Protein AF-A0A7S2JWF4-F1 (afdb_monomer_lite)

Radius of gyration: 28.11 Å; chains: 1; bounding box: 64×73×93 Å

Organism: NCBI:txid1333877

Structure (mmCIF, N/CA/C/O backbone):
data_AF-A0A7S2JWF4-F1
#
_entry.id   AF-A0A7S2JWF4-F1
#
loop_
_atom_site.group_PDB
_atom_site.id
_atom_site.type_symbol
_atom_site.label_atom_id
_atom_site.label_alt_id
_atom_site.label_comp_id
_atom_site.label_asym_id
_atom_site.label_entity_id
_atom_site.label_seq_id
_atom_site.pdbx_PDB_ins_code
_atom_site.Cartn_x
_atom_site.Cartn_y
_atom_site.Cartn_z
_atom_site.occupancy
_atom_site.B_iso_or_equiv
_atom_site.auth_seq_id
_atom_site.auth_comp_id
_atom_site.auth_asym_id
_atom_site.auth_atom_id
_atom_site.pdbx_PDB_model_num
ATOM 1 N N . GLY A 1 1 ? 19.103 -21.984 57.075 1.00 35.22 1 GLY A N 1
ATOM 2 C CA . GLY A 1 1 ? 19.536 -20.779 56.335 1.00 35.22 1 GLY A CA 1
ATOM 3 C C . GLY A 1 1 ? 18.368 -19.818 56.210 1.00 35.22 1 GLY A C 1
ATOM 4 O O . GLY A 1 1 ? 17.239 -20.289 56.318 1.00 35.22 1 GLY A O 1
ATOM 5 N N . PRO A 1 2 ? 18.598 -18.506 56.029 1.00 34.94 2 PRO A N 1
ATOM 6 C CA . PRO A 1 2 ? 17.512 -17.549 55.808 1.00 34.94 2 PRO A CA 1
ATOM 7 C C . PRO A 1 2 ? 16.734 -17.912 54.525 1.00 34.94 2 PRO A C 1
ATOM 9 O O . PRO A 1 2 ? 17.304 -18.572 53.651 1.00 34.94 2 PRO A O 1
ATOM 12 N N . PRO A 1 3 ? 15.454 -17.514 54.385 1.00 42.97 3 PRO A N 1
ATOM 13 C CA . PRO A 1 3 ? 14.678 -17.823 53.189 1.00 42.97 3 PRO A CA 1
ATOM 14 C C . PRO A 1 3 ? 15.349 -17.184 51.971 1.00 42.97 3 PRO A C 1
ATOM 16 O O . PRO A 1 3 ? 15.679 -15.995 52.004 1.00 42.97 3 PRO A O 1
ATOM 19 N N . GLN A 1 4 ? 15.536 -17.952 50.893 1.00 47.62 4 GLN A N 1
ATOM 20 C CA . GLN A 1 4 ? 15.873 -17.392 49.584 1.00 47.62 4 GLN A CA 1
ATOM 21 C C . GLN A 1 4 ? 14.852 -16.295 49.255 1.00 47.62 4 GLN A C 1
ATOM 23 O O . GLN A 1 4 ? 13.655 -16.560 49.142 1.00 47.62 4 GLN A O 1
ATOM 28 N N . ARG A 1 5 ? 15.312 -15.044 49.134 1.00 48.56 5 ARG A N 1
ATOM 29 C CA . ARG A 1 5 ? 14.472 -13.944 48.656 1.00 48.56 5 ARG A CA 1
ATOM 30 C C . ARG A 1 5 ? 14.113 -14.230 47.197 1.00 48.56 5 ARG A C 1
ATOM 32 O O . ARG A 1 5 ? 14.951 -14.075 46.316 1.00 48.56 5 ARG A O 1
ATOM 39 N N . LEU A 1 6 ? 12.870 -14.646 46.957 1.00 51.66 6 LEU A N 1
ATOM 40 C CA . LEU A 1 6 ? 12.249 -14.701 45.632 1.00 51.66 6 LEU A CA 1
ATOM 41 C C . LEU A 1 6 ? 12.105 -13.268 45.095 1.00 51.66 6 LEU A C 1
ATOM 43 O O . LEU A 1 6 ? 11.098 -12.603 45.320 1.00 51.66 6 LEU A O 1
ATOM 47 N N . LEU A 1 7 ? 13.142 -12.769 44.424 1.00 51.94 7 LEU A N 1
ATOM 48 C CA . LEU A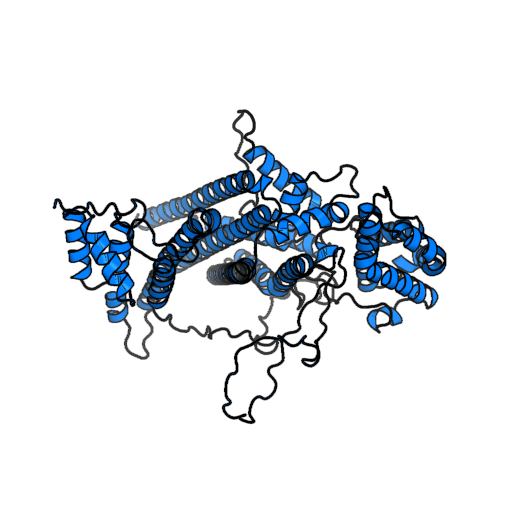 1 7 ? 13.133 -11.481 43.728 1.00 51.94 7 LEU A CA 1
ATOM 49 C C . LEU A 1 7 ? 12.604 -11.685 42.301 1.00 51.94 7 LEU A C 1
ATOM 51 O O . LEU A 1 7 ? 13.365 -11.668 41.337 1.00 51.94 7 LEU A O 1
ATOM 55 N N . ALA A 1 8 ? 11.296 -11.922 42.170 1.00 56.75 8 ALA A N 1
ATOM 56 C CA . ALA A 1 8 ? 10.654 -11.976 40.860 1.00 56.75 8 ALA A CA 1
ATOM 57 C C . ALA A 1 8 ? 10.611 -10.572 40.222 1.00 56.75 8 ALA A C 1
ATOM 59 O O . ALA A 1 8 ? 10.429 -9.567 40.912 1.00 56.75 8 ALA A O 1
ATOM 60 N N . GLY A 1 9 ? 10.796 -10.497 38.900 1.00 58.47 9 GLY A N 1
ATOM 61 C CA . GLY A 1 9 ? 10.846 -9.228 38.169 1.00 58.47 9 GLY A CA 1
ATOM 62 C C . GLY A 1 9 ? 9.560 -8.383 38.302 1.00 58.47 9 GLY A C 1
ATOM 63 O O . GLY A 1 9 ? 8.457 -8.934 38.327 1.00 58.47 9 GLY A O 1
ATOM 64 N N . PRO A 1 10 ? 9.667 -7.041 38.337 1.00 57.12 10 PRO A N 1
ATOM 65 C CA . PRO A 1 10 ? 8.554 -6.153 38.683 1.00 57.12 10 PRO A CA 1
ATOM 66 C C . PRO A 1 10 ? 7.456 -6.014 37.623 1.00 57.12 10 PRO A C 1
ATOM 68 O O . PRO A 1 10 ? 6.349 -5.606 37.962 1.00 57.12 10 PRO A O 1
ATOM 71 N N . SER A 1 11 ? 7.724 -6.344 36.356 1.00 56.88 11 SER A N 1
ATOM 72 C CA . SER A 1 11 ? 6.836 -5.999 35.235 1.00 56.88 11 SER A CA 1
ATOM 73 C C . SER A 1 11 ? 5.600 -6.895 35.082 1.00 56.88 11 SER A C 1
ATOM 75 O O . SER A 1 11 ? 4.582 -6.424 34.582 1.00 56.88 11 SER A O 1
ATOM 77 N N . GLY A 1 12 ? 5.660 -8.161 35.515 1.00 58.38 12 GLY A N 1
ATOM 78 C CA . GLY A 1 12 ? 4.559 -9.126 35.344 1.00 58.38 12 GLY A CA 1
ATOM 79 C C . GLY A 1 12 ? 4.246 -9.976 36.575 1.00 58.38 12 GLY A C 1
ATOM 80 O O . GLY A 1 12 ? 3.081 -10.257 36.840 1.00 58.38 12 GLY A O 1
ATOM 81 N N . ALA A 1 13 ? 5.254 -10.336 37.374 1.00 60.50 13 ALA A N 1
ATOM 82 C CA . ALA A 1 13 ? 5.082 -11.242 38.512 1.00 60.50 13 ALA A CA 1
ATOM 83 C C . ALA A 1 13 ? 4.398 -10.595 39.732 1.00 60.50 13 ALA A C 1
ATOM 85 O O . ALA A 1 13 ? 3.816 -11.297 40.553 1.00 60.50 13 ALA A O 1
ATOM 86 N N . MET A 1 14 ? 4.448 -9.264 39.856 1.00 67.12 14 MET A N 1
ATOM 87 C CA . MET A 1 14 ? 3.920 -8.543 41.026 1.00 67.12 14 MET A CA 1
ATOM 88 C C . MET A 1 14 ? 2.609 -7.785 40.755 1.00 67.12 14 MET A C 1
ATOM 90 O O . MET A 1 14 ? 2.044 -7.185 41.669 1.00 67.12 14 MET A O 1
ATOM 94 N N . SER A 1 15 ? 2.110 -7.789 39.514 1.00 81.06 15 SER A N 1
ATOM 95 C CA . SER A 1 15 ? 0.908 -7.039 39.132 1.00 81.06 15 SER A CA 1
ATOM 96 C C . SER A 1 15 ? -0.360 -7.876 39.292 1.00 81.06 15 SER A C 1
ATOM 98 O O . SER A 1 15 ? -0.442 -8.993 38.787 1.00 81.06 15 SER A O 1
ATOM 100 N N . SER A 1 16 ? -1.383 -7.312 39.936 1.00 86.94 16 SER A N 1
ATOM 101 C CA . SER A 1 16 ? -2.711 -7.929 40.046 1.00 86.94 16 SER A CA 1
ATOM 102 C C . SER A 1 16 ? -3.607 -7.677 38.830 1.00 86.94 16 SER A C 1
ATOM 104 O O . SER A 1 16 ? -4.644 -8.318 38.717 1.00 86.94 16 SER A O 1
ATOM 106 N N . LEU A 1 17 ? -3.225 -6.790 37.902 1.00 87.88 17 LEU A N 1
ATOM 107 C CA . LEU A 1 17 ? -4.106 -6.336 36.820 1.00 87.88 17 LEU A CA 1
ATOM 108 C C . LEU A 1 17 ? -4.593 -7.481 35.918 1.00 87.88 17 LEU A C 1
ATOM 110 O O . LEU A 1 17 ? -5.797 -7.703 35.811 1.00 87.88 17 LEU A O 1
ATOM 114 N N . LEU A 1 18 ? -3.672 -8.212 35.282 1.00 88.69 18 LEU A N 1
ATOM 115 C CA . LEU A 1 18 ? -4.033 -9.337 34.414 1.00 88.69 18 LEU A CA 1
ATOM 116 C C . LEU A 1 18 ? -4.695 -10.492 35.186 1.00 88.69 18 LEU A C 1
ATOM 118 O O . LEU A 1 18 ? -5.725 -10.958 34.717 1.00 88.69 18 LEU A O 1
ATOM 122 N N . PRO A 1 19 ? -4.211 -10.908 36.375 1.00 89.75 19 PRO A N 1
ATOM 123 C CA . PRO A 1 19 ? -4.919 -11.891 37.199 1.00 89.75 19 PRO A CA 1
ATOM 124 C C . PRO A 1 19 ? -6.373 -11.514 37.526 1.00 89.75 19 PRO A C 1
ATOM 126 O O . PRO A 1 19 ? -7.248 -12.374 37.478 1.00 89.75 19 PRO A O 1
ATOM 129 N N . CYS A 1 20 ? -6.654 -10.239 37.823 1.00 91.25 20 CYS A N 1
ATOM 130 C CA . CYS A 1 20 ? -8.023 -9.764 38.046 1.00 91.25 20 CYS A CA 1
ATOM 131 C C . CYS A 1 20 ? -8.871 -9.849 36.773 1.00 91.25 20 CYS A C 1
ATOM 133 O O . CYS A 1 20 ? -10.022 -10.275 36.830 1.00 91.25 20 CYS A O 1
ATOM 135 N N . ILE A 1 21 ? -8.309 -9.444 35.630 1.00 93.06 21 ILE A N 1
ATOM 136 C CA . ILE A 1 21 ? -8.986 -9.507 34.330 1.00 93.06 21 ILE A CA 1
ATOM 137 C C . ILE A 1 21 ? -9.296 -10.962 33.958 1.00 93.06 21 ILE A C 1
ATOM 139 O O . ILE A 1 21 ? -10.419 -11.259 33.563 1.00 93.06 21 ILE A O 1
ATOM 143 N N . ASP A 1 22 ? -8.340 -11.871 34.142 1.00 93.19 22 ASP A N 1
ATOM 144 C CA . ASP A 1 22 ? -8.505 -13.296 33.858 1.00 93.19 22 ASP A CA 1
ATOM 145 C C . ASP A 1 22 ? -9.599 -13.916 34.727 1.00 93.19 22 ASP A C 1
ATOM 147 O O . ASP A 1 22 ? -10.473 -14.608 34.205 1.00 93.19 22 ASP A O 1
ATOM 151 N N . ALA A 1 23 ? -9.601 -13.615 36.031 1.00 92.38 23 ALA A N 1
ATOM 152 C CA . ALA A 1 23 ? -10.629 -14.082 36.957 1.00 92.38 23 ALA A CA 1
ATOM 153 C C . ALA A 1 23 ? -12.020 -13.543 36.584 1.00 92.38 23 ALA A C 1
ATOM 155 O O . ALA A 1 23 ? -12.973 -14.314 36.474 1.00 92.38 23 ALA A O 1
ATOM 156 N N . ALA A 1 24 ? -12.135 -12.237 36.321 1.00 94.31 24 ALA A N 1
ATOM 157 C CA . ALA A 1 24 ? -13.405 -11.605 35.970 1.00 94.31 24 ALA A CA 1
ATOM 158 C C . ALA A 1 24 ? -13.966 -12.109 34.629 1.00 94.31 24 ALA A C 1
ATOM 160 O O . ALA A 1 24 ? -15.170 -12.345 34.510 1.00 94.31 24 ALA A O 1
ATOM 161 N N . LEU A 1 25 ? -13.108 -12.297 33.621 1.00 95.00 25 LEU A N 1
ATOM 162 C CA . LEU A 1 25 ? -13.499 -12.778 32.292 1.00 95.00 25 LEU A CA 1
ATOM 163 C C . LEU A 1 25 ? -13.613 -14.303 32.208 1.00 95.00 25 LEU A C 1
ATOM 165 O O . LEU A 1 25 ? -14.176 -14.805 31.241 1.00 95.00 25 LEU A O 1
ATOM 169 N N . GLY A 1 26 ? -13.111 -15.048 33.193 1.00 93.25 26 GLY A N 1
ATOM 170 C CA . GLY A 1 26 ? -13.112 -16.510 33.171 1.00 93.25 26 GLY A CA 1
ATOM 171 C C . GLY A 1 26 ? -12.099 -17.109 32.193 1.00 93.25 26 GLY A C 1
ATOM 172 O O . GLY A 1 26 ? -12.380 -18.141 31.583 1.00 93.25 26 GLY A O 1
ATOM 173 N N . ILE A 1 27 ? -10.942 -16.466 32.014 1.00 93.00 27 ILE A N 1
ATOM 174 C CA . ILE A 1 27 ? -9.843 -16.998 31.200 1.00 93.00 27 ILE A CA 1
ATOM 175 C C . ILE A 1 27 ? -9.086 -18.036 32.035 1.00 93.00 27 ILE A C 1
ATOM 177 O O . ILE A 1 27 ? -8.527 -17.718 33.084 1.00 93.00 27 ILE A O 1
ATOM 181 N N . LEU A 1 28 ? -9.054 -19.285 31.568 1.00 87.38 28 LEU A N 1
ATOM 182 C CA . LEU A 1 28 ? -8.445 -20.398 32.295 1.00 87.38 28 LEU A CA 1
ATOM 183 C C . LEU A 1 28 ? -7.067 -20.728 31.733 1.00 87.38 28 LEU A C 1
ATOM 185 O O . LEU A 1 28 ? -6.935 -21.050 30.555 1.00 87.38 28 LEU A O 1
ATOM 189 N N . MET A 1 29 ? -6.050 -20.688 32.593 1.00 85.56 29 MET A N 1
ATOM 190 C CA . MET A 1 29 ? -4.702 -21.118 32.227 1.00 85.56 29 MET A CA 1
ATOM 191 C C . MET A 1 29 ? -4.653 -22.647 32.209 1.00 85.56 29 MET A C 1
ATOM 193 O O . MET A 1 29 ? -4.832 -23.278 33.251 1.00 85.56 29 MET A O 1
ATOM 197 N N . THR A 1 30 ? -4.441 -23.242 31.035 1.00 77.94 30 THR A N 1
ATOM 198 C CA . THR A 1 30 ? -4.558 -24.698 30.836 1.00 77.94 30 THR A CA 1
ATOM 199 C C . THR A 1 30 ? -3.280 -25.465 31.172 1.00 77.94 30 THR A C 1
ATOM 201 O O . THR A 1 30 ? -3.333 -26.659 31.443 1.00 77.94 30 THR A O 1
ATOM 204 N N . SER A 1 31 ? -2.132 -24.786 31.203 1.00 80.81 31 SER A N 1
ATOM 205 C CA . SER A 1 31 ? -0.838 -25.388 31.540 1.00 80.81 31 SER A CA 1
ATOM 206 C C . SER A 1 31 ? -0.593 -25.418 33.049 1.00 80.81 31 SER A C 1
ATOM 208 O O . SER A 1 31 ? -0.621 -24.378 33.709 1.00 80.81 31 SER A O 1
ATOM 210 N N . ASP A 1 32 ? -0.260 -26.589 33.594 1.00 79.06 32 ASP A N 1
ATOM 211 C CA . ASP A 1 32 ? 0.094 -26.741 35.011 1.00 79.06 32 ASP A CA 1
ATOM 212 C C . ASP A 1 32 ? 1.301 -25.891 35.405 1.00 79.06 32 ASP A C 1
ATOM 214 O O . ASP A 1 32 ? 1.242 -25.160 36.393 1.00 79.06 32 ASP A O 1
ATOM 218 N N . LYS A 1 33 ? 2.340 -25.870 34.560 1.00 76.12 33 LYS A N 1
ATOM 219 C CA . LYS A 1 33 ? 3.519 -25.014 34.760 1.00 76.12 33 LYS A CA 1
ATOM 220 C C . LYS A 1 33 ? 3.139 -23.536 34.848 1.00 76.12 33 LYS A C 1
ATOM 222 O O . LYS A 1 33 ? 3.690 -22.795 35.661 1.00 76.12 33 LYS A O 1
ATOM 227 N N . LEU A 1 34 ? 2.189 -23.099 34.019 1.00 76.06 34 LEU A N 1
ATOM 228 C CA . LEU A 1 34 ? 1.719 -21.717 34.022 1.00 76.06 34 LEU A CA 1
ATOM 229 C C . LEU A 1 34 ? 0.926 -21.392 35.294 1.00 76.06 34 LEU A C 1
ATOM 231 O O . LEU A 1 34 ? 1.152 -20.352 35.914 1.00 76.06 34 LEU A O 1
ATOM 235 N N . ARG A 1 35 ? 0.035 -22.291 35.725 1.00 80.50 35 ARG A N 1
ATOM 236 C CA . ARG A 1 35 ? -0.733 -22.128 36.971 1.00 80.50 35 ARG A CA 1
ATOM 237 C C . ARG A 1 35 ? 0.172 -22.083 38.200 1.00 80.50 35 ARG A C 1
ATOM 239 O O . ARG A 1 35 ? -0.036 -21.251 39.086 1.00 80.50 35 ARG A O 1
ATOM 246 N N . GLU A 1 36 ? 1.189 -22.936 38.250 1.00 81.31 36 GLU A N 1
ATOM 247 C CA . GLU A 1 36 ? 2.196 -22.939 39.314 1.00 81.31 36 GLU A CA 1
ATOM 248 C C . GLU A 1 36 ? 2.990 -21.630 39.335 1.00 81.31 36 GLU A C 1
ATOM 250 O O . GLU A 1 36 ? 3.121 -21.008 40.395 1.00 81.31 36 GLU A O 1
ATOM 255 N N . ALA A 1 37 ? 3.438 -21.153 38.168 1.00 76.69 37 ALA A N 1
ATOM 256 C CA . ALA A 1 37 ? 4.124 -19.870 38.046 1.00 76.69 37 ALA A CA 1
ATOM 257 C C . ALA A 1 37 ? 3.251 -18.705 38.537 1.00 76.69 37 ALA A C 1
ATOM 259 O O . ALA A 1 37 ? 3.694 -17.907 39.363 1.00 76.69 37 ALA A O 1
ATOM 260 N N . MET A 1 38 ? 1.983 -18.641 38.120 1.00 80.06 38 MET A N 1
ATOM 261 C CA . MET A 1 38 ? 1.047 -17.608 38.577 1.00 80.06 38 MET A CA 1
ATOM 262 C C . MET A 1 38 ? 0.771 -17.688 40.082 1.00 80.06 38 MET A C 1
ATOM 264 O O . MET A 1 38 ? 0.680 -16.659 40.750 1.00 80.06 38 MET A O 1
ATOM 268 N N . THR A 1 39 ? 0.686 -18.897 40.638 1.00 82.06 39 THR A N 1
ATOM 269 C CA . THR A 1 39 ? 0.516 -19.108 42.083 1.00 82.06 39 THR A CA 1
ATOM 270 C C . THR A 1 39 ? 1.744 -18.626 42.850 1.00 82.06 39 THR A C 1
ATOM 272 O O . THR A 1 39 ? 1.614 -17.994 43.900 1.00 82.06 39 THR A O 1
ATOM 275 N N . SER A 1 40 ? 2.942 -18.866 42.312 1.00 80.94 40 SER A N 1
ATOM 276 C CA . SER A 1 40 ? 4.192 -18.340 42.859 1.00 80.94 40 SER A CA 1
ATOM 277 C C . SER A 1 40 ? 4.215 -16.808 42.822 1.00 80.94 40 SER A C 1
ATOM 279 O O . SER A 1 40 ? 4.429 -16.167 43.851 1.00 80.94 40 SER A O 1
ATOM 281 N N . PHE A 1 41 ? 3.881 -16.209 41.677 1.00 80.12 41 PHE A N 1
ATOM 282 C CA . PHE A 1 41 ? 3.791 -14.758 41.482 1.00 80.12 41 PHE A CA 1
ATOM 283 C C . PHE A 1 41 ? 2.788 -14.104 42.430 1.00 80.12 41 PHE A C 1
ATOM 285 O O . PHE A 1 41 ? 3.103 -13.108 43.084 1.00 80.12 41 PHE A O 1
ATOM 292 N N . LYS A 1 42 ? 1.627 -14.729 42.632 1.00 82.44 42 LYS A N 1
ATOM 293 C CA . LYS A 1 42 ? 0.613 -14.262 43.580 1.00 82.44 42 LYS A CA 1
ATOM 294 C C . LYS A 1 42 ? 1.154 -14.119 45.004 1.00 82.44 42 LYS A C 1
ATOM 296 O O . LYS A 1 42 ? 0.706 -13.226 45.718 1.00 82.44 42 LYS A O 1
ATOM 301 N N . LYS A 1 43 ? 2.151 -14.908 45.432 1.00 83.12 43 LYS A N 1
ATOM 302 C CA . LYS A 1 43 ? 2.761 -14.769 46.774 1.00 83.12 43 LYS A CA 1
ATOM 303 C C . LYS A 1 43 ? 3.433 -13.412 46.982 1.00 83.12 43 LYS A C 1
ATOM 305 O O . LYS A 1 43 ? 3.460 -12.944 48.118 1.00 83.12 43 LYS A O 1
ATOM 310 N N . SER A 1 44 ? 3.918 -12.789 45.908 1.00 78.62 44 SER A N 1
ATOM 311 C CA . SER A 1 44 ? 4.561 -11.469 45.933 1.00 78.62 44 SER A CA 1
ATOM 312 C C . SER A 1 44 ? 3.576 -10.291 45.952 1.00 78.62 44 SER A C 1
ATOM 314 O O . SER A 1 44 ? 3.979 -9.164 46.229 1.00 78.62 44 SER A O 1
ATOM 316 N N . MET A 1 45 ? 2.282 -10.530 45.704 1.00 85.50 45 MET A N 1
ATOM 317 C CA . MET A 1 45 ? 1.260 -9.479 45.685 1.00 85.50 45 MET A CA 1
ATOM 318 C C . MET A 1 45 ? 0.832 -9.062 47.107 1.00 85.50 45 MET A C 1
ATOM 320 O O . MET A 1 45 ? 0.767 -9.913 48.004 1.00 85.50 45 MET A O 1
ATOM 324 N N . PRO A 1 46 ? 0.450 -7.785 47.324 1.00 87.75 46 PRO A N 1
ATOM 325 C CA . PRO A 1 46 ? -0.128 -7.327 48.587 1.00 87.75 46 PRO A CA 1
ATOM 326 C C . PRO A 1 46 ? -1.347 -8.155 49.011 1.00 87.75 46 PRO A C 1
ATOM 328 O O . PRO A 1 46 ? -2.163 -8.543 48.173 1.00 87.75 46 PRO A O 1
ATOM 331 N N . LYS A 1 47 ? -1.514 -8.380 50.324 1.00 88.12 47 LYS A N 1
ATOM 332 C CA . LYS A 1 47 ? -2.598 -9.211 50.883 1.00 88.12 47 LYS A CA 1
ATOM 333 C C . LYS A 1 47 ? -3.980 -8.826 50.335 1.00 88.12 47 LYS A C 1
ATOM 335 O O . LYS A 1 47 ? -4.663 -9.701 49.815 1.00 88.12 47 LYS A O 1
ATOM 340 N N . ALA A 1 48 ? -4.315 -7.536 50.349 1.00 90.50 48 ALA A N 1
ATOM 341 C CA . ALA A 1 48 ? -5.595 -7.032 49.850 1.00 90.50 48 ALA A CA 1
ATOM 342 C C . ALA A 1 48 ? -5.835 -7.347 48.359 1.00 90.50 48 ALA A C 1
ATOM 344 O O . ALA A 1 48 ? -6.953 -7.649 47.961 1.00 90.50 48 ALA A O 1
ATOM 345 N N . HIS A 1 49 ? -4.788 -7.330 47.523 1.00 90.81 49 HIS A N 1
ATOM 346 C CA . HIS A 1 49 ? -4.918 -7.657 46.098 1.00 90.81 49 HIS A CA 1
ATOM 347 C C . HIS A 1 49 ? -5.165 -9.153 45.896 1.00 90.81 49 HIS A C 1
ATOM 349 O O . HIS A 1 49 ? -5.947 -9.538 45.031 1.00 90.81 49 HIS A O 1
ATOM 355 N N . ARG A 1 50 ? -4.515 -10.002 46.703 1.00 90.56 50 ARG A N 1
ATOM 356 C CA . ARG A 1 50 ? -4.730 -11.455 46.665 1.00 90.56 50 ARG A CA 1
ATOM 357 C C . ARG A 1 50 ? -6.158 -11.800 47.061 1.00 90.56 50 ARG A C 1
ATOM 359 O O . ARG A 1 50 ? -6.808 -12.526 46.323 1.00 90.56 50 ARG A O 1
ATOM 366 N N . GLU A 1 51 ? -6.635 -11.219 48.161 1.00 92.31 51 GLU A N 1
ATOM 367 C CA . GLU A 1 51 ? -8.007 -11.395 48.652 1.00 92.31 51 GLU A CA 1
ATOM 368 C C . GLU A 1 51 ? -9.040 -10.921 47.627 1.00 92.31 51 GLU A C 1
ATOM 370 O O . GLU A 1 51 ? -10.038 -11.598 47.407 1.00 92.31 51 GLU A O 1
ATOM 375 N N . PHE A 1 52 ? -8.776 -9.808 46.937 1.00 92.50 52 PHE A N 1
ATOM 376 C CA . PHE A 1 52 ? -9.637 -9.338 45.855 1.00 92.50 52 PHE A CA 1
ATOM 377 C C . PHE A 1 52 ? -9.696 -10.327 44.677 1.00 92.50 52 PHE A C 1
ATOM 379 O O . PHE A 1 52 ? -10.783 -10.650 44.203 1.00 92.50 52 PHE A O 1
ATOM 386 N N . ILE A 1 53 ? -8.548 -10.853 44.232 1.00 91.19 53 ILE A N 1
ATOM 387 C CA . ILE A 1 53 ? -8.494 -11.878 43.175 1.00 91.19 53 ILE A CA 1
ATOM 388 C C . ILE A 1 53 ? -9.225 -13.155 43.616 1.00 91.19 53 ILE A C 1
ATOM 390 O O . ILE A 1 53 ? -9.973 -13.727 42.829 1.00 91.19 53 ILE A O 1
ATOM 394 N N . ASP A 1 54 ? -9.028 -13.598 44.860 1.00 90.94 54 ASP A N 1
ATOM 395 C CA . ASP A 1 54 ? -9.724 -14.765 45.418 1.00 90.94 54 ASP A CA 1
ATOM 396 C C . ASP A 1 54 ? -11.239 -14.552 45.479 1.00 90.94 54 ASP A C 1
ATOM 398 O O . ASP A 1 54 ? -11.999 -15.454 45.132 1.00 90.94 54 ASP A O 1
ATOM 402 N N . GLY A 1 55 ? -11.679 -13.341 45.830 1.00 93.12 55 GLY A N 1
ATOM 403 C CA . GLY A 1 55 ? -13.084 -12.950 45.770 1.00 93.12 55 GLY A CA 1
ATOM 404 C C . GLY A 1 55 ? -13.659 -13.059 44.357 1.00 93.12 55 GLY A C 1
ATOM 405 O O . GLY A 1 55 ? -14.719 -13.651 44.179 1.00 93.12 55 GLY A O 1
ATOM 406 N N . LEU A 1 56 ? -12.938 -12.565 43.343 1.00 91.19 56 LEU A N 1
ATOM 407 C CA . LEU A 1 56 ? -13.358 -12.687 41.941 1.00 91.19 56 LEU A CA 1
ATOM 408 C C . LEU A 1 56 ? -13.441 -14.149 41.481 1.00 91.19 56 LEU A C 1
ATOM 410 O O . LEU A 1 56 ? -14.398 -14.515 40.806 1.00 91.19 56 LEU A O 1
ATOM 414 N N . LEU A 1 57 ? -12.470 -14.987 41.859 1.00 87.81 57 LEU A N 1
ATOM 415 C CA . LEU A 1 57 ? -12.457 -16.417 41.521 1.00 87.81 57 LEU A CA 1
ATOM 416 C C . LEU A 1 57 ? -13.573 -17.209 42.221 1.00 87.81 57 LEU A C 1
ATOM 418 O O . LEU A 1 57 ? -13.996 -18.243 41.707 1.00 87.81 57 LEU A O 1
ATOM 422 N N . GLY A 1 58 ? -14.048 -16.736 43.376 1.00 86.94 58 GLY A N 1
ATOM 423 C CA . GLY A 1 58 ? -15.177 -17.318 44.105 1.00 86.94 58 GLY A CA 1
ATOM 424 C C . GLY A 1 58 ? -16.557 -16.926 43.563 1.00 86.94 58 GLY A C 1
ATOM 425 O O . GLY A 1 58 ? -17.562 -17.480 44.009 1.00 86.94 58 GLY A O 1
ATOM 426 N N . MET A 1 59 ? -16.632 -15.985 42.617 1.00 87.44 59 MET A N 1
ATOM 427 C CA . MET A 1 59 ? -17.881 -15.520 42.008 1.00 87.44 59 MET A CA 1
ATOM 428 C C . MET A 1 59 ? -18.067 -16.093 40.592 1.00 87.44 59 MET A C 1
ATOM 430 O O . MET A 1 59 ? -17.085 -16.396 39.914 1.00 87.44 59 MET A O 1
ATOM 434 N N . PRO A 1 60 ? -19.315 -16.208 40.091 1.00 89.00 60 PRO A N 1
ATOM 435 C CA . PRO A 1 60 ? -19.552 -16.519 38.685 1.00 89.00 60 PRO A CA 1
ATOM 436 C C . PRO A 1 60 ? -18.885 -15.474 37.790 1.00 89.00 60 PRO A C 1
ATOM 438 O O . PRO A 1 60 ? -19.174 -14.280 37.897 1.00 89.00 60 PRO A O 1
ATOM 441 N N . ASN A 1 61 ? -18.004 -15.921 36.899 1.00 93.69 61 ASN A N 1
ATOM 442 C CA . ASN A 1 61 ? -17.310 -15.010 35.994 1.00 93.69 61 ASN A CA 1
ATOM 443 C C . ASN A 1 61 ? -18.238 -14.510 34.873 1.00 93.69 61 ASN A C 1
ATOM 445 O O . ASN A 1 61 ? -19.300 -15.081 34.598 1.00 93.69 61 ASN A O 1
ATOM 449 N N . ILE A 1 62 ? -17.829 -13.431 34.200 1.00 94.25 62 ILE A N 1
ATOM 450 C CA . ILE A 1 62 ? -18.622 -12.777 33.149 1.00 94.25 62 ILE A CA 1
ATOM 451 C C . ILE A 1 62 ? -18.955 -13.765 32.026 1.00 94.25 62 ILE A C 1
ATOM 453 O O . ILE A 1 62 ? -20.097 -13.812 31.571 1.00 94.25 62 ILE A O 1
ATOM 457 N N . ARG A 1 63 ? -17.996 -14.608 31.621 1.00 93.31 63 ARG A N 1
ATOM 458 C CA . ARG A 1 63 ? -18.204 -15.622 30.579 1.00 93.31 63 ARG A CA 1
ATOM 459 C C . ARG A 1 63 ? -19.312 -16.601 30.956 1.00 93.31 63 ARG A C 1
ATOM 461 O O . ARG A 1 63 ? -20.213 -16.832 30.156 1.00 93.31 63 ARG A O 1
ATOM 468 N N . GLN A 1 64 ? -19.285 -17.137 32.175 1.00 90.25 64 GLN A N 1
ATOM 469 C CA . GLN A 1 64 ? -20.337 -18.014 32.698 1.00 90.25 64 GLN A CA 1
ATOM 470 C C . GLN A 1 64 ? -21.691 -17.305 32.731 1.00 90.25 64 GLN A C 1
ATOM 472 O O . GLN A 1 64 ? -22.692 -17.883 32.317 1.00 90.25 64 GLN A O 1
ATOM 477 N N . ARG A 1 65 ? -21.736 -16.042 33.173 1.00 91.00 65 ARG A N 1
ATOM 478 C CA . ARG A 1 65 ? -22.979 -15.261 33.221 1.00 91.00 65 ARG A CA 1
ATOM 479 C C . ARG A 1 65 ? -23.589 -15.061 31.833 1.00 91.00 65 ARG A C 1
ATOM 481 O O . ARG A 1 65 ? -24.796 -15.219 31.683 1.00 91.00 65 ARG A O 1
ATOM 488 N N . ILE A 1 66 ? -22.763 -14.773 30.827 1.00 90.75 66 ILE A N 1
ATOM 489 C CA . ILE A 1 66 ? -23.212 -14.652 29.436 1.00 90.75 66 ILE A CA 1
ATOM 490 C C . ILE A 1 66 ? -23.700 -16.008 28.925 1.00 90.75 66 ILE A C 1
ATOM 492 O O . ILE A 1 66 ? -24.797 -16.081 28.385 1.00 90.75 66 ILE A O 1
ATOM 496 N N . MET A 1 67 ? -22.967 -17.098 29.171 1.00 86.31 67 MET A N 1
ATOM 497 C CA . MET A 1 67 ? -23.407 -18.446 28.783 1.00 86.31 67 MET A CA 1
ATOM 498 C C . MET A 1 67 ? -24.752 -18.844 29.412 1.00 86.31 67 MET A C 1
ATOM 500 O O . MET A 1 67 ? -25.545 -19.512 28.756 1.00 86.31 67 MET A O 1
ATOM 504 N N . LEU A 1 68 ? -25.030 -18.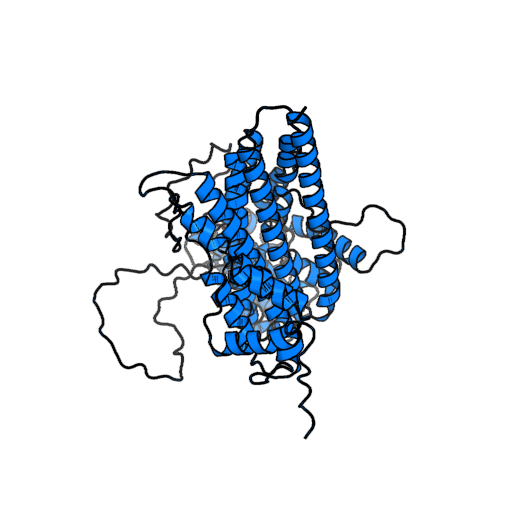417 30.647 1.00 86.81 68 LEU A N 1
ATOM 505 C CA . LEU A 1 68 ? -26.317 -18.643 31.320 1.00 86.81 68 LEU A CA 1
ATOM 506 C C . LEU A 1 68 ? -27.458 -17.787 30.753 1.00 86.81 68 LEU A C 1
ATOM 508 O O . LEU A 1 68 ? -28.616 -18.158 30.893 1.00 86.81 68 LEU A O 1
ATOM 512 N N . SER A 1 69 ? -27.145 -16.659 30.111 1.00 84.25 69 SER A N 1
ATOM 513 C CA . SER A 1 69 ? -28.132 -15.801 29.436 1.00 84.25 69 SER A CA 1
ATOM 514 C C . SER A 1 69 ? -28.508 -16.284 28.030 1.00 84.25 69 SER A C 1
ATOM 516 O O . SER A 1 69 ? -29.188 -15.566 27.301 1.00 84.25 69 SER A O 1
ATOM 518 N N . ARG A 1 70 ? -28.022 -17.464 27.617 1.00 81.38 70 ARG A N 1
ATOM 519 C CA . ARG A 1 70 ? -28.256 -17.997 26.275 1.00 81.38 70 ARG A CA 1
ATOM 520 C C . ARG A 1 70 ? -29.754 -18.265 26.066 1.00 81.38 70 ARG A C 1
ATOM 522 O O . ARG A 1 70 ? -30.345 -18.950 26.901 1.00 81.38 70 ARG A O 1
ATOM 529 N N . PRO A 1 71 ? -30.363 -17.761 24.976 1.00 76.38 71 PRO A N 1
ATOM 530 C CA . PRO A 1 71 ? -31.769 -18.019 24.678 1.00 76.38 71 PRO A CA 1
ATOM 531 C C . PRO A 1 71 ? -32.019 -19.509 24.413 1.00 76.38 71 PRO A C 1
ATOM 533 O O . PRO A 1 71 ? -31.095 -20.264 24.085 1.00 76.38 71 PRO A O 1
ATOM 536 N N . VAL A 1 72 ? -33.278 -19.932 24.553 1.00 75.56 72 VAL A N 1
ATOM 537 C CA . VAL A 1 72 ? -33.702 -21.310 24.273 1.00 75.56 72 VAL A CA 1
ATOM 538 C C . VAL A 1 72 ? -33.409 -21.645 22.808 1.00 75.56 72 VAL A C 1
ATOM 540 O O . VAL A 1 72 ? -33.456 -20.780 21.932 1.00 75.56 72 VAL A O 1
ATOM 543 N N . ALA A 1 73 ? -33.057 -22.903 22.526 1.00 64.88 73 ALA A N 1
ATOM 544 C CA . ALA A 1 73 ? -32.720 -23.347 21.177 1.00 64.88 73 ALA A CA 1
ATOM 545 C C . ALA A 1 73 ? -33.840 -22.991 20.178 1.00 64.88 73 ALA A C 1
ATOM 547 O O . ALA A 1 73 ? -34.950 -23.504 20.281 1.00 64.88 73 ALA A O 1
ATOM 548 N N . GLY A 1 74 ? -33.529 -22.113 19.219 1.00 57.97 74 GLY A N 1
ATOM 549 C CA . GLY A 1 74 ? -34.467 -21.621 18.202 1.00 57.97 74 GLY A CA 1
ATOM 550 C C . GLY A 1 74 ? -34.923 -20.171 18.398 1.00 57.97 74 GLY A C 1
ATOM 551 O O . GLY A 1 74 ? -35.326 -19.539 17.425 1.00 57.97 74 GLY A O 1
ATOM 552 N N . GLU A 1 75 ? -34.788 -19.601 19.597 1.00 58.97 75 GLU A N 1
ATOM 553 C CA . GLU A 1 75 ? -35.130 -18.200 19.862 1.00 58.97 75 GLU A CA 1
ATOM 554 C C . GLU A 1 75 ? -33.977 -17.251 19.504 1.00 58.97 75 GLU A C 1
ATOM 556 O O . GLU A 1 75 ? -32.792 -17.605 19.525 1.00 58.97 75 GLU A O 1
ATOM 561 N N . GLN A 1 76 ? -34.322 -16.025 19.115 1.00 59.09 76 GLN A N 1
ATOM 562 C CA . GLN A 1 76 ? -33.362 -14.962 18.833 1.00 59.09 76 GLN A CA 1
ATOM 563 C C . GLN A 1 76 ? -33.342 -13.992 20.014 1.00 59.09 76 GLN A C 1
ATOM 565 O O . GLN A 1 76 ? -34.393 -13.576 20.492 1.00 59.09 76 GLN A O 1
ATOM 570 N N . SER A 1 77 ? -32.150 -13.645 20.496 1.00 72.00 77 SER A N 1
ATOM 571 C CA . SER A 1 77 ? -31.984 -12.634 21.538 1.00 72.00 77 SER A CA 1
ATOM 572 C C . SER A 1 77 ? -30.840 -11.714 21.150 1.00 72.00 77 SER A C 1
ATOM 574 O O . SER A 1 77 ? -29.672 -12.023 21.382 1.00 72.00 77 SER A O 1
ATOM 576 N N . GLU A 1 78 ? -31.188 -10.565 20.577 1.00 65.50 78 GLU A N 1
ATOM 577 C CA . GLU A 1 78 ? -30.219 -9.534 20.196 1.00 65.50 78 GLU A CA 1
ATOM 578 C C . GLU A 1 78 ? -29.381 -9.075 21.395 1.00 65.50 78 GLU A C 1
ATOM 580 O O . GLU A 1 78 ? -28.180 -8.841 21.271 1.00 65.50 78 GLU A O 1
ATOM 585 N N . HIS A 1 79 ? -29.982 -9.030 22.589 1.00 68.44 79 HIS A N 1
ATOM 586 C CA . HIS A 1 79 ? -29.273 -8.719 23.828 1.00 68.44 79 HIS A CA 1
ATOM 587 C C . HIS A 1 79 ? -28.189 -9.751 24.170 1.00 68.44 79 HIS A C 1
ATOM 589 O O . HIS A 1 79 ? -27.090 -9.365 24.573 1.00 68.44 79 HIS A O 1
ATOM 595 N N . HIS A 1 80 ? -28.459 -11.050 24.003 1.00 79.50 80 HIS A N 1
ATOM 596 C CA . HIS A 1 80 ? -27.449 -12.088 24.218 1.00 79.50 80 HIS A CA 1
ATOM 597 C C . HIS A 1 80 ? -26.319 -11.984 23.190 1.00 79.50 80 HIS A C 1
ATOM 599 O O . HIS A 1 80 ? -25.143 -12.019 23.555 1.00 79.50 80 HIS A O 1
ATOM 605 N N . ASP A 1 81 ? -26.667 -11.789 21.919 1.00 68.38 81 ASP A N 1
ATOM 606 C CA . ASP A 1 81 ? -25.689 -11.678 20.838 1.00 68.38 81 ASP A CA 1
ATOM 607 C C . ASP A 1 81 ? -24.799 -10.429 21.021 1.00 68.38 81 ASP A C 1
ATOM 609 O O . ASP A 1 81 ? -23.574 -10.503 20.881 1.00 68.38 81 ASP A O 1
ATOM 613 N N . ALA A 1 82 ? -25.370 -9.302 21.462 1.00 63.53 82 ALA A N 1
ATOM 614 C CA . ALA A 1 82 ? -24.620 -8.100 21.828 1.00 63.53 82 ALA A CA 1
ATOM 615 C C . ALA A 1 82 ? -23.654 -8.338 23.005 1.00 63.53 82 ALA A C 1
ATOM 617 O O . ALA A 1 82 ? -22.515 -7.863 22.975 1.00 63.53 82 ALA A O 1
ATOM 618 N N . LEU A 1 83 ? -24.068 -9.106 24.020 1.00 78.81 83 LEU A N 1
ATOM 619 C CA . LEU A 1 83 ? -23.205 -9.491 25.142 1.00 78.81 83 LEU A CA 1
ATOM 620 C C . LEU A 1 83 ? -22.034 -10.374 24.694 1.00 78.81 83 LEU A C 1
ATOM 622 O O . LEU A 1 83 ? -20.904 -10.146 25.133 1.00 78.81 83 LEU A O 1
ATOM 626 N N . VAL A 1 84 ? -22.273 -11.344 23.804 1.00 77.81 84 VAL A N 1
ATOM 627 C CA . VAL A 1 84 ? -21.218 -12.195 23.230 1.00 77.81 84 VAL A CA 1
ATOM 628 C C . VAL A 1 84 ? -20.208 -11.349 22.451 1.00 77.81 84 VAL A C 1
ATOM 630 O O . VAL A 1 84 ? -19.004 -11.461 22.700 1.00 77.81 84 VAL A O 1
ATOM 633 N N . ARG A 1 85 ? -20.678 -10.443 21.580 1.00 68.38 85 ARG A N 1
ATOM 634 C CA . ARG A 1 85 ? -19.809 -9.521 20.825 1.00 68.38 85 ARG A CA 1
ATOM 635 C C . ARG A 1 85 ? -18.979 -8.634 21.754 1.00 68.38 85 ARG A C 1
ATOM 637 O O . ARG A 1 85 ? -17.763 -8.521 21.589 1.00 68.38 85 ARG A O 1
ATOM 644 N N . ALA A 1 86 ? -19.607 -8.028 22.762 1.00 70.44 86 ALA A N 1
ATOM 645 C CA . ALA A 1 86 ? -18.914 -7.186 23.736 1.00 70.44 86 ALA A CA 1
ATOM 646 C C . ALA A 1 86 ? -17.840 -7.971 24.507 1.00 70.44 86 ALA A C 1
ATOM 648 O O . ALA A 1 86 ? -16.709 -7.501 24.645 1.00 70.44 86 ALA A O 1
ATOM 649 N N . PHE A 1 87 ? -18.159 -9.188 24.949 1.00 86.62 87 PHE A N 1
ATOM 650 C CA . PHE A 1 87 ? -17.214 -10.069 25.628 1.00 86.62 87 PHE A CA 1
ATOM 651 C C . PHE A 1 87 ? -16.016 -10.421 24.741 1.00 86.62 87 PHE A C 1
ATOM 653 O O . PHE A 1 87 ? -14.870 -10.229 25.150 1.00 86.62 87 PHE A O 1
ATOM 660 N N . ASN A 1 88 ? -16.256 -10.852 23.501 1.00 77.38 88 ASN A N 1
ATOM 661 C CA . ASN A 1 88 ? -15.192 -11.198 22.559 1.00 77.38 88 ASN A CA 1
ATOM 662 C C . ASN A 1 88 ? -14.310 -9.996 22.188 1.00 77.38 88 ASN A C 1
ATOM 664 O O . ASN A 1 88 ? -13.097 -10.152 22.003 1.00 77.38 88 ASN A O 1
ATOM 668 N N . ARG A 1 89 ? -14.863 -8.778 22.142 1.00 67.94 89 ARG A N 1
ATOM 669 C CA . ARG A 1 89 ? -14.061 -7.551 22.000 1.00 67.94 89 ARG A CA 1
ATOM 670 C C . ARG A 1 89 ? -13.139 -7.328 23.193 1.00 67.94 89 ARG A C 1
ATOM 672 O O . ARG A 1 89 ? -11.972 -6.996 22.994 1.00 67.94 89 ARG A O 1
ATOM 679 N N . VAL A 1 90 ? -13.618 -7.538 24.420 1.00 78.94 90 VAL A N 1
ATOM 680 C CA . VAL A 1 90 ? -12.766 -7.432 25.616 1.00 78.94 90 VAL A CA 1
ATOM 681 C C . VAL A 1 90 ? -11.665 -8.493 25.587 1.00 78.94 90 VAL A C 1
ATOM 683 O O . VAL A 1 90 ? -10.501 -8.148 25.786 1.00 78.94 90 VAL A O 1
ATOM 686 N N . ILE A 1 91 ? -11.989 -9.743 25.239 1.00 85.62 91 ILE A N 1
ATOM 687 C CA . ILE A 1 91 ? -10.995 -10.810 25.031 1.00 85.62 91 ILE A CA 1
ATOM 688 C C . ILE A 1 91 ? -9.941 -10.390 23.995 1.00 85.62 91 ILE A C 1
ATOM 690 O O . ILE A 1 91 ? -8.746 -10.535 24.245 1.00 85.62 91 ILE A O 1
ATOM 694 N N . SER A 1 92 ? -10.358 -9.767 22.888 1.00 66.88 92 SER A N 1
ATOM 695 C CA . SER A 1 92 ? -9.447 -9.242 21.858 1.00 66.88 92 SER A CA 1
ATOM 696 C C . SER A 1 92 ? -8.489 -8.177 22.401 1.00 66.88 92 SER A C 1
ATOM 698 O O . SER A 1 92 ? -7.315 -8.175 22.052 1.00 66.88 92 SER A O 1
ATOM 700 N N . ARG A 1 93 ? -8.935 -7.306 23.316 1.00 74.62 93 ARG A N 1
ATOM 701 C CA . ARG A 1 93 ? -8.043 -6.321 23.960 1.00 74.62 93 ARG A CA 1
ATOM 702 C C . ARG A 1 93 ? -7.030 -6.955 24.897 1.00 74.62 93 ARG A C 1
ATOM 704 O O . ARG A 1 93 ? -5.891 -6.498 24.965 1.00 74.62 93 ARG A O 1
ATOM 711 N N . VAL A 1 94 ? -7.431 -8.002 25.612 1.00 81.69 94 VAL A N 1
ATOM 712 C CA . VAL A 1 94 ? -6.508 -8.770 26.454 1.00 81.69 94 VAL A CA 1
ATOM 713 C C . VAL A 1 94 ? -5.475 -9.490 25.583 1.00 81.69 94 VAL A C 1
ATOM 715 O O . VAL A 1 94 ? -4.295 -9.509 25.936 1.00 81.69 94 VAL A O 1
ATOM 718 N N . LEU A 1 95 ? -5.888 -10.019 24.427 1.00 72.94 95 LEU A N 1
ATOM 719 C CA . LEU A 1 95 ? -4.987 -10.606 23.432 1.00 72.94 95 LEU A CA 1
ATOM 720 C C . LEU A 1 95 ? -3.997 -9.584 22.886 1.00 72.94 95 LEU A C 1
ATOM 722 O O . LEU A 1 95 ? -2.800 -9.853 22.922 1.00 72.94 95 LEU A O 1
ATOM 726 N N . ASP A 1 96 ? -4.469 -8.411 22.455 1.00 63.81 96 ASP A N 1
ATOM 727 C CA . ASP A 1 96 ? -3.613 -7.331 21.951 1.00 63.81 96 ASP A CA 1
ATOM 728 C C . ASP A 1 96 ? -2.521 -6.974 22.973 1.00 63.81 96 ASP A C 1
ATOM 730 O O . ASP A 1 96 ? -1.339 -6.903 22.632 1.00 63.81 96 ASP A O 1
ATOM 734 N N . PHE A 1 97 ? -2.898 -6.825 24.250 1.00 82.62 97 PHE A N 1
ATOM 735 C CA . PHE A 1 97 ? -1.945 -6.563 25.330 1.00 82.62 97 PHE A CA 1
ATOM 736 C C . PHE A 1 97 ? -0.915 -7.690 25.476 1.00 82.62 97 PHE A C 1
ATOM 738 O O . PHE A 1 97 ? 0.284 -7.426 25.573 1.00 82.62 97 PHE A O 1
ATOM 745 N N . ARG A 1 98 ? -1.361 -8.953 25.509 1.00 82.38 98 ARG A N 1
ATOM 746 C CA . ARG A 1 98 ? -0.478 -10.118 25.698 1.00 82.38 98 ARG A CA 1
ATOM 747 C C . ARG A 1 98 ? 0.479 -10.299 24.523 1.00 82.38 98 ARG A C 1
ATOM 749 O O . ARG A 1 98 ? 1.660 -10.557 24.752 1.00 82.38 98 ARG A O 1
ATOM 756 N N . TRP A 1 99 ? 0.002 -10.084 23.300 1.00 72.69 99 TRP A N 1
ATOM 757 C CA . TRP A 1 99 ? 0.828 -10.064 22.096 1.00 72.69 99 TRP A CA 1
ATOM 758 C C . TRP A 1 99 ? 1.881 -8.965 22.158 1.00 72.69 99 TRP A C 1
ATOM 760 O O . TRP A 1 99 ? 3.065 -9.245 21.993 1.00 72.69 99 TRP A O 1
ATOM 770 N N . GLN A 1 100 ? 1.489 -7.728 22.463 1.00 72.38 100 GLN A N 1
ATOM 771 C CA . GLN A 1 100 ? 2.431 -6.614 22.571 1.00 72.38 100 GLN A CA 1
ATOM 772 C C . GLN A 1 100 ? 3.471 -6.845 23.678 1.00 72.38 100 GLN A C 1
ATOM 774 O O . GLN A 1 100 ? 4.662 -6.606 23.476 1.00 72.38 100 GLN A O 1
ATOM 779 N N . HIS A 1 101 ? 3.046 -7.368 24.830 1.00 78.56 101 HIS A N 1
ATOM 780 C CA . HIS A 1 101 ? 3.946 -7.724 25.924 1.00 78.56 101 HIS A CA 1
ATOM 781 C C . HIS A 1 101 ? 4.947 -8.812 25.508 1.00 78.56 101 HIS A C 1
ATOM 783 O O . HIS A 1 101 ? 6.146 -8.662 25.754 1.00 78.56 101 HIS A O 1
ATOM 789 N N . TRP A 1 102 ? 4.489 -9.864 24.822 1.00 73.69 102 TRP A N 1
ATOM 790 C CA . TRP A 1 102 ? 5.368 -10.896 24.271 1.00 73.69 102 TRP A CA 1
ATOM 791 C C . TRP A 1 102 ? 6.377 -10.318 23.276 1.00 73.69 102 TRP A C 1
ATOM 793 O O . TRP A 1 102 ? 7.567 -10.610 23.382 1.00 73.69 102 TRP A O 1
ATOM 803 N N . GLN A 1 103 ? 5.941 -9.433 22.373 1.00 64.81 103 GLN A N 1
ATOM 804 C CA . GLN A 1 103 ? 6.833 -8.761 21.424 1.00 64.81 103 GLN A CA 1
ATOM 805 C C . GLN A 1 103 ? 7.913 -7.940 22.131 1.00 64.81 103 GLN A C 1
ATOM 807 O O . GLN A 1 103 ? 9.074 -7.981 21.726 1.00 64.81 103 GLN A O 1
ATOM 812 N N . TYR A 1 104 ? 7.575 -7.217 23.202 1.00 73.38 104 TYR A N 1
ATOM 813 C CA . TYR A 1 104 ? 8.568 -6.474 23.980 1.00 73.38 104 TYR A CA 1
ATOM 814 C C . TYR A 1 104 ? 9.590 -7.395 24.641 1.00 73.38 104 TYR A C 1
ATOM 816 O O . TYR A 1 104 ? 10.791 -7.153 24.527 1.00 73.38 104 TYR A O 1
ATOM 824 N N . VAL A 1 105 ? 9.141 -8.481 25.266 1.00 71.38 105 VAL A N 1
ATOM 825 C CA . VAL A 1 105 ? 10.044 -9.466 25.872 1.00 71.38 105 VAL A CA 1
ATOM 826 C C . VAL A 1 105 ? 10.944 -10.106 24.809 1.00 71.38 105 VAL A C 1
ATOM 828 O O . VAL A 1 105 ? 12.164 -10.162 24.977 1.00 71.38 105 VAL A O 1
ATOM 831 N N . LYS A 1 106 ? 10.381 -10.505 23.667 1.00 65.06 106 LYS A N 1
ATOM 832 C CA . LYS A 1 106 ? 11.128 -11.073 22.539 1.00 65.06 106 LYS A CA 1
ATOM 833 C C . LYS A 1 106 ? 12.186 -10.098 22.015 1.00 65.06 106 LYS A C 1
ATOM 835 O O . LYS A 1 106 ? 13.348 -10.472 21.865 1.00 65.06 106 LYS A O 1
ATOM 840 N N . ASN A 1 107 ? 11.807 -8.848 21.754 1.00 68.62 107 ASN A N 1
ATOM 841 C CA . ASN A 1 107 ? 12.670 -7.876 21.080 1.00 68.62 107 ASN A CA 1
ATOM 842 C C . ASN A 1 107 ? 13.722 -7.238 21.990 1.00 68.62 107 ASN A C 1
ATOM 844 O O . ASN A 1 107 ? 14.822 -6.969 21.517 1.00 68.62 107 ASN A O 1
ATOM 848 N N . PHE A 1 108 ? 13.416 -7.019 23.270 1.00 69.69 108 PHE A N 1
ATOM 849 C CA . PHE A 1 108 ? 14.315 -6.309 24.186 1.00 69.69 108 PHE A CA 1
ATOM 850 C C . PHE A 1 108 ? 15.040 -7.217 25.181 1.00 69.69 108 PHE A C 1
ATOM 852 O O . PHE A 1 108 ? 16.024 -6.784 25.772 1.00 69.69 108 PHE A O 1
ATOM 859 N N . ILE A 1 109 ? 14.592 -8.465 25.366 1.00 68.19 109 ILE A N 1
ATOM 860 C CA . ILE A 1 109 ? 15.213 -9.410 26.308 1.00 68.19 109 ILE A CA 1
ATOM 861 C C . ILE A 1 109 ? 15.793 -10.610 25.558 1.00 68.19 109 ILE A C 1
ATOM 863 O O . ILE A 1 109 ? 16.993 -10.863 25.638 1.00 68.19 109 ILE A O 1
ATOM 867 N N . MET A 1 110 ? 14.967 -11.336 24.796 1.00 66.06 110 MET A N 1
ATOM 868 C CA . MET A 1 110 ? 15.397 -12.598 24.176 1.00 66.06 110 MET A CA 1
ATOM 869 C C . MET A 1 110 ? 16.406 -12.381 23.044 1.00 66.06 110 MET A C 1
ATOM 871 O O . MET A 1 110 ? 17.460 -13.017 23.039 1.00 66.06 110 MET A O 1
ATOM 875 N N . LYS A 1 111 ? 16.100 -11.474 22.102 1.00 65.50 111 LYS A N 1
ATOM 876 C CA . LYS A 1 111 ? 16.963 -11.188 20.943 1.00 65.50 111 LYS A CA 1
ATOM 877 C C . LYS A 1 111 ? 18.331 -10.614 21.344 1.00 65.50 111 LYS A C 1
ATOM 879 O O . LYS A 1 111 ? 19.325 -11.168 20.885 1.00 65.50 111 LYS A O 1
ATOM 884 N N . PRO A 1 112 ? 18.437 -9.574 22.199 1.00 68.06 112 PRO A N 1
ATOM 885 C CA . PRO A 1 112 ? 19.741 -9.019 22.567 1.00 68.06 112 PRO A CA 1
ATOM 886 C C . PRO A 1 112 ? 20.575 -9.974 23.424 1.00 68.06 112 PRO A C 1
ATOM 888 O O . PRO A 1 112 ? 21.798 -9.956 23.342 1.00 68.06 112 PRO A O 1
ATOM 891 N N . GLY A 1 113 ? 19.926 -10.813 24.239 1.00 63.69 113 GLY A N 1
ATOM 892 C CA . GLY A 1 113 ? 20.618 -11.754 25.118 1.00 63.69 113 GLY A CA 1
ATOM 893 C C . GLY A 1 113 ? 21.028 -13.077 24.460 1.00 63.69 113 GLY A C 1
ATOM 894 O O . GLY A 1 113 ? 21.728 -13.861 25.094 1.00 63.69 113 GLY A O 1
ATOM 895 N N . ASN A 1 114 ? 20.587 -13.358 23.227 1.00 62.91 114 ASN A N 1
ATOM 896 C CA . ASN A 1 114 ? 20.747 -14.660 22.563 1.00 62.91 114 ASN A CA 1
ATOM 897 C C . ASN A 1 114 ? 20.217 -15.840 23.417 1.00 62.91 114 ASN A C 1
ATOM 899 O O . ASN A 1 114 ? 20.814 -16.911 23.506 1.00 62.91 114 ASN A O 1
ATOM 903 N N . LEU A 1 115 ? 19.093 -15.606 24.102 1.00 61.59 115 LEU A N 1
ATOM 904 C CA . LEU A 1 115 ? 18.576 -16.431 25.197 1.00 61.59 115 LEU A CA 1
ATOM 905 C C . LEU A 1 115 ? 17.459 -17.387 24.743 1.00 61.59 115 LEU A C 1
ATOM 907 O O . LEU A 1 115 ? 16.359 -17.360 25.296 1.00 61.59 115 LEU A O 1
ATOM 911 N N . SER A 1 116 ? 17.716 -18.250 23.756 1.00 55.53 116 SER A N 1
ATOM 912 C CA . SER A 1 116 ? 16.717 -19.220 23.258 1.00 55.53 116 SER A CA 1
ATOM 913 C C . SER A 1 116 ? 16.192 -20.188 24.333 1.00 55.53 116 SER A C 1
ATOM 915 O O . SER A 1 116 ? 15.084 -20.696 24.197 1.00 55.53 116 SER A O 1
ATOM 917 N N . HIS A 1 117 ? 16.936 -20.391 25.430 1.00 54.50 117 HIS A N 1
ATOM 918 C CA . HIS A 1 117 ? 16.567 -21.290 26.535 1.00 54.50 117 HIS A CA 1
ATOM 919 C C . HIS A 1 117 ? 16.674 -20.658 27.933 1.00 54.50 117 HIS A C 1
ATOM 921 O O . HIS A 1 117 ? 16.724 -21.374 28.935 1.00 54.50 117 HIS A O 1
ATOM 927 N N . ALA A 1 118 ? 16.746 -19.328 28.043 1.00 56.94 118 ALA A N 1
ATOM 928 C CA . ALA A 1 118 ? 16.934 -18.719 29.357 1.00 56.94 118 ALA A CA 1
ATOM 929 C C . ALA A 1 118 ? 15.642 -18.660 30.171 1.00 56.94 118 ALA A C 1
ATOM 931 O O . ALA A 1 118 ? 14.538 -18.497 29.653 1.00 56.94 118 ALA A O 1
ATOM 932 N N . THR A 1 119 ? 15.815 -18.760 31.484 1.00 59.34 119 THR A N 1
ATOM 933 C CA . THR A 1 119 ? 14.745 -18.606 32.467 1.00 59.34 119 THR A CA 1
ATOM 934 C C . THR A 1 119 ? 14.740 -17.157 32.950 1.00 59.34 119 THR A C 1
ATOM 936 O O . THR A 1 119 ? 15.783 -16.626 33.332 1.00 59.34 119 THR A O 1
ATOM 939 N N . GLY A 1 120 ? 13.583 -16.496 32.918 1.00 58.47 120 GLY A N 1
ATOM 940 C CA . GLY A 1 120 ? 13.428 -15.141 33.446 1.00 58.47 120 GLY A CA 1
ATOM 941 C C . GLY A 1 120 ? 13.657 -15.085 34.962 1.00 58.47 120 GLY A C 1
ATOM 942 O O . GLY A 1 120 ? 13.576 -16.098 35.652 1.00 58.47 120 GLY A O 1
ATOM 943 N N . SER A 1 121 ? 13.874 -13.888 35.516 1.00 51.25 121 SER A N 1
ATOM 944 C CA . SER A 1 121 ? 14.137 -13.681 36.957 1.00 51.25 121 SER A CA 1
ATOM 945 C C . SER A 1 121 ? 13.007 -14.142 37.892 1.00 51.25 121 SER A C 1
ATOM 947 O O . SER A 1 121 ? 13.216 -14.283 39.092 1.00 51.25 121 SER A O 1
ATOM 949 N N . GLY A 1 122 ? 11.812 -14.401 37.354 1.00 53.78 122 GLY A N 1
ATOM 950 C CA . GLY A 1 122 ? 10.695 -15.028 38.065 1.00 53.78 122 GLY A CA 1
ATOM 951 C C . GLY A 1 122 ? 10.693 -16.564 38.047 1.00 53.78 122 GLY A C 1
ATOM 952 O O . GLY A 1 122 ? 9.755 -17.155 38.569 1.00 53.78 122 GLY A O 1
ATOM 953 N N . GLY A 1 123 ? 11.691 -17.215 37.441 1.00 55.06 123 GLY A N 1
ATOM 954 C CA . GLY A 1 123 ? 11.760 -18.676 37.323 1.00 55.06 123 GLY A CA 1
ATOM 955 C C . GLY A 1 123 ? 10.954 -19.274 36.161 1.00 55.06 123 GLY A C 1
ATOM 956 O O . GLY A 1 123 ? 10.727 -20.479 36.151 1.00 55.06 123 GLY A O 1
ATOM 957 N N . THR A 1 124 ? 10.509 -18.467 35.189 1.00 58.19 124 THR A N 1
ATOM 958 C CA . THR A 1 124 ? 9.695 -18.926 34.046 1.00 58.19 124 THR A CA 1
ATOM 959 C C . THR A 1 124 ? 10.473 -18.964 32.730 1.00 58.19 124 THR A C 1
ATOM 961 O O . THR A 1 124 ? 11.285 -18.081 32.452 1.00 58.19 124 THR A O 1
ATOM 964 N N . THR A 1 125 ? 10.207 -19.972 31.895 1.00 62.84 125 THR A N 1
ATOM 965 C CA . THR A 1 125 ? 10.671 -20.034 30.496 1.00 62.84 125 THR A CA 1
ATOM 966 C C . THR A 1 125 ? 9.764 -19.191 29.606 1.00 62.84 125 THR A C 1
ATOM 968 O O . THR A 1 125 ? 8.573 -19.099 29.879 1.00 62.84 125 THR A O 1
ATOM 971 N N . PHE A 1 126 ? 10.284 -18.579 28.539 1.00 65.56 126 PHE A N 1
ATOM 972 C CA . PHE A 1 126 ? 9.537 -17.605 27.723 1.00 65.56 126 PHE A CA 1
ATOM 973 C C . PHE A 1 126 ? 8.274 -18.150 27.024 1.00 65.56 126 PHE A C 1
ATOM 975 O O . PHE A 1 126 ? 7.372 -17.365 26.721 1.00 65.56 126 PHE A O 1
ATOM 982 N N . ASP A 1 127 ? 8.149 -19.471 26.872 1.00 65.75 127 ASP A N 1
ATOM 983 C CA . ASP A 1 127 ? 6.969 -20.152 26.309 1.00 65.75 127 ASP A CA 1
ATOM 984 C C . ASP A 1 127 ? 5.679 -19.868 27.104 1.00 65.75 127 ASP A C 1
ATOM 986 O O . ASP A 1 127 ? 4.570 -19.926 26.569 1.00 65.75 127 ASP A O 1
ATOM 990 N N . TYR A 1 128 ? 5.806 -19.486 28.383 1.00 73.19 128 TYR A N 1
ATOM 991 C CA . TYR A 1 128 ? 4.667 -19.158 29.245 1.00 73.19 128 TYR A CA 1
ATOM 992 C C . TYR A 1 128 ? 3.827 -17.981 28.711 1.00 73.19 128 TYR A C 1
ATOM 994 O O . TYR A 1 128 ? 2.605 -17.967 28.862 1.00 73.19 128 TYR A O 1
ATOM 1002 N N . LEU A 1 129 ? 4.461 -17.002 28.055 1.00 75.94 129 LEU A N 1
ATOM 1003 C CA . LEU A 1 129 ? 3.773 -15.841 27.479 1.00 75.94 129 LEU A CA 1
ATOM 1004 C C . LEU A 1 129 ? 2.935 -16.228 26.258 1.00 75.94 129 LEU A C 1
ATOM 1006 O O . LEU A 1 129 ? 1.833 -15.715 26.073 1.00 75.94 129 LEU A O 1
ATOM 1010 N N . GLN A 1 130 ? 3.432 -17.161 25.448 1.00 75.69 130 GLN A N 1
ATOM 1011 C CA . GLN A 1 130 ? 2.702 -17.677 24.294 1.00 75.69 130 GLN A CA 1
ATOM 1012 C C . GLN A 1 130 ? 1.515 -18.545 24.732 1.00 75.69 130 GLN A C 1
ATOM 1014 O O . GLN A 1 130 ? 0.436 -18.489 24.134 1.00 75.69 130 GLN A O 1
ATOM 1019 N N . GLN A 1 131 ? 1.668 -19.279 25.837 1.00 78.62 131 GLN A N 1
ATOM 1020 C CA . GLN A 1 131 ? 0.564 -20.015 26.442 1.00 78.62 131 GLN A CA 1
ATOM 1021 C C . GLN A 1 131 ? -0.536 -19.077 26.962 1.00 78.62 131 GLN A C 1
ATOM 1023 O O . GLN A 1 131 ? -1.711 -19.333 26.712 1.00 78.62 131 GLN A O 1
ATOM 1028 N N . HIS A 1 132 ? -0.180 -17.954 27.600 1.00 81.06 132 HIS A N 1
ATOM 1029 C CA . HIS A 1 132 ? -1.152 -16.926 27.988 1.00 81.06 132 HIS A CA 1
ATOM 1030 C C . HIS A 1 132 ? -1.980 -16.426 26.797 1.00 81.06 132 HIS A C 1
ATOM 1032 O O . HIS A 1 132 ? -3.190 -16.253 26.929 1.00 81.06 132 HIS A O 1
ATOM 1038 N N . ILE A 1 133 ? -1.350 -16.189 25.644 1.00 76.88 133 ILE A N 1
ATOM 1039 C CA . ILE A 1 133 ? -2.050 -15.778 24.417 1.00 76.88 133 ILE A CA 1
ATOM 1040 C C . ILE A 1 133 ? -3.031 -16.872 23.983 1.00 76.88 133 ILE A C 1
ATOM 1042 O O . ILE A 1 133 ? -4.215 -16.605 23.792 1.00 76.88 133 ILE A O 1
ATOM 1046 N N . THR A 1 134 ? -2.549 -18.113 23.904 1.00 74.31 134 THR A N 1
ATOM 1047 C CA . THR A 1 134 ? -3.345 -19.272 23.474 1.00 74.31 134 THR A CA 1
ATOM 1048 C C . THR A 1 134 ? -4.565 -19.499 24.372 1.00 74.31 134 THR A C 1
ATOM 1050 O O . THR A 1 134 ? -5.668 -19.737 23.883 1.00 74.31 134 THR A O 1
ATOM 1053 N N . ASP A 1 135 ? -4.392 -19.406 25.690 1.00 83.69 135 ASP A N 1
ATOM 1054 C CA . ASP A 1 135 ? -5.473 -19.609 26.658 1.00 83.69 135 ASP A CA 1
ATOM 1055 C C . ASP A 1 135 ? -6.490 -18.459 26.648 1.00 83.69 135 ASP A C 1
ATOM 1057 O O . ASP A 1 135 ? -7.689 -18.695 26.806 1.00 83.69 135 ASP A O 1
ATOM 1061 N N . THR A 1 136 ? -6.048 -17.224 26.387 1.00 84.31 136 THR A N 1
ATOM 1062 C CA . THR A 1 136 ? -6.967 -16.099 26.154 1.00 84.31 136 THR A CA 1
ATOM 1063 C C . THR A 1 136 ? -7.783 -16.288 24.881 1.00 84.31 136 THR A C 1
ATOM 1065 O O . THR A 1 136 ? -8.981 -16.020 24.895 1.00 84.31 136 THR A O 1
ATOM 1068 N N . GLU A 1 137 ? -7.176 -16.780 23.800 1.00 74.19 137 GLU A N 1
ATOM 1069 C CA . GLU A 1 137 ? -7.878 -17.023 22.534 1.00 74.19 137 GLU A CA 1
ATOM 1070 C C . GLU A 1 137 ? -9.003 -18.050 22.725 1.00 74.19 137 GLU A C 1
ATOM 1072 O O . GLU A 1 137 ? -10.145 -17.831 22.319 1.00 74.19 137 GLU A O 1
ATOM 1077 N N . LYS A 1 138 ? -8.713 -19.134 23.456 1.00 83.12 138 LYS A N 1
ATOM 1078 C CA . LYS A 1 138 ? -9.688 -20.182 23.798 1.00 83.12 138 LYS A CA 1
ATOM 1079 C C . LYS A 1 138 ? -10.853 -19.689 24.659 1.00 83.12 138 LYS A C 1
ATOM 1081 O O . LYS A 1 138 ? -11.881 -20.362 24.729 1.00 83.12 138 LYS A O 1
ATOM 1086 N N . ALA A 1 139 ? -10.716 -18.546 25.332 1.00 87.88 139 ALA A N 1
ATOM 1087 C CA . ALA A 1 139 ? -11.771 -18.011 26.183 1.00 87.88 139 ALA A CA 1
ATOM 1088 C C . ALA A 1 139 ? -12.921 -17.373 25.388 1.00 87.88 139 ALA A C 1
ATOM 1090 O O . ALA A 1 139 ? -14.000 -17.199 25.965 1.00 87.88 139 ALA A O 1
ATOM 1091 N N . ARG A 1 140 ? -12.731 -17.068 24.092 1.00 83.00 140 ARG A N 1
ATOM 1092 C CA . ARG A 1 140 ? -13.783 -16.516 23.225 1.00 83.00 140 ARG A CA 1
ATOM 1093 C C . ARG A 1 140 ? -15.058 -17.358 23.287 1.00 83.00 140 ARG A C 1
ATOM 1095 O O . ARG A 1 140 ? -15.032 -18.589 23.362 1.00 83.00 140 ARG A O 1
ATOM 1102 N N . LEU A 1 141 ? -16.192 -16.672 23.267 1.00 86.00 141 LEU A N 1
ATOM 1103 C CA . LEU A 1 141 ? -17.497 -17.294 23.105 1.00 86.00 141 LEU A CA 1
ATOM 1104 C C . LEU A 1 141 ? -17.788 -17.452 21.613 1.00 86.00 141 LEU A C 1
ATOM 1106 O O . LEU A 1 141 ? -17.401 -16.612 20.803 1.00 86.00 141 LEU A O 1
ATOM 1110 N N . THR A 1 142 ? -18.455 -18.541 21.244 1.00 76.38 142 THR A N 1
ATOM 1111 C CA . THR A 1 142 ? -18.877 -18.760 19.860 1.00 76.38 142 THR A CA 1
ATOM 1112 C C . THR A 1 142 ? -19.933 -17.723 19.502 1.00 76.38 142 THR A C 1
ATOM 1114 O O . THR A 1 142 ? -21.016 -17.721 20.085 1.00 76.38 142 THR A O 1
ATOM 1117 N N . GLU A 1 143 ? -19.614 -16.840 18.562 1.00 62.16 143 GLU A N 1
ATOM 1118 C CA . GLU A 1 143 ? -20.602 -15.940 17.976 1.00 62.16 143 GLU A CA 1
ATOM 1119 C C . GLU A 1 143 ? -21.614 -16.755 17.174 1.00 62.16 143 GLU A C 1
ATOM 1121 O O . GLU A 1 143 ? -21.275 -17.768 16.549 1.00 62.16 143 GLU A O 1
ATOM 1126 N N . ARG A 1 144 ? -22.881 -16.339 17.222 1.00 49.09 144 ARG A N 1
ATOM 1127 C CA . ARG A 1 144 ? -23.904 -16.898 16.346 1.00 49.09 144 ARG A CA 1
ATOM 1128 C C . ARG A 1 144 ? -23.446 -16.653 14.909 1.00 49.09 144 ARG A C 1
ATOM 1130 O O . ARG A 1 144 ? -23.144 -15.521 14.547 1.00 49.09 144 ARG A O 1
ATOM 1137 N N . GLN A 1 145 ? -23.371 -17.709 14.101 1.00 39.03 145 GLN A N 1
ATOM 1138 C CA . GLN A 1 145 ? -23.136 -17.558 12.668 1.00 39.03 145 GLN A CA 1
ATOM 1139 C C . GLN A 1 145 ? -24.387 -16.940 12.038 1.00 39.03 145 GLN A C 1
ATOM 1141 O O . GLN A 1 145 ? -25.283 -17.650 11.588 1.00 39.03 145 GLN A O 1
ATOM 1146 N N . GLU A 1 146 ? -24.466 -15.613 12.011 1.00 33.22 146 GLU A N 1
ATOM 1147 C CA . GLU A 1 146 ? -25.347 -14.887 11.096 1.00 33.22 146 GLU A CA 1
ATOM 1148 C C . GLU A 1 146 ? -24.838 -15.083 9.668 1.00 33.22 146 GLU A C 1
ATOM 1150 O O . GLU A 1 146 ? -24.206 -14.195 9.120 1.00 33.22 146 GLU A O 1
ATOM 1155 N N . GLY A 1 147 ? -24.978 -16.272 9.075 1.00 30.42 147 GLY A N 1
ATOM 1156 C CA . GLY A 1 147 ? -24.576 -16.502 7.677 1.00 30.42 147 GLY A CA 1
ATOM 1157 C C . GLY A 1 147 ? -23.116 -16.157 7.325 1.00 30.42 147 GLY A C 1
ATOM 1158 O O . GLY A 1 147 ? -22.733 -16.251 6.165 1.00 30.42 147 GLY A O 1
ATOM 1159 N N . TYR A 1 148 ? -22.277 -15.800 8.297 1.00 25.48 148 TYR A N 1
ATOM 1160 C CA . TYR A 1 148 ? -20.851 -15.616 8.135 1.00 25.48 148 TYR A CA 1
ATOM 1161 C C . TYR A 1 148 ? -20.220 -16.976 8.377 1.00 25.48 148 TYR A C 1
ATOM 1163 O O . TYR A 1 148 ? -19.837 -17.362 9.487 1.00 25.48 148 TYR A O 1
ATOM 1171 N N . SER A 1 149 ? -20.216 -17.743 7.286 1.00 25.41 149 SER A N 1
ATOM 1172 C CA . SER A 1 149 ? -19.418 -18.947 7.124 1.00 25.41 149 SER A CA 1
ATOM 1173 C C . SER A 1 149 ? -18.028 -18.717 7.715 1.00 25.41 149 SER A C 1
ATOM 1175 O O . SER A 1 149 ? -17.466 -17.626 7.600 1.00 25.41 149 SER A O 1
ATOM 1177 N N . ARG A 1 150 ? -17.447 -19.754 8.324 1.00 25.89 150 ARG A N 1
ATOM 1178 C CA . ARG A 1 150 ? -15.991 -19.830 8.461 1.00 25.89 150 ARG A CA 1
ATOM 1179 C C . ARG A 1 150 ? -15.432 -19.616 7.059 1.00 25.89 150 ARG A C 1
ATOM 1181 O O . ARG A 1 150 ? -15.519 -20.519 6.233 1.00 25.89 150 ARG A O 1
ATOM 1188 N N . ILE A 1 151 ? -14.919 -18.420 6.787 1.00 27.78 151 ILE A N 1
ATOM 1189 C CA . ILE A 1 151 ? -14.387 -18.078 5.474 1.00 27.78 151 ILE A CA 1
ATOM 1190 C C . ILE A 1 151 ? -13.058 -18.825 5.330 1.00 27.78 151 ILE A C 1
ATOM 1192 O O . ILE A 1 151 ? -11.992 -18.313 5.657 1.00 27.78 151 ILE A O 1
ATOM 1196 N N . GLN A 1 152 ? -13.138 -20.073 4.869 1.00 25.97 152 GLN A N 1
ATOM 1197 C CA . GLN A 1 152 ? -12.175 -20.558 3.893 1.00 25.97 152 GLN A CA 1
ATOM 1198 C C . GLN A 1 152 ? -12.296 -19.650 2.672 1.00 25.97 152 GLN A C 1
ATOM 1200 O O . GLN A 1 152 ? -13.396 -19.219 2.326 1.00 25.97 152 GLN A O 1
ATOM 1205 N N . THR A 1 153 ? -11.159 -19.310 2.078 1.00 28.16 153 THR A N 1
ATOM 1206 C CA . THR A 1 153 ? -11.068 -18.460 0.894 1.00 28.16 153 THR A CA 1
ATOM 1207 C C . THR A 1 153 ? -12.057 -18.962 -0.161 1.00 28.16 153 THR A C 1
ATOM 1209 O O . THR A 1 153 ? -11.866 -20.072 -0.658 1.00 28.16 153 THR A O 1
ATOM 1212 N N . PRO A 1 154 ? -13.118 -18.208 -0.496 1.00 26.69 154 PRO A N 1
ATOM 1213 C CA . PRO A 1 154 ? -14.017 -18.631 -1.547 1.00 26.69 154 PRO A CA 1
ATOM 1214 C C . PRO A 1 154 ? -13.261 -18.515 -2.868 1.00 26.69 154 PRO A C 1
ATOM 1216 O O . PRO A 1 154 ? -12.592 -17.508 -3.131 1.00 26.69 154 PRO A O 1
ATOM 1219 N N . GLY A 1 155 ? -13.349 -19.552 -3.696 1.00 30.48 155 GLY A N 1
ATOM 1220 C CA . GLY A 1 155 ? -12.991 -19.424 -5.101 1.00 30.48 155 GLY A CA 1
ATOM 1221 C C . GLY A 1 155 ? -13.882 -18.364 -5.754 1.00 30.48 155 GLY A C 1
ATOM 1222 O O . GLY A 1 155 ? -14.952 -18.030 -5.245 1.00 30.48 155 GLY A O 1
ATOM 1223 N N . ALA A 1 156 ? -13.462 -17.838 -6.905 1.00 35.44 156 ALA A N 1
ATOM 1224 C CA . ALA A 1 156 ? -14.134 -16.751 -7.628 1.00 35.44 156 ALA A CA 1
ATOM 1225 C C . ALA A 1 156 ? -15.636 -16.976 -7.961 1.00 35.44 156 ALA A C 1
ATOM 1227 O O . ALA A 1 156 ? -16.277 -16.069 -8.483 1.00 35.44 156 ALA A O 1
ATOM 1228 N N . ALA A 1 157 ? -16.201 -18.153 -7.672 1.00 31.11 157 ALA A N 1
ATOM 1229 C CA . ALA A 1 157 ? -17.578 -18.544 -7.970 1.00 31.11 157 ALA A CA 1
ATOM 1230 C C . ALA A 1 157 ? -18.586 -18.357 -6.811 1.00 31.11 157 ALA A C 1
ATOM 1232 O O . ALA A 1 157 ? -19.787 -18.413 -7.061 1.00 31.11 157 ALA A O 1
ATOM 1233 N N . ASP A 1 158 ? -18.144 -18.098 -5.574 1.00 28.59 158 ASP A N 1
ATOM 1234 C CA . ASP A 1 158 ? -19.023 -18.123 -4.384 1.00 28.59 158 ASP A CA 1
ATOM 1235 C C . ASP A 1 158 ? -19.565 -16.745 -3.951 1.00 28.59 158 ASP A C 1
ATOM 1237 O O . ASP A 1 158 ? -20.199 -16.606 -2.902 1.00 28.59 158 ASP A O 1
ATOM 1241 N N . TRP A 1 159 ? -19.331 -15.697 -4.745 1.00 30.09 159 TRP A N 1
ATOM 1242 C CA . TRP A 1 159 ? -19.883 -14.367 -4.489 1.00 30.09 159 TRP A CA 1
ATOM 1243 C C . TRP A 1 159 ? -21.211 -14.211 -5.240 1.00 30.09 159 TRP A C 1
ATOM 1245 O O . TRP A 1 159 ? -21.189 -14.132 -6.472 1.00 30.09 159 TRP A O 1
ATOM 1255 N N . PRO A 1 160 ? -22.381 -14.107 -4.576 1.00 29.91 160 PRO A N 1
ATOM 1256 C CA . PRO A 1 160 ? -23.534 -13.554 -5.266 1.00 29.91 160 PRO A CA 1
ATOM 1257 C C . PRO A 1 160 ? -23.140 -12.130 -5.684 1.00 29.91 160 PRO A C 1
ATOM 1259 O O . PRO A 1 160 ? -22.699 -11.364 -4.823 1.00 29.91 160 PRO A O 1
ATOM 1262 N N . PRO A 1 161 ? -23.235 -11.753 -6.973 1.00 30.70 161 PRO A N 1
ATOM 1263 C CA . PRO A 1 161 ? -22.855 -10.421 -7.412 1.00 30.70 161 PRO A CA 1
ATOM 1264 C C . PRO A 1 161 ? -23.624 -9.407 -6.569 1.00 30.70 161 PRO A C 1
ATOM 1266 O O . PRO A 1 161 ? -24.851 -9.313 -6.653 1.00 30.70 161 PRO A O 1
ATOM 1269 N N . LEU A 1 162 ? -22.901 -8.663 -5.727 1.00 31.08 162 LEU A N 1
ATOM 1270 C CA . LEU A 1 162 ? -23.444 -7.467 -5.107 1.00 31.08 162 LEU A CA 1
ATOM 1271 C C . LEU A 1 162 ? -23.901 -6.605 -6.274 1.00 31.08 162 LEU A C 1
ATOM 1273 O O . LEU A 1 162 ? -23.082 -6.218 -7.109 1.00 31.08 162 LEU A O 1
ATOM 1277 N N . LYS A 1 163 ? -25.215 -6.380 -6.375 1.00 27.89 163 LYS A N 1
ATOM 1278 C CA . LYS A 1 163 ? -25.780 -5.451 -7.348 1.00 27.89 163 LYS A CA 1
ATOM 1279 C C . LYS A 1 163 ? -25.219 -4.082 -7.006 1.00 27.89 163 LYS A C 1
ATOM 1281 O O . LYS A 1 163 ? -25.751 -3.374 -6.156 1.00 27.89 163 LYS A O 1
ATOM 1286 N N . LEU A 1 164 ? -24.092 -3.767 -7.635 1.00 29.45 164 LEU A N 1
ATOM 1287 C CA . LEU A 1 164 ? -23.516 -2.444 -7.642 1.00 29.45 164 LEU A CA 1
ATOM 1288 C C . LEU A 1 164 ? -24.633 -1.518 -8.139 1.00 29.45 164 LEU A C 1
ATOM 1290 O O . LEU A 1 164 ? -25.246 -1.824 -9.169 1.00 29.45 164 LEU A O 1
ATOM 1294 N N . PRO A 1 165 ? -24.953 -0.425 -7.428 1.00 28.34 165 PRO A N 1
ATOM 1295 C CA . PRO A 1 165 ? -25.774 0.611 -8.032 1.00 28.34 165 PRO A CA 1
ATOM 1296 C C . PRO A 1 165 ? -25.107 1.008 -9.357 1.00 28.34 165 PRO A C 1
ATOM 1298 O O . PRO A 1 165 ? -23.874 0.998 -9.425 1.00 28.34 165 PRO A O 1
ATOM 1301 N N . PRO A 1 166 ? -25.874 1.297 -10.423 1.00 27.95 166 PRO A N 1
ATOM 1302 C CA . PRO A 1 166 ? -25.302 1.673 -11.705 1.00 27.95 166 PRO A CA 1
ATOM 1303 C C . PRO A 1 166 ? -24.505 2.959 -11.502 1.00 27.95 166 PRO A C 1
ATOM 1305 O O . PRO A 1 166 ? -25.056 4.054 -11.428 1.00 27.95 166 PRO A O 1
ATOM 1308 N N . VAL A 1 167 ? -23.192 2.817 -11.349 1.00 32.62 167 VAL A N 1
ATOM 1309 C CA . VAL A 1 167 ? -22.292 3.955 -11.347 1.00 32.62 167 VAL A CA 1
ATOM 1310 C C . VAL A 1 167 ? -22.194 4.383 -12.796 1.00 32.62 167 VAL A C 1
ATOM 1312 O O . VAL A 1 167 ? -21.850 3.583 -13.667 1.00 32.62 167 VAL A O 1
ATOM 1315 N N . ALA A 1 168 ? -22.561 5.634 -13.052 1.00 35.22 168 ALA A N 1
ATOM 1316 C CA . ALA A 1 168 ? -22.399 6.253 -14.350 1.00 35.22 168 ALA A CA 1
ATOM 1317 C C . ALA A 1 168 ? -20.927 6.120 -14.784 1.00 35.22 168 ALA A C 1
ATOM 1319 O O . ALA A 1 168 ? -20.050 6.758 -14.216 1.00 35.22 168 ALA A O 1
ATOM 1320 N N . HIS A 1 169 ? -20.704 5.245 -15.766 1.00 37.31 169 HIS A N 1
ATOM 1321 C CA . HIS A 1 169 ? -19.523 5.127 -16.620 1.00 37.31 169 HIS A CA 1
ATOM 1322 C C . HIS A 1 169 ? -18.148 5.042 -15.937 1.00 37.31 169 HIS A C 1
ATOM 1324 O O . HIS A 1 169 ? -17.445 6.035 -15.897 1.00 37.31 169 HIS A O 1
ATOM 1330 N N . HIS A 1 170 ? -17.705 3.836 -15.566 1.00 45.34 170 HIS A N 1
ATOM 1331 C CA . HIS A 1 170 ? -16.327 3.384 -15.833 1.00 45.34 170 HIS A CA 1
ATOM 1332 C C . HIS A 1 170 ? -16.361 1.864 -16.058 1.00 45.34 170 HIS A C 1
ATOM 1334 O O . HIS A 1 170 ? -16.788 1.129 -15.165 1.00 45.34 170 HIS A O 1
ATOM 1340 N N . PRO A 1 171 ? -16.029 1.353 -17.255 1.00 46.75 171 PRO A N 1
ATOM 1341 C CA . PRO A 1 171 ? -16.084 -0.078 -17.501 1.00 46.75 171 PRO A CA 1
ATOM 1342 C C . PRO A 1 171 ? -14.947 -0.755 -16.727 1.00 46.75 171 PRO A C 1
ATOM 1344 O O . PRO A 1 171 ? -13.806 -0.301 -16.781 1.00 46.75 171 PRO A O 1
ATOM 1347 N N . ALA A 1 172 ? -15.208 -1.914 -16.115 1.00 52.94 172 ALA A N 1
ATOM 1348 C CA . ALA A 1 172 ? -14.196 -2.841 -15.571 1.00 52.94 172 ALA A CA 1
ATOM 1349 C C . ALA A 1 172 ? -13.166 -3.340 -16.624 1.00 52.94 172 ALA A C 1
ATOM 1351 O O . ALA A 1 172 ? -12.451 -4.318 -16.414 1.00 52.94 172 ALA A O 1
ATOM 1352 N N . GLN A 1 173 ? -13.136 -2.698 -17.794 1.00 62.62 173 GLN A N 1
ATOM 1353 C CA . GLN A 1 173 ? -12.266 -2.955 -18.921 1.00 62.62 173 GLN A CA 1
ATOM 1354 C C . GLN A 1 173 ? -11.053 -2.008 -18.979 1.00 62.62 173 GLN A C 1
ATOM 1356 O O . GLN A 1 173 ? -10.118 -2.310 -19.716 1.00 62.62 173 GLN A O 1
ATOM 1361 N N . GLU A 1 174 ? -11.031 -0.905 -18.221 1.00 83.19 174 GLU A N 1
ATOM 1362 C CA . GLU A 1 174 ? -9.861 -0.013 -18.152 1.00 83.19 174 GLU A CA 1
ATOM 1363 C C . GLU A 1 174 ? -8.643 -0.724 -17.537 1.00 83.19 174 GLU A C 1
ATOM 1365 O O . GLU A 1 174 ? -8.781 -1.513 -16.597 1.00 83.19 174 GLU A O 1
ATOM 1370 N N . PHE A 1 175 ? -7.442 -0.426 -18.047 1.00 86.94 175 PHE A N 1
ATOM 1371 C CA . PHE A 1 175 ? -6.202 -1.088 -17.623 1.00 86.94 175 PHE A CA 1
ATOM 1372 C C . PHE A 1 175 ? -5.891 -0.877 -16.130 1.00 86.94 175 PHE A C 1
ATOM 1374 O O . PHE A 1 175 ? -5.435 -1.796 -15.453 1.00 86.94 175 PHE A O 1
ATOM 1381 N N . TRP A 1 176 ? -6.198 0.312 -15.605 1.00 92.19 176 TRP A N 1
ATOM 1382 C CA . TRP A 1 176 ? -5.988 0.697 -14.204 1.00 92.19 176 TRP A CA 1
ATOM 1383 C C . TRP A 1 176 ? -7.294 0.791 -13.402 1.00 92.19 176 TRP A C 1
ATOM 1385 O O . TRP A 1 176 ? -7.434 1.638 -12.519 1.00 92.19 176 TRP A O 1
ATOM 1395 N N . SER A 1 177 ? -8.306 -0.011 -13.729 1.00 89.19 177 SER A N 1
ATOM 1396 C CA . SER A 1 177 ? -9.570 0.033 -12.989 1.00 89.19 177 SER A CA 1
ATOM 1397 C C . SER A 1 177 ? -9.367 -0.344 -11.516 1.00 89.19 177 SER A C 1
ATOM 1399 O O . SER A 1 177 ? -8.864 -1.423 -11.210 1.00 89.19 177 SER A O 1
ATOM 1401 N N . VAL A 1 178 ? -9.846 0.502 -10.598 1.00 87.94 178 VAL A N 1
ATOM 1402 C CA . VAL A 1 178 ? -9.885 0.181 -9.157 1.00 87.94 178 VAL A CA 1
ATOM 1403 C C . VAL A 1 178 ? -10.891 -0.931 -8.827 1.00 87.94 178 VAL A C 1
ATOM 1405 O O . VAL A 1 178 ? -10.837 -1.506 -7.743 1.00 87.94 178 VAL A O 1
ATOM 1408 N N . ASP A 1 179 ? -11.799 -1.238 -9.759 1.00 81.56 179 ASP A N 1
ATOM 1409 C CA . ASP A 1 179 ? -12.816 -2.289 -9.640 1.00 81.56 179 ASP A CA 1
ATOM 1410 C C . ASP A 1 179 ? -12.386 -3.594 -10.339 1.00 81.56 179 ASP A C 1
ATOM 1412 O O . ASP A 1 179 ? -13.212 -4.479 -10.580 1.00 81.56 179 ASP A O 1
ATOM 1416 N N . SER A 1 180 ? -11.110 -3.716 -10.718 1.00 80.12 180 SER A N 1
ATOM 1417 C CA . SER A 1 180 ? -10.609 -4.908 -11.398 1.00 80.12 180 SER A CA 1
ATOM 1418 C C . SER A 1 180 ? -10.663 -6.151 -10.496 1.00 80.12 180 SER A C 1
ATOM 1420 O O . SER A 1 180 ? -10.606 -6.081 -9.265 1.00 80.12 180 SER A O 1
ATOM 1422 N N . THR A 1 181 ? -10.692 -7.336 -11.113 1.00 78.44 181 THR A N 1
ATOM 1423 C CA . THR A 1 181 ? -10.586 -8.622 -10.397 1.00 78.44 181 THR A CA 1
ATOM 1424 C C . THR A 1 181 ? -9.255 -8.785 -9.658 1.00 78.44 181 THR A C 1
ATOM 1426 O O . THR A 1 181 ? -9.175 -9.575 -8.714 1.00 78.44 181 THR A O 1
ATOM 1429 N N . HIS A 1 182 ? -8.237 -8.020 -10.065 1.00 80.75 182 HIS A N 1
ATOM 1430 C CA . HIS A 1 182 ? -6.903 -7.989 -9.475 1.00 80.75 182 HIS A CA 1
ATOM 1431 C C . HIS A 1 182 ? -6.702 -6.811 -8.507 1.00 80.75 182 HIS A C 1
ATOM 1433 O O . HIS A 1 182 ? -5.565 -6.458 -8.195 1.00 80.75 182 HIS A O 1
ATOM 1439 N N . GLY A 1 183 ? -7.789 -6.207 -8.015 1.00 86.69 183 GLY A N 1
ATOM 1440 C CA . GLY A 1 183 ? -7.732 -5.101 -7.066 1.00 86.69 183 GLY A CA 1
ATOM 1441 C C . GLY A 1 183 ? -7.057 -3.876 -7.667 1.00 86.69 183 GLY A C 1
ATOM 1442 O O . GLY A 1 183 ? -7.498 -3.366 -8.692 1.00 86.69 183 GLY A O 1
ATOM 1443 N N . LEU A 1 184 ? -5.998 -3.405 -7.006 1.00 92.25 184 LEU A N 1
ATOM 1444 C CA . LEU A 1 184 ? -5.231 -2.223 -7.418 1.00 92.25 184 LEU A CA 1
ATOM 1445 C C . LEU A 1 184 ? -4.035 -2.555 -8.323 1.00 92.25 184 LEU A C 1
ATOM 1447 O O . LEU A 1 184 ? -3.254 -1.659 -8.650 1.00 92.25 184 LEU A O 1
ATOM 1451 N N . LEU A 1 185 ? -3.837 -3.827 -8.674 1.00 91.69 185 LEU A N 1
ATOM 1452 C CA . LEU A 1 185 ? -2.849 -4.204 -9.680 1.00 91.69 185 LEU A CA 1
ATOM 1453 C C . LEU A 1 185 ? -3.338 -3.798 -11.077 1.00 91.69 185 LEU A C 1
ATOM 1455 O O . LEU A 1 185 ? -4.538 -3.648 -11.307 1.00 91.69 185 LEU A O 1
ATOM 1459 N N . ALA A 1 186 ? -2.402 -3.647 -12.015 1.00 91.62 186 ALA A N 1
ATOM 1460 C CA . ALA A 1 186 ? -2.723 -3.542 -13.434 1.00 91.62 186 ALA A CA 1
ATOM 1461 C C . ALA A 1 186 ? -3.629 -4.709 -13.839 1.00 91.62 186 ALA A C 1
ATOM 1463 O O . ALA A 1 186 ? -3.431 -5.825 -13.367 1.00 91.62 186 ALA A O 1
ATOM 1464 N N . ARG A 1 187 ? -4.621 -4.464 -14.697 1.00 87.19 187 ARG A N 1
ATOM 1465 C CA . ARG A 1 187 ? -5.588 -5.491 -15.109 1.00 87.19 187 ARG A CA 1
ATOM 1466 C C . ARG A 1 187 ? -4.922 -6.665 -15.823 1.00 87.19 187 ARG A C 1
ATOM 1468 O O . ARG A 1 187 ? -5.331 -7.807 -15.630 1.00 87.19 187 ARG A O 1
ATOM 1475 N N . GLU A 1 188 ? -3.955 -6.369 -16.682 1.00 86.50 188 GLU A N 1
ATOM 1476 C CA . GLU A 1 188 ? -3.221 -7.368 -17.452 1.00 86.50 188 GLU A CA 1
ATOM 1477 C C . GLU A 1 188 ? -1.873 -7.645 -16.770 1.00 86.50 188 GLU A C 1
ATOM 1479 O O . GLU A 1 188 ? -1.209 -6.694 -16.344 1.00 86.50 188 GLU A O 1
ATOM 1484 N N . PRO A 1 189 ? -1.462 -8.920 -16.643 1.00 87.56 189 PRO A N 1
ATOM 1485 C CA . PRO A 1 189 ? -0.134 -9.257 -16.152 1.00 87.56 189 PRO A CA 1
ATOM 1486 C C . PRO A 1 189 ? 0.940 -8.799 -17.140 1.00 87.56 189 PRO A C 1
ATOM 1488 O O . PRO A 1 189 ? 0.729 -8.744 -18.356 1.00 87.56 189 PRO A O 1
ATOM 1491 N N . LEU A 1 190 ? 2.132 -8.533 -16.616 1.00 88.88 190 LEU A N 1
ATOM 1492 C CA . LEU A 1 190 ? 3.279 -8.137 -17.413 1.00 88.88 190 LEU A CA 1
ATOM 1493 C C . LEU A 1 190 ? 3.840 -9.336 -18.179 1.00 88.88 190 LEU A C 1
ATOM 1495 O O . LEU A 1 190 ? 4.600 -10.146 -17.653 1.00 88.88 190 LEU A O 1
ATOM 1499 N N . VAL A 1 191 ? 3.484 -9.408 -19.457 1.00 84.44 191 VAL A N 1
ATOM 1500 C CA . VAL A 1 191 ? 3.800 -10.538 -20.334 1.00 84.44 191 VAL A CA 1
ATOM 1501 C C . VAL A 1 191 ? 4.824 -10.203 -21.410 1.00 84.44 191 VAL A C 1
ATOM 1503 O O . VAL A 1 191 ? 4.914 -9.070 -21.891 1.00 84.44 191 VAL A O 1
ATOM 1506 N N . SER A 1 192 ? 5.564 -11.225 -21.851 1.00 85.19 192 SER A N 1
ATOM 1507 C CA . SER A 1 192 ? 6.566 -11.077 -22.910 1.00 85.19 192 SER A CA 1
ATOM 1508 C C . SER A 1 192 ? 5.940 -10.643 -24.249 1.00 85.19 192 SER A C 1
ATOM 1510 O O . SER A 1 192 ? 4.855 -11.132 -24.582 1.00 85.19 192 SER A O 1
ATOM 1512 N N . PRO A 1 193 ? 6.636 -9.829 -25.069 1.00 79.00 193 PRO A N 1
ATOM 1513 C CA . PRO A 1 193 ? 6.146 -9.359 -26.369 1.00 79.00 193 PRO A CA 1
ATOM 1514 C C . PRO A 1 193 ? 5.708 -10.461 -27.345 1.00 79.00 193 PRO A C 1
ATOM 1516 O O . PRO A 1 193 ? 4.859 -10.221 -28.193 1.00 79.00 193 PRO A O 1
ATOM 1519 N N . GLY A 1 194 ? 6.239 -11.682 -27.218 1.00 65.88 194 GLY A N 1
ATOM 1520 C CA . GLY A 1 194 ? 5.880 -12.821 -28.073 1.00 65.88 194 GLY A CA 1
ATOM 1521 C C . GLY A 1 194 ? 4.509 -13.450 -27.786 1.00 65.88 194 GLY A C 1
ATOM 1522 O O . GLY A 1 194 ? 4.082 -14.337 -28.522 1.00 65.88 194 GLY A O 1
ATOM 1523 N N . GLN A 1 195 ? 3.808 -13.024 -26.730 1.00 70.75 195 GLN A N 1
ATOM 1524 C CA . GLN A 1 195 ? 2.459 -13.500 -26.423 1.00 70.75 195 GLN A CA 1
ATOM 1525 C C . GLN A 1 195 ? 1.384 -12.675 -27.149 1.00 70.75 195 GLN A C 1
ATOM 1527 O O . GLN A 1 195 ? 1.570 -11.495 -27.454 1.00 70.75 195 GLN A O 1
ATOM 1532 N N . ALA A 1 196 ? 0.228 -13.300 -27.407 1.00 56.06 196 ALA A N 1
ATOM 1533 C CA . ALA A 1 196 ? -0.848 -12.766 -28.253 1.00 56.06 196 ALA A CA 1
ATOM 1534 C C . ALA A 1 196 ? -1.336 -11.349 -27.877 1.00 56.06 196 ALA A C 1
ATOM 1536 O O . ALA A 1 196 ? -1.833 -10.636 -28.748 1.00 56.06 196 ALA A O 1
ATOM 1537 N N . ALA A 1 197 ? -1.148 -10.922 -26.622 1.00 59.50 197 ALA A N 1
ATOM 1538 C CA . ALA A 1 197 ? -1.509 -9.590 -26.130 1.00 59.50 197 ALA A CA 1
ATOM 1539 C C . ALA A 1 197 ? -0.814 -8.436 -26.886 1.00 59.50 197 ALA A C 1
ATOM 1541 O O . ALA A 1 197 ? -1.401 -7.371 -27.060 1.00 59.50 197 ALA A O 1
ATOM 1542 N N . TRP A 1 198 ? 0.409 -8.645 -27.385 1.00 65.50 198 TRP A N 1
ATOM 1543 C CA . TRP A 1 198 ? 1.166 -7.622 -28.118 1.00 65.50 198 TRP A CA 1
ATOM 1544 C C . TRP A 1 198 ? 0.976 -7.717 -29.636 1.00 65.50 198 TRP A C 1
ATOM 1546 O O . TRP A 1 198 ? 0.891 -6.702 -30.323 1.00 65.50 198 TRP A O 1
ATOM 1556 N N . ALA A 1 199 ? 0.893 -8.938 -30.174 1.00 56.22 199 ALA A N 1
ATOM 1557 C CA . ALA A 1 199 ? 0.981 -9.204 -31.613 1.00 56.22 199 ALA A CA 1
ATOM 1558 C C . ALA A 1 199 ? -0.162 -8.594 -32.449 1.00 56.22 199 ALA A C 1
ATOM 1560 O O . ALA A 1 199 ? 0.021 -8.336 -33.636 1.00 56.22 199 ALA A O 1
ATOM 1561 N N . ALA A 1 200 ? -1.327 -8.336 -31.846 1.00 61.34 200 ALA A N 1
ATOM 1562 C CA . ALA A 1 200 ? -2.465 -7.736 -32.543 1.00 61.34 200 ALA A CA 1
ATOM 1563 C C . ALA A 1 200 ? -2.349 -6.208 -32.731 1.00 61.34 200 ALA A C 1
ATOM 1565 O O . ALA A 1 200 ? -3.114 -5.638 -33.508 1.00 61.34 200 ALA A O 1
ATOM 1566 N N . SER A 1 201 ? -1.427 -5.534 -32.029 1.00 66.38 201 SER A N 1
ATOM 1567 C CA . SER A 1 201 ? -1.411 -4.067 -31.905 1.00 66.38 201 SER A CA 1
ATOM 1568 C C . SER A 1 201 ? -0.123 -3.385 -32.382 1.00 66.38 201 SER A C 1
ATOM 1570 O O . SER A 1 201 ? -0.060 -2.154 -32.379 1.00 66.38 201 SER A O 1
ATOM 1572 N N . VAL A 1 202 ? 0.898 -4.135 -32.817 1.00 82.00 202 VAL A N 1
ATOM 1573 C CA . VAL A 1 202 ? 2.216 -3.575 -33.172 1.00 82.00 202 VAL A CA 1
ATOM 1574 C C . VAL A 1 202 ? 2.775 -4.136 -34.484 1.00 82.00 202 VAL A C 1
ATOM 1576 O O . VAL A 1 202 ? 2.515 -5.273 -34.863 1.00 82.00 202 VAL A O 1
ATOM 1579 N N . SER A 1 203 ? 3.571 -3.332 -35.198 1.00 87.19 203 SER A N 1
ATOM 1580 C CA . SER A 1 203 ? 4.243 -3.772 -36.430 1.00 87.19 203 SER A CA 1
ATOM 1581 C C . SER A 1 203 ? 5.350 -4.800 -36.136 1.00 87.19 203 SER A C 1
ATOM 1583 O O . SER A 1 203 ? 5.911 -4.784 -35.038 1.00 87.19 203 SER A O 1
ATOM 1585 N N . PRO A 1 204 ? 5.765 -5.640 -37.106 1.00 88.69 204 PRO A N 1
ATOM 1586 C CA . PRO A 1 204 ? 6.860 -6.596 -36.901 1.00 88.69 204 PRO A CA 1
ATOM 1587 C C . PRO A 1 204 ? 8.173 -5.942 -36.436 1.00 88.69 204 PRO A C 1
ATOM 1589 O O . PRO A 1 204 ? 8.883 -6.484 -35.592 1.00 88.69 204 PRO A O 1
ATOM 1592 N N . ALA A 1 205 ? 8.476 -4.740 -36.939 1.00 90.06 205 ALA A N 1
ATOM 1593 C CA . ALA A 1 205 ? 9.647 -3.975 -36.516 1.00 90.06 205 ALA A CA 1
ATOM 1594 C C . ALA A 1 205 ? 9.528 -3.480 -35.063 1.00 90.06 205 ALA A C 1
ATOM 1596 O O . ALA A 1 205 ? 10.510 -3.495 -34.322 1.00 90.06 205 ALA A O 1
ATOM 1597 N N . ALA A 1 206 ? 8.329 -3.065 -34.643 1.00 90.50 206 ALA A N 1
ATOM 1598 C CA . ALA A 1 206 ? 8.063 -2.681 -33.261 1.00 90.50 206 ALA A CA 1
ATOM 1599 C C . ALA A 1 206 ? 8.129 -3.893 -32.320 1.00 90.50 206 ALA A C 1
ATOM 1601 O O . ALA A 1 206 ? 8.7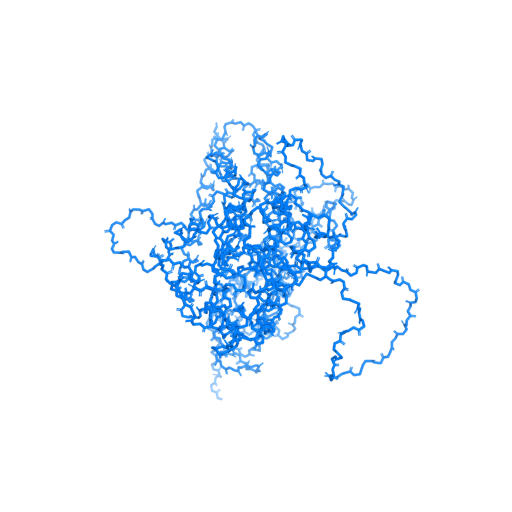30 -3.790 -31.256 1.00 90.50 206 ALA A O 1
ATOM 1602 N N . LEU A 1 207 ? 7.600 -5.048 -32.735 1.00 91.12 207 LEU A N 1
ATOM 1603 C CA . LEU A 1 207 ? 7.683 -6.295 -31.976 1.00 91.12 207 LEU A CA 1
ATOM 1604 C C . LEU A 1 207 ? 9.141 -6.707 -31.716 1.00 91.12 207 LEU A C 1
ATOM 1606 O O . LEU A 1 207 ? 9.517 -6.920 -30.567 1.00 91.12 207 LEU A O 1
ATOM 1610 N N . ALA A 1 208 ? 9.990 -6.711 -32.748 1.00 91.81 208 ALA A N 1
ATOM 1611 C CA . ALA A 1 208 ? 11.415 -7.023 -32.602 1.00 91.81 208 ALA A CA 1
ATOM 1612 C C . ALA A 1 208 ? 12.152 -6.046 -31.660 1.00 91.81 208 ALA A C 1
ATOM 1614 O O . ALA A 1 208 ? 13.065 -6.435 -30.924 1.00 91.81 208 ALA A O 1
ATOM 1615 N N . ALA A 1 209 ? 11.750 -4.771 -31.661 1.00 94.75 209 ALA A N 1
ATOM 1616 C CA . ALA A 1 209 ? 12.287 -3.773 -30.744 1.00 94.75 209 ALA A CA 1
ATOM 1617 C C . ALA A 1 209 ? 11.812 -3.991 -29.297 1.00 94.75 209 ALA A C 1
ATOM 1619 O O . ALA A 1 209 ? 12.607 -3.846 -28.369 1.00 94.75 209 ALA A O 1
ATOM 1620 N N . LEU A 1 210 ? 10.553 -4.388 -29.096 1.00 93.94 210 LEU A N 1
ATOM 1621 C CA . LEU A 1 210 ? 10.010 -4.756 -27.786 1.00 93.94 210 LEU A CA 1
ATOM 1622 C C . LEU A 1 210 ? 10.688 -6.011 -27.224 1.00 93.94 210 LEU A C 1
ATOM 1624 O O . LEU A 1 210 ? 11.032 -6.037 -26.046 1.00 93.94 210 LEU A O 1
ATOM 1628 N N . GLU A 1 211 ? 10.961 -7.020 -28.052 1.00 94.12 211 GLU A N 1
ATOM 1629 C CA . GLU A 1 211 ? 11.740 -8.200 -27.650 1.00 94.12 211 GLU A CA 1
ATOM 1630 C C . GLU A 1 211 ? 13.164 -7.830 -27.214 1.00 94.12 211 GLU A C 1
ATOM 1632 O O . GLU A 1 211 ? 13.698 -8.404 -26.263 1.00 94.12 211 GLU A O 1
ATOM 1637 N N . ALA A 1 212 ? 13.787 -6.844 -27.870 1.00 95.56 212 ALA A N 1
ATOM 1638 C CA . ALA A 1 212 ? 15.088 -6.332 -27.448 1.00 95.56 212 ALA A CA 1
ATOM 1639 C C . ALA A 1 212 ? 15.011 -5.643 -26.073 1.00 95.56 212 ALA A C 1
ATOM 1641 O O . ALA A 1 212 ? 15.872 -5.890 -25.229 1.00 95.56 212 ALA A O 1
ATOM 1642 N N . VAL A 1 213 ? 13.971 -4.837 -25.828 1.00 96.38 213 VAL A N 1
ATOM 1643 C CA . VAL A 1 213 ? 13.696 -4.215 -24.519 1.00 96.38 213 VAL A CA 1
ATOM 1644 C C . VAL A 1 213 ? 13.476 -5.282 -23.443 1.00 96.38 213 VAL A C 1
ATOM 1646 O O . VAL A 1 213 ? 14.109 -5.234 -22.392 1.00 96.38 213 VAL A O 1
ATOM 1649 N N . TRP A 1 214 ? 12.645 -6.286 -23.719 1.00 95.50 214 TRP A N 1
ATOM 1650 C CA . TRP A 1 214 ? 12.382 -7.394 -22.800 1.00 95.50 214 TRP A CA 1
ATOM 1651 C C . TRP A 1 214 ? 13.664 -8.155 -22.439 1.00 95.50 214 TRP A C 1
ATOM 1653 O O . TRP A 1 214 ? 13.953 -8.379 -21.265 1.00 95.50 214 TRP A O 1
ATOM 1663 N N . GLY A 1 215 ? 14.484 -8.485 -23.443 1.00 95.00 215 GLY A N 1
ATOM 1664 C CA . GLY A 1 215 ? 15.765 -9.161 -23.237 1.00 95.00 215 GLY A CA 1
ATOM 1665 C C . GLY A 1 215 ? 16.754 -8.347 -22.394 1.00 95.00 215 GLY A C 1
ATOM 1666 O O . GLY A 1 215 ? 17.480 -8.917 -21.580 1.00 95.00 215 GLY A O 1
ATOM 1667 N N . LEU A 1 216 ? 16.775 -7.016 -22.544 1.00 95.62 216 LEU A N 1
ATOM 1668 C CA . LEU A 1 216 ? 17.565 -6.139 -21.672 1.00 95.62 216 LEU A CA 1
ATOM 1669 C C . LEU A 1 216 ? 17.088 -6.218 -20.218 1.00 95.62 216 LEU A C 1
ATOM 1671 O O . LEU A 1 216 ? 17.912 -6.405 -19.324 1.00 95.62 216 LEU A O 1
ATOM 1675 N N . ALA A 1 217 ? 15.779 -6.125 -19.979 1.00 95.06 217 ALA A N 1
ATOM 1676 C CA . ALA A 1 217 ? 15.215 -6.185 -18.633 1.00 95.06 217 ALA A CA 1
ATOM 1677 C C . ALA A 1 217 ? 15.475 -7.538 -17.942 1.00 95.06 217 ALA A C 1
ATOM 1679 O O . ALA A 1 217 ? 15.810 -7.568 -16.760 1.00 95.06 217 ALA A O 1
ATOM 1680 N N . GLN A 1 218 ? 15.450 -8.653 -18.681 1.00 93.25 218 GLN A N 1
ATOM 1681 C CA . GLN A 1 218 ? 15.817 -9.977 -18.151 1.00 93.25 218 GLN A CA 1
ATOM 1682 C C . GLN A 1 218 ? 17.269 -10.059 -17.655 1.00 93.25 218 GLN A C 1
ATOM 1684 O O . GLN A 1 218 ? 17.580 -10.867 -16.782 1.00 93.25 218 GLN A O 1
ATOM 1689 N N . CYS A 1 219 ? 18.165 -9.227 -18.189 1.00 91.62 219 CYS A N 1
ATOM 1690 C CA . CYS A 1 219 ? 19.571 -9.224 -17.796 1.00 91.62 219 CYS A CA 1
ATOM 1691 C C . CYS A 1 219 ? 19.850 -8.368 -16.548 1.00 91.62 219 CYS A C 1
ATOM 1693 O O . CYS A 1 219 ? 20.964 -8.448 -16.023 1.00 91.62 219 CYS A O 1
ATOM 1695 N N . LEU A 1 220 ? 18.875 -7.579 -16.064 1.00 91.75 220 LEU A N 1
ATOM 1696 C CA . LEU A 1 220 ? 19.041 -6.646 -14.940 1.00 91.75 220 LEU A CA 1
ATOM 1697 C C . LEU A 1 220 ? 19.700 -7.300 -13.713 1.00 91.75 220 LEU A C 1
ATOM 1699 O O . LEU A 1 220 ? 20.756 -6.807 -13.312 1.00 91.75 220 LEU A O 1
ATOM 1703 N N . PRO A 1 221 ? 19.213 -8.440 -13.168 1.00 88.69 221 PRO A N 1
ATOM 1704 C CA . PRO A 1 221 ? 19.833 -9.032 -11.982 1.00 88.69 221 PRO A CA 1
ATOM 1705 C C . PRO A 1 221 ? 21.310 -9.390 -12.146 1.00 88.69 221 PRO A C 1
ATOM 1707 O O . PRO A 1 221 ? 22.102 -9.258 -11.217 1.00 88.69 221 PRO A O 1
ATOM 1710 N N . SER A 1 222 ? 21.686 -9.849 -13.341 1.00 83.94 222 SER A N 1
ATOM 1711 C CA . SER A 1 222 ? 23.053 -10.289 -13.629 1.00 83.94 222 SER A CA 1
ATOM 1712 C C . SER A 1 222 ? 24.011 -9.133 -13.914 1.00 83.94 222 SER A C 1
ATOM 1714 O O . SER A 1 222 ? 25.198 -9.236 -13.617 1.00 83.94 222 SER A O 1
ATOM 1716 N N . LEU A 1 223 ? 23.511 -8.035 -14.487 1.00 84.12 223 LEU A N 1
ATOM 1717 C CA . LEU A 1 223 ? 24.343 -6.942 -14.992 1.00 84.12 223 LEU A CA 1
ATOM 1718 C C . LEU A 1 223 ? 24.348 -5.705 -14.087 1.00 84.12 223 LEU A C 1
ATOM 1720 O O . LEU A 1 223 ? 25.217 -4.856 -14.258 1.00 84.12 223 LEU A O 1
ATOM 1724 N N . CYS A 1 224 ? 23.436 -5.605 -13.118 1.00 80.62 224 CYS A N 1
ATOM 1725 C CA . CYS A 1 224 ? 23.351 -4.467 -12.199 1.00 80.62 224 CYS A CA 1
ATOM 1726 C C . CYS A 1 224 ? 24.064 -4.682 -10.850 1.00 80.62 224 CYS A C 1
ATOM 1728 O O . CYS A 1 224 ? 24.063 -3.790 -10.010 1.00 80.62 224 CYS A O 1
ATOM 1730 N N . ALA A 1 225 ? 24.695 -5.838 -10.614 1.00 62.72 225 ALA A N 1
ATOM 1731 C CA . ALA A 1 225 ? 25.218 -6.191 -9.291 1.00 62.72 225 ALA A CA 1
ATOM 1732 C C . ALA A 1 225 ? 26.526 -5.476 -8.860 1.00 62.72 225 ALA A C 1
ATOM 1734 O O . ALA A 1 225 ? 26.853 -5.566 -7.676 1.00 62.72 225 ALA A O 1
ATOM 1735 N N . ALA A 1 226 ? 27.268 -4.788 -9.751 1.00 53.28 226 ALA A N 1
ATOM 1736 C CA . ALA A 1 226 ? 28.560 -4.149 -9.418 1.00 53.28 226 ALA A CA 1
ATOM 1737 C C . ALA A 1 226 ? 29.119 -3.196 -10.512 1.00 53.28 226 ALA A C 1
ATOM 1739 O O . ALA A 1 226 ? 30.007 -3.615 -11.248 1.00 53.28 226 ALA A O 1
ATOM 1740 N N . GLU A 1 227 ? 28.621 -1.951 -10.649 1.00 62.59 227 GLU A N 1
ATOM 1741 C CA . GLU A 1 227 ? 29.038 -1.015 -11.737 1.00 62.59 227 GLU A CA 1
ATOM 1742 C C . GLU A 1 227 ? 29.121 -1.728 -13.107 1.00 62.59 227 GLU A C 1
ATOM 1744 O O . GLU A 1 227 ? 30.073 -1.590 -13.872 1.00 62.59 227 GLU A O 1
ATOM 1749 N N . GLY A 1 228 ? 28.162 -2.626 -13.356 1.00 65.50 228 GLY A N 1
ATOM 1750 C CA . GLY A 1 228 ? 28.277 -3.618 -14.418 1.00 65.50 228 GLY A CA 1
ATOM 1751 C C . GLY A 1 228 ? 28.040 -3.026 -15.811 1.00 65.50 228 GLY A C 1
ATOM 1752 O O . GLY A 1 228 ? 27.530 -1.911 -15.946 1.00 65.50 228 GLY A O 1
ATOM 1753 N N . PRO A 1 229 ? 28.321 -3.790 -16.884 1.00 86.69 229 PRO A N 1
ATOM 1754 C CA . PRO A 1 229 ? 28.287 -3.320 -18.276 1.00 86.69 229 PRO A CA 1
ATOM 1755 C C . PRO A 1 229 ? 26.854 -3.123 -18.813 1.00 86.69 229 PRO A C 1
ATOM 1757 O O . PRO A 1 229 ? 26.595 -3.217 -20.016 1.00 86.69 229 PRO A O 1
ATOM 1760 N N . PHE A 1 230 ? 25.873 -2.908 -17.931 1.00 92.44 230 PHE A N 1
ATOM 1761 C CA . PHE A 1 230 ? 24.464 -2.827 -18.291 1.00 92.44 230 PHE A CA 1
ATOM 1762 C C . PHE A 1 230 ? 24.172 -1.642 -19.217 1.00 92.44 230 PHE A C 1
ATOM 1764 O O . PHE A 1 230 ? 23.431 -1.782 -20.191 1.00 92.44 230 PHE A O 1
ATOM 1771 N N . PHE A 1 231 ? 24.800 -0.491 -18.967 1.00 92.88 231 PHE A N 1
ATOM 1772 C CA . PHE A 1 231 ? 24.676 0.682 -19.832 1.00 92.88 231 PHE A CA 1
ATOM 1773 C C . PHE A 1 231 ? 25.180 0.398 -21.254 1.00 92.88 231 PHE A C 1
ATOM 1775 O O . PHE A 1 231 ? 24.452 0.599 -22.225 1.00 92.88 231 PHE A O 1
ATOM 1782 N N . GLU A 1 232 ? 26.377 -0.176 -21.378 1.00 93.50 232 GLU A N 1
ATOM 1783 C CA . GLU A 1 232 ? 26.983 -0.556 -22.661 1.00 93.50 232 GLU A CA 1
ATOM 1784 C C . GLU A 1 232 ? 26.139 -1.609 -23.393 1.00 93.50 232 GLU A C 1
ATOM 1786 O O . GLU A 1 232 ? 26.040 -1.622 -24.623 1.00 93.50 232 GLU A O 1
ATOM 1791 N N . ARG A 1 233 ? 25.495 -2.513 -22.643 1.00 94.50 233 ARG A N 1
ATOM 1792 C CA . ARG A 1 233 ? 24.554 -3.494 -23.192 1.00 94.50 233 ARG A CA 1
ATOM 1793 C C . ARG A 1 233 ? 23.321 -2.812 -23.785 1.00 94.50 233 ARG A C 1
ATOM 1795 O O . ARG A 1 233 ? 22.889 -3.213 -24.867 1.00 94.50 233 ARG A O 1
ATOM 1802 N N . CYS A 1 234 ? 22.795 -1.781 -23.124 1.00 96.00 234 CYS A N 1
ATOM 1803 C CA . CYS A 1 234 ? 21.702 -0.962 -23.648 1.00 96.00 234 CYS A CA 1
ATOM 1804 C C . CYS A 1 234 ? 22.125 -0.199 -24.914 1.00 96.00 234 CYS A C 1
ATOM 1806 O O . CYS A 1 234 ? 21.375 -0.171 -25.891 1.00 96.00 234 CYS A O 1
ATOM 1808 N N . GLU A 1 235 ? 23.342 0.353 -24.954 1.00 95.88 235 GLU A N 1
ATOM 1809 C CA . GLU A 1 235 ? 23.878 1.016 -26.152 1.00 95.88 235 GLU A CA 1
ATOM 1810 C C . GLU A 1 235 ? 24.025 0.051 -27.333 1.00 95.88 235 GLU A C 1
ATOM 1812 O O . GLU A 1 235 ? 23.581 0.350 -28.442 1.00 95.88 235 GLU A O 1
ATOM 1817 N N . LYS A 1 236 ? 24.552 -1.157 -27.099 1.00 96.19 236 LYS A N 1
ATOM 1818 C CA . LYS A 1 236 ? 24.665 -2.203 -28.132 1.00 96.19 236 LYS A CA 1
ATOM 1819 C C . LYS A 1 236 ? 23.305 -2.649 -28.682 1.00 96.19 236 LYS A C 1
ATOM 1821 O O . LYS A 1 236 ? 23.227 -3.109 -29.819 1.00 96.19 236 LYS A O 1
ATOM 1826 N N . ALA A 1 237 ? 22.230 -2.507 -27.908 1.00 96.06 237 ALA A N 1
ATOM 1827 C CA . ALA A 1 237 ? 20.872 -2.812 -28.349 1.00 96.06 237 ALA A CA 1
ATOM 1828 C C . ALA A 1 237 ? 20.221 -1.689 -29.181 1.00 96.06 237 ALA A C 1
ATOM 1830 O O . ALA A 1 237 ? 19.157 -1.918 -29.758 1.00 96.06 237 ALA A O 1
ATOM 1831 N N . ALA A 1 238 ? 20.847 -0.509 -29.311 1.00 96.38 238 ALA A N 1
ATOM 1832 C CA . ALA A 1 238 ? 20.252 0.662 -29.962 1.00 96.38 238 ALA A CA 1
ATOM 1833 C C . ALA A 1 238 ? 19.730 0.382 -31.382 1.00 96.38 238 ALA A C 1
ATOM 1835 O O . ALA A 1 238 ? 18.614 0.779 -31.710 1.00 96.38 238 ALA A O 1
ATOM 1836 N N . GLY A 1 239 ? 20.491 -0.356 -32.199 1.00 95.94 239 GLY A N 1
ATOM 1837 C CA . GLY A 1 239 ? 20.074 -0.718 -33.559 1.00 95.94 239 GLY A CA 1
ATOM 1838 C C . GLY A 1 239 ? 18.822 -1.603 -33.594 1.00 95.94 239 GLY A C 1
ATOM 1839 O O . GLY A 1 239 ? 17.952 -1.409 -34.438 1.00 95.94 239 GLY A O 1
ATOM 1840 N N . ARG A 1 240 ? 18.677 -2.524 -32.631 1.00 96.44 240 ARG A N 1
ATOM 1841 C CA . ARG A 1 240 ? 17.488 -3.388 -32.503 1.00 96.44 240 ARG A CA 1
ATOM 1842 C C . ARG A 1 240 ? 16.263 -2.625 -32.000 1.00 96.44 240 ARG A C 1
ATOM 1844 O O . ARG A 1 240 ? 15.144 -3.051 -32.242 1.00 96.44 240 ARG A O 1
ATOM 1851 N N . MET A 1 241 ? 16.473 -1.492 -31.332 1.00 96.06 241 MET A N 1
ATOM 1852 C CA . MET A 1 241 ? 15.423 -0.636 -30.778 1.00 96.06 241 MET A CA 1
ATOM 1853 C C . MET A 1 241 ? 15.045 0.543 -31.691 1.00 96.06 241 MET A C 1
ATOM 1855 O O . MET A 1 241 ? 14.334 1.452 -31.257 1.00 96.06 241 MET A O 1
ATOM 1859 N N . ALA A 1 242 ? 15.506 0.547 -32.948 1.00 95.38 242 ALA A N 1
ATOM 1860 C CA . ALA A 1 242 ? 15.306 1.656 -33.882 1.00 95.38 242 ALA A CA 1
ATOM 1861 C C . ALA A 1 242 ? 13.822 2.008 -34.091 1.00 95.38 242 ALA A C 1
ATOM 1863 O O . ALA A 1 242 ? 13.474 3.185 -34.092 1.00 95.38 242 ALA A O 1
ATOM 1864 N N . ALA A 1 243 ? 12.935 1.008 -34.174 1.00 94.12 243 ALA A N 1
ATOM 1865 C CA . ALA A 1 243 ? 11.499 1.231 -34.366 1.00 94.12 243 ALA A CA 1
ATOM 1866 C C . ALA A 1 243 ? 10.851 2.033 -33.220 1.00 94.12 243 ALA A C 1
ATOM 1868 O O . ALA A 1 243 ? 9.969 2.851 -33.461 1.00 94.12 243 ALA A O 1
ATOM 1869 N N . LEU A 1 244 ? 11.320 1.856 -31.978 1.00 95.38 244 LEU A N 1
ATOM 1870 C CA . LEU A 1 244 ? 10.816 2.596 -30.812 1.00 95.38 244 LEU A CA 1
ATOM 1871 C C . LEU A 1 244 ? 11.333 4.042 -30.753 1.00 95.38 244 LEU A C 1
ATOM 1873 O O . LEU A 1 244 ? 10.884 4.817 -29.915 1.00 95.38 244 LEU A O 1
ATOM 1877 N N . GLN A 1 245 ? 12.266 4.432 -31.628 1.00 96.19 245 GLN A N 1
ATOM 1878 C CA . GLN A 1 245 ? 12.698 5.830 -31.730 1.00 96.19 245 GLN A CA 1
ATOM 1879 C C . GLN A 1 245 ? 11.662 6.704 -32.449 1.00 96.19 245 GLN A C 1
ATOM 1881 O O . GLN A 1 245 ? 11.705 7.928 -32.334 1.00 96.19 245 GLN A O 1
ATOM 1886 N N . GLU A 1 246 ? 10.725 6.093 -33.175 1.00 95.06 246 GLU A N 1
ATOM 1887 C CA . GLU A 1 246 ? 9.620 6.791 -33.817 1.00 95.06 246 GLU A CA 1
ATOM 1888 C C . GLU A 1 246 ? 8.453 6.964 -32.838 1.00 95.06 246 GLU A C 1
ATOM 1890 O O . GLU A 1 246 ? 7.757 6.010 -32.498 1.00 95.06 246 GLU A O 1
ATOM 1895 N N . GLU A 1 247 ? 8.178 8.201 -32.420 1.00 95.81 247 GLU A N 1
ATOM 1896 C CA . GLU A 1 247 ? 7.134 8.504 -31.426 1.00 95.81 247 GLU A CA 1
ATOM 1897 C C . GLU A 1 247 ? 5.748 7.962 -31.818 1.00 95.81 247 GLU A C 1
ATOM 1899 O O . GLU A 1 247 ? 5.042 7.396 -30.982 1.00 95.81 247 GLU A O 1
ATOM 1904 N N . ARG A 1 248 ? 5.396 8.022 -33.110 1.00 94.19 248 ARG A N 1
ATOM 1905 C CA . ARG A 1 248 ? 4.148 7.452 -33.649 1.00 94.19 248 ARG A CA 1
ATOM 1906 C C . ARG A 1 248 ? 3.996 5.953 -33.383 1.00 94.19 248 ARG A C 1
ATOM 1908 O O . ARG A 1 248 ? 2.877 5.494 -33.188 1.00 94.19 248 ARG A O 1
ATOM 1915 N N . VAL A 1 249 ? 5.098 5.197 -33.368 1.00 93.69 249 VAL A N 1
ATOM 1916 C CA . VAL A 1 249 ? 5.068 3.747 -33.135 1.00 93.69 249 VAL A CA 1
ATOM 1917 C C . VAL A 1 249 ? 4.602 3.467 -31.714 1.00 93.69 249 VAL A C 1
ATOM 1919 O O . VAL A 1 249 ? 3.771 2.591 -31.530 1.00 93.69 249 VAL A O 1
ATOM 1922 N N . ILE A 1 250 ? 5.077 4.244 -30.737 1.00 94.06 250 ILE A N 1
ATOM 1923 C CA . ILE A 1 250 ? 4.684 4.118 -29.327 1.00 94.06 250 ILE A CA 1
ATOM 1924 C C . ILE A 1 250 ? 3.264 4.642 -29.108 1.00 94.06 250 ILE A C 1
ATOM 1926 O O . ILE A 1 250 ? 2.461 3.979 -28.459 1.00 94.06 250 ILE A O 1
ATOM 1930 N N . ILE A 1 251 ? 2.932 5.819 -29.652 1.00 93.50 251 ILE A N 1
ATOM 1931 C CA . ILE A 1 251 ? 1.616 6.445 -29.442 1.00 93.50 251 ILE A CA 1
ATOM 1932 C C . ILE A 1 251 ? 0.484 5.564 -29.980 1.00 93.50 251 ILE A C 1
ATOM 1934 O O . ILE A 1 251 ? -0.557 5.480 -29.330 1.00 93.50 251 ILE A O 1
ATOM 1938 N N . ASN A 1 252 ? 0.698 4.889 -31.113 1.00 91.44 252 ASN A N 1
ATOM 1939 C CA . ASN A 1 252 ? -0.305 4.036 -31.752 1.00 91.44 252 ASN A CA 1
ATOM 1940 C C . ASN A 1 252 ? -0.465 2.654 -31.093 1.00 91.44 252 ASN A C 1
ATOM 1942 O O . ASN A 1 252 ? -1.361 1.910 -31.486 1.00 91.44 252 ASN A O 1
ATOM 1946 N N . MET A 1 253 ? 0.375 2.293 -30.114 1.00 90.69 253 MET A N 1
ATOM 1947 C CA . MET A 1 253 ? 0.183 1.061 -29.345 1.00 90.69 253 MET A CA 1
ATOM 1948 C C . MET A 1 253 ? -1.081 1.155 -28.480 1.00 90.69 253 MET A C 1
ATOM 1950 O O . MET A 1 253 ? -1.466 2.235 -28.024 1.00 90.69 253 MET A O 1
ATOM 1954 N N . SER A 1 254 ? -1.692 0.004 -28.190 1.00 89.19 254 SER A N 1
ATOM 1955 C CA . SER A 1 254 ? -2.753 -0.103 -27.180 1.00 89.19 254 SER A CA 1
ATOM 1956 C C . SER A 1 254 ? -2.281 0.400 -25.812 1.00 89.19 254 SER A C 1
ATOM 1958 O O . SER A 1 254 ? -1.092 0.310 -25.504 1.00 89.19 254 SER A O 1
ATOM 1960 N N . GLU A 1 255 ? -3.210 0.840 -24.960 1.00 89.31 255 GLU A N 1
ATOM 1961 C CA . GLU A 1 255 ? -2.907 1.295 -23.596 1.00 89.31 255 GLU A CA 1
ATOM 1962 C C . GLU A 1 255 ? -2.057 0.282 -22.812 1.00 89.31 255 GLU A C 1
ATOM 1964 O O . GLU A 1 255 ? -0.979 0.652 -22.357 1.00 89.31 255 GLU A O 1
ATOM 1969 N N . GLY A 1 256 ? -2.459 -0.996 -22.758 1.00 89.12 256 GLY A N 1
ATOM 1970 C CA . GLY A 1 256 ? -1.708 -2.034 -22.037 1.00 89.12 256 GLY A CA 1
ATOM 1971 C C . GLY A 1 256 ? -0.273 -2.220 -22.540 1.00 89.12 256 GLY A C 1
ATOM 1972 O O . GLY A 1 256 ? 0.667 -2.254 -21.753 1.00 89.12 256 GLY A O 1
ATOM 1973 N N . ALA A 1 257 ? -0.061 -2.213 -23.860 1.00 90.56 257 ALA A N 1
ATOM 1974 C CA . ALA A 1 257 ? 1.284 -2.261 -24.443 1.00 90.56 257 ALA A CA 1
ATOM 1975 C C . ALA A 1 257 ? 2.147 -1.041 -24.059 1.00 90.56 257 ALA A C 1
ATOM 1977 O O . ALA A 1 257 ? 3.337 -1.196 -23.773 1.00 90.56 257 ALA A O 1
ATOM 1978 N N . ARG A 1 258 ? 1.566 0.170 -24.004 1.00 93.06 258 ARG A N 1
ATOM 1979 C CA . ARG A 1 258 ? 2.280 1.370 -23.525 1.00 93.06 258 ARG A CA 1
ATOM 1980 C C . ARG A 1 258 ? 2.609 1.260 -22.038 1.00 93.06 258 ARG A C 1
ATOM 1982 O O . ARG A 1 258 ? 3.707 1.630 -21.639 1.00 93.06 258 ARG A O 1
ATOM 1989 N N . GLU A 1 259 ? 1.713 0.706 -21.234 1.00 93.69 259 GLU A N 1
ATOM 1990 C CA . GLU A 1 259 ? 1.911 0.513 -19.795 1.00 93.69 259 GLU A CA 1
ATOM 1991 C C . GLU A 1 259 ? 2.986 -0.539 -19.472 1.00 93.69 259 GLU A C 1
ATOM 1993 O O . GLU A 1 259 ? 3.883 -0.310 -18.652 1.00 93.69 259 GLU A O 1
ATOM 1998 N N . HIS A 1 260 ? 2.988 -1.660 -20.192 1.00 93.25 260 HIS A N 1
ATOM 1999 C CA . HIS A 1 260 ? 4.049 -2.663 -20.101 1.00 93.25 260 HIS A CA 1
ATOM 2000 C C . HIS A 1 260 ? 5.403 -2.116 -20.575 1.00 93.25 260 HIS A C 1
ATOM 2002 O O . HIS A 1 260 ? 6.440 -2.373 -19.949 1.00 93.25 260 HIS A O 1
ATOM 2008 N N . LEU A 1 261 ? 5.410 -1.330 -21.659 1.00 95.06 261 LEU A N 1
ATOM 2009 C CA . LEU A 1 261 ? 6.616 -0.672 -22.159 1.00 95.06 261 LEU A CA 1
ATOM 2010 C C . LEU A 1 261 ? 7.153 0.355 -21.153 1.00 95.06 261 LEU A C 1
ATOM 2012 O O . LEU A 1 261 ? 8.357 0.371 -20.902 1.00 95.06 261 LEU A O 1
ATOM 2016 N N . MET A 1 262 ? 6.276 1.164 -20.550 1.00 95.75 262 MET A N 1
ATOM 2017 C CA . MET A 1 262 ? 6.616 2.116 -19.487 1.00 95.75 262 MET A CA 1
ATOM 2018 C C . MET A 1 262 ? 7.278 1.394 -18.312 1.00 95.75 262 MET A C 1
ATOM 2020 O O . MET A 1 262 ? 8.405 1.720 -17.943 1.00 95.75 262 MET A O 1
ATOM 2024 N N . THR A 1 263 ? 6.631 0.345 -17.800 1.00 95.88 263 THR A N 1
ATOM 2025 C CA . THR A 1 263 ? 7.137 -0.463 -16.682 1.00 95.88 263 THR A CA 1
ATOM 2026 C C . THR A 1 263 ? 8.522 -1.025 -16.986 1.00 95.88 263 THR A C 1
ATOM 2028 O O . THR A 1 263 ? 9.448 -0.885 -16.185 1.00 95.88 263 THR A O 1
ATOM 2031 N N . THR A 1 264 ? 8.706 -1.609 -18.170 1.00 96.75 264 THR A N 1
ATOM 2032 C CA . THR A 1 264 ? 9.970 -2.248 -18.554 1.00 96.75 264 THR A CA 1
ATOM 2033 C C . THR A 1 264 ? 11.087 -1.223 -18.780 1.00 96.75 264 THR A C 1
ATOM 2035 O O . THR A 1 264 ? 12.195 -1.392 -18.270 1.00 96.75 264 THR A O 1
ATOM 2038 N N . LEU A 1 265 ? 10.810 -0.116 -19.478 1.00 97.31 265 LEU A N 1
ATOM 2039 C CA . LEU A 1 265 ? 11.797 0.946 -19.702 1.00 97.31 265 LEU A CA 1
ATOM 2040 C C . LEU A 1 265 ? 12.182 1.674 -18.409 1.00 97.31 265 LEU A C 1
ATOM 2042 O O . LEU A 1 265 ? 13.348 2.034 -18.267 1.00 97.31 265 LEU A O 1
ATOM 2046 N N . CYS A 1 266 ? 11.260 1.859 -17.457 1.00 96.00 266 CYS A N 1
ATOM 2047 C CA . CYS A 1 266 ? 11.576 2.410 -16.136 1.00 96.00 266 CYS A CA 1
ATOM 2048 C C . CYS A 1 266 ? 12.564 1.523 -15.369 1.00 96.00 266 CYS A C 1
ATOM 2050 O O . CYS A 1 266 ? 13.511 2.049 -14.787 1.00 96.00 266 CYS A O 1
ATOM 2052 N N . HIS A 1 267 ? 12.401 0.195 -15.410 1.00 95.56 267 HIS A N 1
ATOM 2053 C CA . HIS A 1 267 ? 13.350 -0.733 -14.784 1.00 95.56 267 HIS A CA 1
ATOM 2054 C C . HIS A 1 267 ? 14.723 -0.702 -15.464 1.00 95.56 267 HIS A C 1
ATOM 2056 O O . HIS A 1 267 ? 15.741 -0.653 -14.778 1.00 95.56 267 HIS A O 1
ATOM 2062 N N . ILE A 1 268 ? 14.772 -0.670 -16.801 1.00 96.00 268 ILE A N 1
ATOM 2063 C CA . ILE A 1 268 ? 16.037 -0.551 -17.546 1.00 96.00 268 ILE A CA 1
ATOM 2064 C C . ILE A 1 268 ? 16.722 0.781 -17.230 1.00 96.00 268 ILE A C 1
ATOM 2066 O O . ILE A 1 268 ? 17.909 0.810 -16.914 1.00 96.00 268 ILE A O 1
ATOM 2070 N N . ALA A 1 269 ? 15.986 1.892 -17.272 1.00 94.75 269 ALA A N 1
ATOM 2071 C CA . ALA A 1 269 ? 16.537 3.200 -16.951 1.00 94.75 269 ALA A CA 1
ATOM 2072 C C . ALA A 1 269 ? 17.086 3.236 -15.519 1.00 94.75 269 ALA A C 1
ATOM 2074 O O . ALA A 1 269 ? 18.227 3.650 -15.329 1.00 94.75 269 ALA A O 1
ATOM 2075 N N . ALA A 1 270 ? 16.331 2.732 -14.540 1.00 92.62 270 ALA A N 1
ATOM 2076 C CA . ALA A 1 270 ? 16.792 2.601 -13.162 1.00 92.62 270 ALA A CA 1
ATOM 2077 C C . ALA A 1 270 ? 18.049 1.728 -13.053 1.00 92.62 270 ALA A C 1
ATOM 2079 O O . ALA A 1 270 ? 18.984 2.109 -12.359 1.00 92.62 270 ALA A O 1
ATOM 2080 N N . GLY A 1 271 ? 18.122 0.616 -13.792 1.00 92.38 271 GLY A N 1
ATOM 2081 C CA . GLY A 1 271 ? 19.307 -0.241 -13.871 1.00 92.38 271 GLY A CA 1
ATOM 2082 C C . GLY A 1 271 ? 20.549 0.502 -14.367 1.00 92.38 271 GLY A C 1
ATOM 2083 O O . GLY A 1 271 ? 21.615 0.379 -13.768 1.00 92.38 271 GLY A O 1
ATOM 2084 N N . CYS A 1 272 ? 20.415 1.322 -15.417 1.00 91.50 272 CYS A N 1
ATOM 2085 C CA . CYS A 1 272 ? 21.501 2.180 -15.902 1.00 91.50 272 CYS A CA 1
ATOM 2086 C C . CYS A 1 272 ? 21.940 3.193 -14.839 1.00 91.50 272 CYS A C 1
ATOM 2088 O O . CYS A 1 272 ? 23.137 3.367 -14.617 1.00 91.50 272 CYS A O 1
ATOM 2090 N N . LEU A 1 273 ? 20.976 3.855 -14.194 1.00 88.88 273 LEU A N 1
ATOM 2091 C CA . LEU A 1 273 ? 21.254 4.874 -13.186 1.00 88.88 273 LEU A CA 1
ATOM 2092 C C . LEU A 1 273 ? 21.942 4.281 -11.950 1.00 88.88 273 LEU A C 1
ATOM 2094 O O . LEU A 1 273 ? 22.970 4.794 -11.520 1.00 88.88 273 LEU A O 1
ATOM 2098 N N . GLY A 1 274 ? 21.442 3.153 -11.442 1.00 87.69 274 GLY A N 1
ATOM 2099 C CA . GLY A 1 274 ? 22.018 2.463 -10.287 1.00 87.69 274 GLY A CA 1
ATOM 2100 C C . GLY A 1 274 ? 23.387 1.829 -10.551 1.00 87.69 274 GLY A C 1
ATOM 2101 O O . GLY A 1 274 ? 24.094 1.496 -9.606 1.00 87.69 274 GLY A O 1
ATOM 2102 N N . CYS A 1 275 ? 23.801 1.715 -11.819 1.00 87.19 275 CYS A N 1
ATOM 2103 C CA . CYS A 1 275 ? 25.175 1.378 -12.207 1.00 87.19 275 CYS A CA 1
ATOM 2104 C C . CYS A 1 275 ? 26.108 2.607 -12.272 1.00 87.19 275 CYS A C 1
ATOM 2106 O O . CYS A 1 275 ? 27.211 2.497 -12.794 1.00 87.19 275 CYS A O 1
ATOM 2108 N N . GLY A 1 276 ? 25.681 3.775 -11.775 1.00 85.25 276 GLY A N 1
ATOM 2109 C CA . GLY A 1 276 ? 26.504 4.986 -11.668 1.00 85.25 276 GLY A CA 1
ATOM 2110 C C . GLY A 1 276 ? 26.366 5.976 -12.831 1.00 85.25 276 GLY A C 1
ATOM 2111 O O . GLY A 1 276 ? 27.041 7.009 -12.848 1.00 85.25 276 GLY A O 1
ATOM 2112 N N . HIS A 1 277 ? 25.487 5.719 -13.805 1.00 87.56 277 HIS A N 1
ATOM 2113 C CA . HIS A 1 277 ? 25.265 6.648 -14.915 1.00 87.56 277 HIS A CA 1
ATOM 2114 C C . HIS A 1 277 ? 24.266 7.748 -14.540 1.00 87.56 277 HIS A C 1
ATOM 2116 O O . HIS A 1 277 ? 23.249 7.503 -13.906 1.00 87.56 277 HIS A O 1
ATOM 2122 N N . LYS A 1 278 ? 24.500 8.982 -15.002 1.00 86.31 278 LYS A N 1
ATOM 2123 C CA . LYS A 1 278 ? 23.600 10.119 -14.714 1.00 86.31 278 LYS A CA 1
ATOM 2124 C C . LYS A 1 278 ? 22.283 10.077 -15.490 1.00 86.31 278 LYS A C 1
ATOM 2126 O O . LYS A 1 278 ? 21.293 10.661 -15.063 1.00 86.31 278 LYS A O 1
ATOM 2131 N N . ARG A 1 279 ? 22.291 9.464 -16.675 1.00 89.88 279 ARG A N 1
ATOM 2132 C CA . ARG A 1 279 ? 21.139 9.328 -17.577 1.00 89.88 279 ARG A CA 1
ATOM 2133 C C . ARG A 1 279 ? 21.237 7.989 -18.304 1.00 89.88 279 ARG A C 1
ATOM 2135 O O . ARG A 1 279 ? 22.359 7.570 -18.579 1.00 89.88 279 ARG A O 1
ATOM 2142 N N . PRO A 1 280 ? 20.112 7.341 -18.644 1.00 92.81 280 PRO A N 1
ATOM 2143 C CA . PRO A 1 280 ? 20.119 6.183 -19.533 1.00 92.81 280 PRO A CA 1
ATOM 2144 C C . PRO A 1 280 ? 20.539 6.585 -20.961 1.00 92.81 280 PRO A C 1
ATOM 2146 O O . PRO A 1 280 ? 20.435 7.763 -21.320 1.00 92.81 280 PRO A O 1
ATOM 2149 N N . PRO A 1 281 ? 21.000 5.640 -21.802 1.00 95.56 281 PRO A N 1
ATOM 2150 C CA . PRO A 1 281 ? 21.424 5.965 -23.159 1.00 95.56 281 PRO A CA 1
ATOM 2151 C C . PRO A 1 281 ? 20.230 6.421 -24.020 1.00 95.56 281 PRO A C 1
ATOM 2153 O O . PRO A 1 281 ? 19.088 6.039 -23.741 1.00 95.56 281 PRO A O 1
ATOM 2156 N N . PRO A 1 282 ? 20.448 7.199 -25.102 1.00 96.50 282 PRO A N 1
ATOM 2157 C CA . PRO A 1 282 ? 19.363 7.779 -25.898 1.00 96.50 282 PRO A CA 1
ATOM 2158 C C . PRO A 1 282 ? 18.363 6.759 -26.452 1.00 96.50 282 PRO A C 1
ATOM 2160 O O . PRO A 1 282 ? 17.185 7.085 -26.589 1.00 96.50 282 PRO A O 1
ATOM 2163 N N . CYS A 1 283 ? 18.820 5.534 -26.741 1.00 96.56 283 CYS A N 1
ATOM 2164 C CA . CYS A 1 283 ? 17.970 4.437 -27.199 1.00 96.56 283 CYS A CA 1
ATOM 2165 C C . CYS A 1 283 ? 16.915 4.019 -26.162 1.00 96.56 283 CYS A C 1
ATOM 2167 O O . CYS A 1 283 ? 15.852 3.568 -26.569 1.00 96.56 283 CYS A O 1
ATOM 2169 N N . ILE A 1 284 ? 17.173 4.216 -24.864 1.00 97.25 284 ILE A N 1
ATOM 2170 C CA . ILE A 1 284 ? 16.239 3.974 -23.753 1.00 97.25 284 ILE A CA 1
ATOM 2171 C C . ILE A 1 284 ? 15.501 5.262 -23.382 1.00 97.25 284 ILE A C 1
ATOM 2173 O O . ILE A 1 284 ? 14.284 5.270 -23.217 1.00 97.25 284 ILE A O 1
ATOM 2177 N N . GLU A 1 285 ? 16.224 6.376 -23.269 1.00 95.75 285 GLU A N 1
ATOM 2178 C CA . GLU A 1 285 ? 15.673 7.616 -22.727 1.00 95.75 285 GLU A CA 1
ATOM 2179 C C . GLU A 1 285 ? 14.582 8.233 -23.611 1.00 95.75 285 GLU A C 1
ATOM 2181 O O . GLU A 1 285 ? 13.563 8.709 -23.108 1.00 95.75 285 GLU A O 1
ATOM 2186 N N . LYS A 1 286 ? 14.784 8.242 -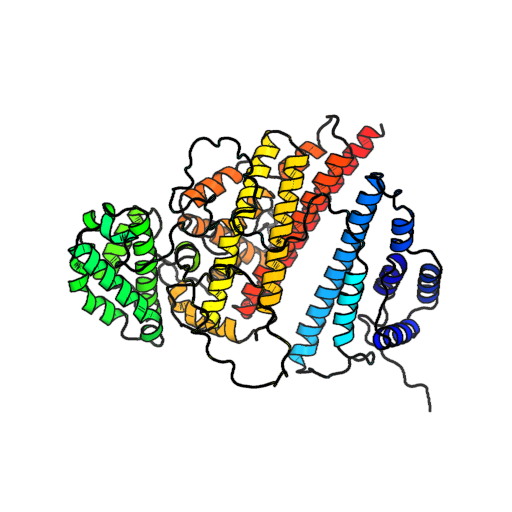24.934 1.00 96.75 286 LYS A N 1
ATOM 2187 C CA . LYS A 1 286 ? 13.814 8.804 -25.881 1.00 96.75 286 LYS A CA 1
ATOM 2188 C C . LYS A 1 286 ? 12.475 8.058 -25.849 1.00 96.75 286 LYS A C 1
ATOM 2190 O O . LYS A 1 286 ? 11.471 8.728 -25.596 1.00 96.75 286 LYS A O 1
ATOM 2195 N N . PRO A 1 287 ? 12.418 6.723 -26.045 1.00 97.75 287 PRO A N 1
ATOM 2196 C CA . PRO A 1 287 ? 11.151 6.003 -25.973 1.00 97.75 287 PRO A CA 1
ATOM 2197 C C . PRO A 1 287 ? 10.518 6.084 -24.583 1.00 97.75 287 PRO A C 1
ATOM 2199 O O . PRO A 1 287 ? 9.303 6.241 -24.494 1.00 97.75 287 PRO A O 1
ATOM 2202 N N . LEU A 1 288 ? 11.320 6.086 -23.509 1.00 97.69 288 LEU A N 1
ATOM 2203 C CA . LEU A 1 288 ? 10.809 6.245 -22.148 1.00 97.69 288 LEU A CA 1
ATOM 2204 C C . LEU A 1 288 ? 10.084 7.590 -21.964 1.00 97.69 288 LEU A C 1
ATOM 2206 O O . LEU A 1 288 ? 8.992 7.641 -21.408 1.00 97.69 288 LEU A O 1
ATOM 2210 N N . ARG A 1 289 ? 10.644 8.694 -22.473 1.00 97.00 289 ARG A N 1
ATOM 2211 C CA . ARG A 1 289 ? 9.982 10.009 -22.412 1.00 97.00 289 ARG A CA 1
ATOM 2212 C C . ARG A 1 289 ? 8.690 10.055 -23.224 1.00 97.00 289 ARG A C 1
ATOM 2214 O O . ARG A 1 289 ? 7.743 10.711 -22.800 1.00 97.00 289 ARG A O 1
ATOM 2221 N N . VAL A 1 290 ? 8.659 9.405 -24.388 1.00 97.69 290 VAL A N 1
ATOM 2222 C CA . VAL A 1 290 ? 7.455 9.340 -25.231 1.00 97.69 290 VAL A CA 1
ATOM 2223 C C . VAL A 1 290 ? 6.356 8.553 -24.522 1.00 97.69 290 VAL A C 1
ATOM 2225 O O . VAL A 1 290 ? 5.243 9.059 -24.376 1.00 97.69 290 VAL A O 1
ATOM 2228 N N . VAL A 1 291 ? 6.670 7.349 -24.033 1.00 97.06 291 VAL A N 1
ATOM 2229 C CA . VAL A 1 291 ? 5.673 6.500 -23.374 1.00 97.06 291 VAL A CA 1
ATOM 2230 C C . VAL A 1 291 ? 5.170 7.141 -22.078 1.00 97.06 291 VAL A C 1
ATOM 2232 O O . VAL A 1 291 ? 3.960 7.214 -21.887 1.00 97.06 291 VAL A O 1
ATOM 2235 N N . ALA A 1 292 ? 6.055 7.744 -21.278 1.00 96.31 292 ALA A N 1
ATOM 2236 C CA . ALA A 1 292 ? 5.710 8.492 -20.068 1.00 96.31 292 ALA A CA 1
ATOM 2237 C C . ALA A 1 292 ? 4.699 9.622 -20.337 1.00 96.31 292 ALA A C 1
ATOM 2239 O O . ALA A 1 292 ? 3.673 9.726 -19.661 1.00 96.31 292 ALA A O 1
ATOM 2240 N N . ARG A 1 293 ? 4.925 10.430 -21.387 1.00 95.94 293 ARG A N 1
ATOM 2241 C CA . ARG A 1 293 ? 3.951 11.449 -21.817 1.00 95.94 293 ARG A CA 1
ATOM 2242 C C . ARG A 1 293 ? 2.622 10.828 -22.240 1.00 95.94 293 ARG A C 1
ATOM 2244 O O . ARG A 1 293 ? 1.579 11.375 -21.904 1.00 95.94 293 ARG A O 1
ATOM 2251 N N . SER A 1 294 ? 2.658 9.703 -22.955 1.00 95.25 294 SER A N 1
ATOM 2252 C CA . SER A 1 294 ? 1.448 9.045 -23.462 1.00 95.25 294 SER A CA 1
ATOM 2253 C C . SER A 1 294 ? 0.570 8.436 -22.361 1.00 95.25 294 SER A C 1
ATOM 2255 O O . SER A 1 294 ? -0.650 8.467 -22.489 1.00 95.25 294 SER A O 1
ATOM 2257 N N . VAL A 1 295 ? 1.172 7.929 -21.275 1.00 93.81 295 VAL A N 1
ATOM 2258 C CA . VAL A 1 295 ? 0.451 7.373 -20.110 1.00 93.81 295 VAL A CA 1
ATOM 2259 C C . VAL A 1 295 ? 0.165 8.425 -19.028 1.00 93.81 295 VAL A C 1
ATOM 2261 O O . VAL A 1 295 ? -0.541 8.156 -18.058 1.00 93.81 295 VAL A O 1
ATOM 2264 N N . GLY A 1 296 ? 0.708 9.639 -19.178 1.00 93.19 296 GLY A N 1
ATOM 2265 C CA . GLY A 1 296 ? 0.473 10.758 -18.265 1.00 93.19 296 GLY A CA 1
ATOM 2266 C C . GLY A 1 296 ? 1.148 10.613 -16.898 1.00 93.19 296 GLY A C 1
ATOM 2267 O O . GLY A 1 296 ? 0.603 11.108 -15.906 1.00 93.19 296 GLY A O 1
ATOM 2268 N N . ARG A 1 297 ? 2.309 9.942 -16.835 1.00 93.44 297 ARG A N 1
ATOM 2269 C CA . ARG A 1 297 ? 3.118 9.764 -15.613 1.00 93.44 297 ARG A CA 1
ATOM 2270 C C . ARG A 1 297 ? 4.599 10.070 -15.872 1.00 93.44 297 ARG A C 1
ATOM 2272 O O . ARG A 1 297 ? 5.050 9.906 -17.004 1.00 93.44 297 ARG A O 1
ATOM 2279 N N . PRO A 1 298 ? 5.377 10.538 -14.878 1.00 92.88 298 PRO A N 1
ATOM 2280 C CA . PRO A 1 298 ? 6.790 10.853 -15.091 1.00 92.88 298 PRO A CA 1
ATOM 2281 C C . PRO A 1 298 ? 7.634 9.609 -15.443 1.00 92.88 298 PRO A C 1
ATOM 2283 O O . PRO A 1 298 ? 7.335 8.526 -14.949 1.00 92.88 298 PRO A O 1
ATOM 2286 N N . PRO A 1 299 ? 8.715 9.748 -16.242 1.00 92.31 299 PRO A N 1
ATOM 2287 C CA . PRO A 1 299 ? 9.578 8.652 -16.708 1.00 92.31 299 PRO A CA 1
ATOM 2288 C C . PRO A 1 299 ? 10.523 8.120 -15.614 1.00 92.31 299 PRO A C 1
ATOM 2290 O O . PRO A 1 299 ? 11.745 8.153 -15.765 1.00 92.31 299 PRO A O 1
ATOM 2293 N N . ARG A 1 300 ? 9.981 7.667 -14.484 1.00 86.56 300 ARG A N 1
ATOM 2294 C CA . ARG A 1 300 ? 10.758 7.203 -13.333 1.00 86.56 300 ARG A CA 1
ATOM 2295 C C . ARG A 1 300 ? 10.077 6.014 -12.676 1.00 86.56 300 ARG A C 1
ATOM 2297 O O . ARG A 1 300 ? 8.860 5.911 -12.661 1.00 86.56 300 ARG A O 1
ATOM 2304 N N . LEU A 1 301 ? 10.910 5.141 -12.128 1.00 89.38 301 LEU A N 1
ATOM 2305 C CA . LEU A 1 301 ? 10.487 3.996 -11.350 1.00 89.38 301 LEU A CA 1
ATOM 2306 C C . LEU A 1 301 ? 9.857 4.446 -10.018 1.00 89.38 301 LEU A C 1
ATOM 2308 O O . LEU A 1 301 ? 10.551 4.996 -9.165 1.00 89.38 301 LEU A O 1
ATOM 2312 N N . ASP A 1 302 ? 8.558 4.204 -9.848 1.00 91.56 302 ASP A N 1
ATOM 2313 C CA . ASP A 1 302 ? 7.835 4.375 -8.582 1.00 91.56 302 ASP A CA 1
ATOM 2314 C C . ASP A 1 302 ? 7.048 3.089 -8.243 1.00 91.56 302 ASP A C 1
ATOM 2316 O O . ASP A 1 302 ? 7.228 2.050 -8.874 1.00 91.56 302 ASP A O 1
ATOM 2320 N N . PHE A 1 303 ? 6.200 3.111 -7.214 1.00 93.25 303 PHE A N 1
ATOM 2321 C CA . PHE A 1 303 ? 5.450 1.963 -6.710 1.00 93.25 303 PHE A CA 1
ATOM 2322 C C . PHE A 1 303 ? 4.538 1.335 -7.770 1.00 93.25 303 PHE A C 1
ATOM 2324 O O . PHE A 1 303 ? 4.393 0.111 -7.809 1.00 93.25 303 PHE A O 1
ATOM 2331 N N . THR A 1 304 ? 3.962 2.160 -8.647 1.00 94.88 304 THR A N 1
ATOM 2332 C CA . THR A 1 304 ? 3.146 1.714 -9.780 1.00 94.88 304 THR A CA 1
ATOM 2333 C C . THR A 1 304 ? 3.925 0.751 -10.668 1.00 94.88 304 THR A C 1
ATOM 2335 O O . THR A 1 304 ? 3.516 -0.396 -10.831 1.00 94.88 304 THR A O 1
ATOM 2338 N N . GLU A 1 305 ? 5.089 1.160 -11.164 1.00 94.19 305 GLU A N 1
ATOM 2339 C CA . GLU A 1 305 ? 5.927 0.313 -12.006 1.00 94.19 305 GLU A CA 1
ATOM 2340 C C . GLU A 1 305 ? 6.603 -0.799 -11.193 1.00 94.19 305 GLU A C 1
ATOM 2342 O O . GLU A 1 305 ? 6.731 -1.903 -11.694 1.00 94.19 305 GLU A O 1
ATOM 2347 N N . LEU A 1 306 ? 6.998 -0.570 -9.937 1.00 91.88 306 LEU A N 1
ATOM 2348 C CA . LEU A 1 306 ? 7.696 -1.566 -9.107 1.00 91.88 306 LEU A CA 1
ATOM 2349 C C . LEU A 1 306 ? 6.826 -2.730 -8.632 1.00 91.88 306 LEU A C 1
ATOM 2351 O O . LEU A 1 306 ? 7.363 -3.806 -8.355 1.00 91.88 306 LEU A O 1
ATOM 2355 N N . VAL A 1 307 ? 5.527 -2.493 -8.447 1.00 92.06 307 VAL A N 1
ATOM 2356 C CA . VAL A 1 307 ? 4.598 -3.440 -7.817 1.00 92.06 307 VAL A CA 1
ATOM 2357 C C . VAL A 1 307 ? 3.327 -3.587 -8.640 1.00 92.06 307 VAL A C 1
ATOM 2359 O O . VAL A 1 307 ? 3.006 -4.698 -9.045 1.00 92.06 307 VAL A O 1
ATOM 2362 N N . LEU A 1 308 ? 2.597 -2.494 -8.887 1.00 94.44 308 LEU A N 1
ATOM 2363 C CA . LEU A 1 308 ? 1.234 -2.587 -9.424 1.00 94.44 308 LEU A CA 1
ATOM 2364 C C . LEU A 1 308 ? 1.194 -3.117 -10.863 1.00 94.44 308 LEU A C 1
ATOM 2366 O O . LEU A 1 308 ? 0.287 -3.871 -11.190 1.00 94.44 308 LEU A O 1
ATOM 2370 N N . ALA A 1 309 ? 2.174 -2.762 -11.699 1.00 94.06 309 ALA A N 1
ATOM 2371 C CA . ALA A 1 309 ? 2.336 -3.286 -13.060 1.00 94.06 309 ALA A CA 1
ATOM 2372 C C . ALA A 1 309 ? 3.394 -4.395 -13.179 1.00 94.06 309 ALA A C 1
ATOM 2374 O O . ALA A 1 309 ? 3.512 -5.006 -14.233 1.00 94.06 309 ALA A O 1
ATOM 2375 N N . ASN A 1 310 ? 4.183 -4.663 -12.137 1.00 93.56 310 ASN A N 1
ATOM 2376 C CA . ASN A 1 310 ? 5.272 -5.642 -12.184 1.00 93.56 310 ASN A CA 1
ATOM 2377 C C . ASN A 1 310 ? 4.859 -6.971 -11.557 1.00 93.56 310 ASN A C 1
ATOM 2379 O O . ASN A 1 310 ? 5.423 -7.404 -10.547 1.00 93.56 310 ASN A O 1
ATOM 2383 N N . TRP A 1 311 ? 3.853 -7.601 -12.157 1.00 89.44 311 TRP A N 1
ATOM 2384 C CA . TRP A 1 311 ? 3.342 -8.888 -11.712 1.00 89.44 311 TRP A CA 1
ATOM 2385 C C . TRP A 1 311 ? 2.986 -9.796 -12.891 1.00 89.44 311 TRP A C 1
ATOM 2387 O O . TRP A 1 311 ? 2.623 -9.319 -13.962 1.00 89.44 311 TRP A O 1
ATOM 2397 N N . ASP A 1 312 ? 3.076 -11.102 -12.667 1.00 84.25 312 ASP A N 1
ATOM 2398 C CA . ASP A 1 312 ? 2.569 -12.149 -13.555 1.00 84.25 312 ASP A CA 1
ATOM 2399 C C . ASP A 1 312 ? 1.805 -13.197 -12.725 1.00 84.25 312 ASP A C 1
ATOM 2401 O O . ASP A 1 312 ? 2.013 -13.319 -11.512 1.00 84.25 312 ASP A O 1
ATOM 2405 N N . ALA A 1 313 ? 0.908 -13.935 -13.374 1.00 68.88 313 ALA A N 1
ATOM 2406 C CA . ALA A 1 313 ? 0.187 -15.077 -12.828 1.00 68.88 313 ALA A CA 1
ATOM 2407 C C . ALA A 1 313 ? 0.588 -16.345 -13.593 1.00 68.88 313 ALA A C 1
ATOM 2409 O O . ALA A 1 313 ? -0.185 -16.900 -14.378 1.00 68.88 313 ALA A O 1
ATOM 2410 N N . THR A 1 314 ? 1.806 -16.828 -13.354 1.00 57.16 314 THR A N 1
ATOM 2411 C CA . THR A 1 314 ? 2.204 -18.159 -13.810 1.00 57.16 314 THR A CA 1
ATOM 2412 C C . THR A 1 314 ? 1.648 -19.211 -12.854 1.00 57.16 314 THR A C 1
ATOM 2414 O O . THR A 1 314 ? 1.931 -19.229 -11.659 1.00 57.16 314 THR A O 1
ATOM 2417 N N . CYS A 1 315 ? 0.849 -20.137 -13.382 1.00 35.44 315 CYS A N 1
ATOM 2418 C CA . CYS A 1 315 ? 0.564 -21.385 -12.680 1.00 35.44 315 CYS A CA 1
ATOM 2419 C C . CYS A 1 315 ? 1.848 -22.227 -12.727 1.00 35.44 315 CYS A C 1
ATOM 2421 O O . CYS A 1 315 ? 2.150 -22.820 -13.763 1.00 35.44 315 CYS A O 1
ATOM 2423 N N . ILE A 1 316 ? 2.645 -22.252 -11.657 1.00 32.59 316 ILE A N 1
ATOM 2424 C CA . ILE A 1 316 ? 3.770 -23.191 -11.580 1.00 32.59 316 ILE A CA 1
ATOM 2425 C C . ILE A 1 316 ? 3.180 -24.599 -11.467 1.00 32.59 316 ILE A C 1
ATOM 2427 O O . ILE A 1 316 ? 2.522 -24.926 -10.483 1.00 32.59 316 ILE A O 1
ATOM 2431 N N . ASN A 1 317 ? 3.432 -25.446 -12.467 1.00 28.55 317 ASN A N 1
ATOM 2432 C CA . ASN A 1 317 ? 3.193 -26.880 -12.347 1.00 28.55 317 ASN A CA 1
ATOM 2433 C C . ASN A 1 317 ? 3.960 -27.402 -11.123 1.00 28.55 317 ASN A C 1
ATOM 2435 O O . ASN A 1 317 ? 5.173 -27.218 -11.027 1.00 28.55 317 ASN A O 1
ATOM 2439 N N . ALA A 1 318 ? 3.276 -28.111 -10.224 1.00 28.91 318 ALA A N 1
ATOM 2440 C CA . ALA A 1 318 ? 3.813 -28.666 -8.975 1.00 28.91 318 ALA A CA 1
ATOM 2441 C C . ALA A 1 318 ? 5.073 -29.564 -9.116 1.00 28.91 318 ALA A C 1
ATOM 2443 O O . ALA A 1 318 ? 5.633 -29.998 -8.110 1.00 28.91 318 ALA A O 1
ATOM 2444 N N . ALA A 1 319 ? 5.538 -29.829 -10.341 1.00 29.12 319 ALA A N 1
ATOM 2445 C CA . ALA A 1 319 ? 6.711 -30.632 -10.666 1.00 29.12 319 ALA A CA 1
ATOM 2446 C C . ALA A 1 319 ? 8.067 -29.912 -10.486 1.00 29.12 319 ALA A C 1
ATOM 2448 O O . ALA A 1 319 ? 9.086 -30.592 -10.423 1.00 29.12 319 ALA A O 1
ATOM 2449 N N . GLU A 1 320 ? 8.112 -28.579 -10.363 1.00 29.33 320 GLU A N 1
ATOM 2450 C CA . GLU A 1 320 ? 9.377 -27.813 -10.280 1.00 29.33 320 GLU A CA 1
ATOM 2451 C C . GLU A 1 320 ? 9.701 -27.257 -8.880 1.00 29.33 320 GLU A C 1
ATOM 2453 O O . GLU A 1 320 ? 10.461 -26.299 -8.731 1.00 29.33 320 GLU A O 1
ATOM 2458 N N . ARG A 1 321 ? 9.172 -27.859 -7.805 1.00 29.64 321 ARG A N 1
ATOM 2459 C CA . ARG A 1 321 ? 9.677 -27.546 -6.456 1.00 29.64 321 ARG A CA 1
ATOM 2460 C C . ARG A 1 321 ? 11.116 -28.072 -6.322 1.00 29.64 321 ARG A C 1
ATOM 2462 O O . ARG A 1 321 ? 11.324 -29.269 -6.524 1.00 29.64 321 ARG A O 1
ATOM 2469 N N . PRO A 1 322 ? 12.102 -27.261 -5.889 1.00 26.70 322 PRO A N 1
ATOM 2470 C CA . PRO A 1 322 ? 13.355 -27.809 -5.394 1.00 26.70 322 PRO A CA 1
ATOM 2471 C C . PRO A 1 322 ? 13.024 -28.709 -4.202 1.00 26.70 322 PRO A C 1
ATOM 2473 O O . PRO A 1 322 ? 12.378 -28.268 -3.246 1.00 26.70 322 PRO A O 1
ATOM 2476 N N . HIS A 1 323 ? 13.431 -29.976 -4.270 1.00 27.66 323 HIS A N 1
ATOM 2477 C CA . HIS A 1 323 ? 13.323 -30.902 -3.152 1.00 27.66 323 HIS A CA 1
ATOM 2478 C C . HIS A 1 323 ? 13.875 -30.235 -1.885 1.00 27.66 323 HIS A C 1
ATOM 2480 O O . HIS A 1 323 ? 15.047 -29.864 -1.828 1.00 27.66 323 HIS A O 1
ATOM 2486 N N . ARG A 1 324 ? 13.034 -30.103 -0.850 1.00 27.77 324 ARG A N 1
ATOM 2487 C CA . ARG A 1 324 ? 13.517 -29.910 0.519 1.00 27.77 324 ARG A CA 1
ATOM 2488 C C . ARG A 1 324 ? 14.300 -31.166 0.883 1.00 27.77 324 ARG A C 1
ATOM 2490 O O . ARG A 1 324 ? 13.717 -32.170 1.279 1.00 27.77 324 ARG A O 1
ATOM 2497 N N . THR A 1 325 ? 15.610 -31.137 0.694 1.00 29.53 325 THR A N 1
ATOM 2498 C CA . THR A 1 325 ? 16.493 -32.144 1.269 1.00 29.53 325 THR A CA 1
ATOM 2499 C C . THR A 1 325 ? 16.661 -31.851 2.754 1.00 29.53 325 THR A C 1
ATOM 2501 O O . THR A 1 325 ? 17.104 -30.760 3.116 1.00 29.53 325 THR A O 1
ATOM 2504 N N . ASN A 1 326 ? 16.379 -32.883 3.555 1.00 27.91 326 ASN A N 1
ATOM 2505 C CA . ASN A 1 326 ? 16.681 -33.069 4.979 1.00 27.91 326 ASN A CA 1
ATOM 2506 C C . ASN A 1 326 ? 15.607 -32.507 5.929 1.00 27.91 326 ASN A C 1
ATOM 2508 O O . ASN A 1 326 ? 15.386 -31.307 5.986 1.00 27.91 326 ASN A O 1
ATOM 2512 N N . GLY A 1 327 ? 14.917 -33.298 6.743 1.00 33.06 327 GLY A N 1
ATOM 2513 C CA . GLY A 1 327 ? 14.9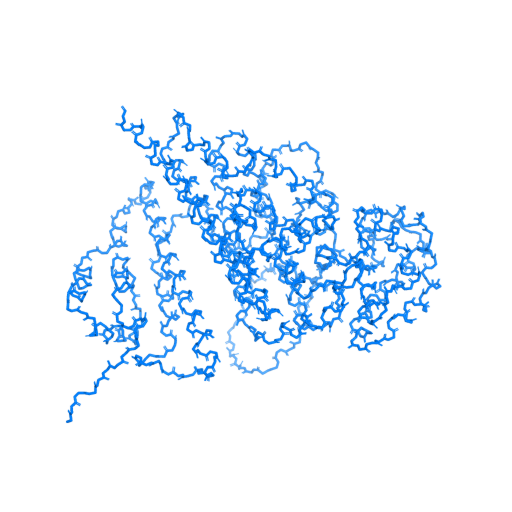51 -34.738 6.949 1.00 33.06 327 GLY A CA 1
ATOM 2514 C C . GLY A 1 327 ? 14.090 -35.035 8.168 1.00 33.06 327 GLY A C 1
ATOM 2515 O O . GLY A 1 327 ? 14.462 -34.647 9.262 1.00 33.06 327 GLY A O 1
ATOM 2516 N N . GLU A 1 328 ? 12.952 -35.682 7.963 1.00 28.38 328 GLU A N 1
ATOM 2517 C CA . GLU A 1 328 ? 12.187 -36.389 8.988 1.00 28.38 328 GLU A CA 1
ATOM 2518 C C . GLU A 1 328 ? 11.301 -37.377 8.227 1.00 28.38 328 GLU A C 1
ATOM 2520 O O . GLU A 1 328 ? 10.504 -37.001 7.368 1.00 28.38 328 GLU A O 1
ATOM 2525 N N . ALA A 1 329 ? 11.574 -38.662 8.434 1.00 31.05 329 ALA A N 1
ATOM 2526 C CA . ALA A 1 329 ? 10.817 -39.745 7.842 1.00 31.05 329 ALA A CA 1
ATOM 2527 C C . ALA A 1 329 ? 9.464 -39.812 8.549 1.00 31.05 329 ALA A C 1
ATOM 2529 O O . ALA A 1 329 ? 9.428 -40.174 9.723 1.00 31.05 329 ALA A O 1
ATOM 2530 N N . ASP A 1 330 ? 8.380 -39.498 7.842 1.00 28.19 330 ASP A N 1
ATOM 2531 C CA . ASP A 1 330 ? 7.042 -39.833 8.315 1.00 28.19 330 ASP A CA 1
ATOM 2532 C C . ASP A 1 330 ? 6.527 -41.056 7.555 1.00 28.19 330 ASP A C 1
ATOM 2534 O O . ASP A 1 330 ? 6.526 -41.115 6.320 1.00 28.19 330 ASP A O 1
ATOM 2538 N N . GLN A 1 331 ? 6.203 -42.088 8.328 1.00 30.02 331 GLN A N 1
ATOM 2539 C CA . GLN A 1 331 ? 5.759 -43.387 7.848 1.00 30.02 331 GLN A CA 1
ATOM 2540 C C . GLN A 1 331 ? 4.284 -43.301 7.457 1.00 30.02 331 GLN A C 1
ATOM 2542 O O . GLN A 1 331 ? 3.475 -42.667 8.124 1.00 30.02 331 GLN A O 1
ATOM 2547 N N . GLY A 1 332 ? 3.956 -43.944 6.337 1.00 29.14 332 GLY A N 1
ATOM 2548 C CA . GLY A 1 332 ? 2.718 -43.741 5.598 1.00 29.14 332 GLY A CA 1
ATOM 2549 C C . GLY A 1 332 ? 1.407 -43.938 6.359 1.00 29.14 332 GLY A C 1
ATOM 2550 O O . GLY A 1 332 ? 1.267 -44.829 7.193 1.00 29.14 332 GLY A O 1
ATOM 2551 N N . GLN A 1 333 ? 0.391 -43.203 5.903 1.00 29.44 333 GLN A N 1
ATOM 2552 C CA . GLN A 1 333 ? -0.992 -43.667 5.884 1.00 29.44 333 GLN A CA 1
ATOM 2553 C C . GLN A 1 333 ? -1.673 -43.289 4.559 1.00 29.44 333 GLN A C 1
ATOM 2555 O O . GLN A 1 333 ? -1.736 -42.126 4.181 1.00 29.44 333 GLN A O 1
ATOM 2560 N N . GLY A 1 334 ? -2.139 -44.338 3.871 1.00 26.42 334 GLY A N 1
ATOM 2561 C CA . GLY A 1 334 ? -3.275 -44.418 2.945 1.00 26.42 334 GLY A CA 1
ATOM 2562 C C . GLY A 1 334 ? -3.630 -43.214 2.076 1.00 26.42 334 GLY A C 1
ATOM 2563 O O . GLY A 1 334 ? -4.324 -42.303 2.514 1.00 26.42 334 GLY A O 1
ATOM 2564 N N . ALA A 1 335 ? -3.303 -43.313 0.787 1.00 29.34 335 ALA A N 1
ATOM 2565 C CA . ALA A 1 335 ? -3.956 -42.540 -0.259 1.00 29.34 335 ALA A CA 1
ATOM 2566 C C . ALA A 1 335 ? -5.452 -42.903 -0.321 1.00 29.34 335 ALA A C 1
ATOM 2568 O O . ALA A 1 335 ? -5.813 -43.979 -0.799 1.00 29.34 335 ALA A O 1
ATOM 2569 N N . ASN A 1 336 ? -6.316 -41.999 0.139 1.00 27.53 336 ASN A N 1
ATOM 2570 C CA . ASN A 1 336 ? -7.721 -42.010 -0.244 1.00 27.53 336 ASN A CA 1
ATOM 2571 C C . ASN A 1 336 ? -7.863 -41.254 -1.566 1.00 27.53 336 ASN A C 1
ATOM 2573 O O . ASN A 1 336 ? -7.647 -40.048 -1.654 1.00 27.53 336 ASN A O 1
ATOM 2577 N N . SER A 1 337 ? -8.234 -41.996 -2.603 1.00 30.91 337 SER A N 1
ATOM 2578 C CA . SER A 1 337 ? -8.734 -41.481 -3.872 1.00 30.91 337 SER A CA 1
ATOM 2579 C C . SER A 1 337 ? -10.016 -40.675 -3.626 1.00 30.91 337 SER A C 1
ATOM 2581 O O . SER A 1 337 ? -11.091 -41.257 -3.473 1.00 30.91 337 SER A O 1
ATOM 2583 N N . GLY A 1 338 ? -9.897 -39.349 -3.543 1.00 27.23 338 GLY A N 1
ATOM 2584 C CA . GLY A 1 338 ? -11.035 -38.460 -3.284 1.00 27.23 338 GLY A CA 1
ATOM 2585 C C . GLY A 1 338 ? -10.790 -36.955 -3.440 1.00 27.23 338 GLY A C 1
ATOM 2586 O O . GLY A 1 338 ? -11.763 -36.210 -3.414 1.00 27.23 338 GLY A O 1
ATOM 2587 N N . ASP A 1 339 ? -9.556 -36.488 -3.662 1.00 25.78 339 ASP A N 1
ATOM 2588 C CA . ASP A 1 339 ? -9.279 -35.054 -3.827 1.00 25.78 339 ASP A CA 1
ATOM 2589 C C . ASP A 1 339 ? -9.381 -34.628 -5.297 1.00 25.78 339 ASP A C 1
ATOM 2591 O O . ASP A 1 339 ? -8.401 -34.490 -6.032 1.00 25.78 339 ASP A O 1
ATOM 2595 N N . LEU A 1 340 ? -10.623 -34.425 -5.736 1.00 29.19 340 LEU A N 1
ATOM 2596 C CA . LEU A 1 340 ? -10.938 -33.628 -6.916 1.00 29.19 340 LEU A CA 1
ATOM 2597 C C . LEU A 1 340 ? -10.453 -32.186 -6.689 1.00 29.19 340 LEU A C 1
ATOM 2599 O O . LEU A 1 340 ? -11.085 -31.421 -5.971 1.00 29.19 340 LEU A O 1
ATOM 2603 N N . ALA A 1 341 ? -9.337 -31.844 -7.334 1.00 29.53 341 ALA A N 1
ATOM 2604 C CA . ALA A 1 341 ? -8.945 -30.494 -7.739 1.00 29.53 341 ALA A CA 1
ATOM 2605 C C . ALA A 1 341 ? -9.179 -29.381 -6.697 1.00 29.53 341 ALA A C 1
ATOM 2607 O O . ALA A 1 341 ? -10.031 -28.508 -6.875 1.00 29.53 341 ALA A O 1
ATOM 2608 N N . ALA A 1 342 ? -8.336 -29.329 -5.664 1.00 27.45 342 ALA A N 1
ATOM 2609 C CA . ALA A 1 342 ? -8.014 -28.044 -5.057 1.00 27.45 342 ALA A CA 1
ATOM 2610 C C . ALA A 1 342 ? -7.337 -27.190 -6.143 1.00 27.45 342 ALA A C 1
ATOM 2612 O O . ALA A 1 342 ? -6.160 -27.379 -6.442 1.00 27.45 342 ALA A O 1
ATOM 2613 N N . LEU A 1 343 ? -8.105 -26.319 -6.802 1.00 28.73 343 LEU A N 1
ATOM 2614 C CA . LEU A 1 343 ? -7.576 -25.284 -7.688 1.00 28.73 343 LEU A CA 1
ATOM 2615 C C . LEU A 1 343 ? -6.592 -24.445 -6.861 1.00 28.73 343 LEU A C 1
ATOM 2617 O O . LEU A 1 343 ? -7.010 -23.627 -6.040 1.00 28.73 343 LEU A O 1
ATOM 2621 N N . GLU A 1 344 ? -5.291 -24.705 -7.015 1.00 33.34 344 GLU A N 1
ATOM 2622 C CA . GLU A 1 344 ? -4.238 -23.911 -6.387 1.00 33.34 344 GLU A CA 1
ATOM 2623 C C . GLU A 1 344 ? -4.448 -22.444 -6.789 1.00 33.34 344 GLU A C 1
ATOM 2625 O O . GLU A 1 344 ? -4.614 -22.127 -7.970 1.00 33.34 344 GLU A O 1
ATOM 2630 N N . GLN A 1 345 ? -4.511 -21.542 -5.804 1.00 40.75 345 GLN A N 1
ATOM 2631 C CA . GLN A 1 345 ? -4.625 -20.114 -6.091 1.00 40.75 345 GLN A CA 1
ATOM 2632 C C . GLN A 1 345 ? -3.422 -19.673 -6.938 1.00 40.75 345 GLN A C 1
ATOM 2634 O O . GLN A 1 345 ? -2.302 -20.101 -6.643 1.00 40.75 345 GLN A O 1
ATOM 2639 N N . PRO A 1 346 ? -3.623 -18.832 -7.970 1.00 46.59 346 PRO A N 1
ATOM 2640 C CA . PRO A 1 346 ? -2.530 -18.371 -8.815 1.00 46.59 346 PRO A CA 1
ATOM 2641 C C . PRO A 1 346 ? -1.466 -17.697 -7.944 1.00 46.59 346 PRO A C 1
ATOM 2643 O O . PRO A 1 346 ? -1.763 -16.753 -7.208 1.00 46.59 346 PRO A O 1
ATOM 2646 N N . GLN A 1 347 ? -0.231 -18.197 -8.003 1.00 61.03 347 GLN A N 1
ATOM 2647 C CA . GLN A 1 347 ? 0.885 -17.549 -7.327 1.00 61.03 347 GLN A CA 1
ATOM 2648 C C . GLN A 1 347 ? 1.269 -16.306 -8.129 1.00 61.03 347 GLN A C 1
ATOM 2650 O O . GLN A 1 347 ? 1.600 -16.382 -9.310 1.00 61.03 347 GLN A O 1
ATOM 2655 N N . LEU A 1 348 ? 1.156 -15.144 -7.489 1.00 71.56 348 LEU A N 1
ATOM 2656 C CA . LEU A 1 348 ? 1.526 -13.869 -8.089 1.00 71.56 348 LEU A CA 1
ATOM 2657 C C . LEU A 1 348 ? 3.021 -13.637 -7.875 1.00 71.56 348 LEU A C 1
ATOM 2659 O O . LEU A 1 348 ? 3.493 -13.629 -6.735 1.00 71.56 348 LEU A O 1
ATOM 2663 N N . HIS A 1 349 ? 3.754 -13.411 -8.962 1.00 72.94 349 HIS A N 1
ATOM 2664 C CA . HIS A 1 349 ? 5.203 -13.211 -8.934 1.00 72.94 349 HIS A CA 1
ATOM 2665 C C . HIS A 1 349 ? 5.583 -11.857 -9.516 1.00 72.94 349 HIS A C 1
ATOM 2667 O O . HIS A 1 349 ? 4.937 -11.375 -10.441 1.00 72.94 349 HIS A O 1
ATOM 2673 N N . SER A 1 350 ? 6.666 -11.262 -9.018 1.00 83.19 350 SER A N 1
ATOM 2674 C CA . SER A 1 350 ? 7.262 -10.093 -9.666 1.00 83.19 350 SER A CA 1
ATOM 2675 C C . SER A 1 350 ? 8.137 -10.490 -10.842 1.00 83.19 350 SER A C 1
ATOM 2677 O O . SER A 1 350 ? 8.951 -11.408 -10.735 1.00 83.19 350 SER A O 1
ATOM 2679 N N . VAL A 1 351 ? 7.997 -9.761 -11.946 1.00 89.50 351 VAL A N 1
ATOM 2680 C CA . VAL A 1 351 ? 8.678 -10.072 -13.207 1.00 89.50 351 VAL A CA 1
ATOM 2681 C C . VAL A 1 351 ? 10.098 -9.507 -13.198 1.00 89.50 351 VAL A C 1
ATOM 2683 O O . VAL A 1 351 ? 11.082 -10.248 -13.270 1.00 89.50 351 VAL A O 1
ATOM 2686 N N . TRP A 1 352 ? 10.221 -8.190 -13.039 1.00 92.00 352 TRP A N 1
ATOM 2687 C CA . TRP A 1 352 ? 11.491 -7.477 -13.005 1.00 92.00 352 TRP A CA 1
ATOM 2688 C C . TRP A 1 352 ? 12.060 -7.386 -11.591 1.00 92.00 352 TRP A C 1
ATOM 2690 O O . TRP A 1 352 ? 11.350 -7.078 -10.631 1.00 92.00 352 TRP A O 1
ATOM 2700 N N . ARG A 1 353 ? 13.364 -7.655 -11.485 1.00 89.38 353 ARG A N 1
ATOM 2701 C CA . ARG A 1 353 ? 14.157 -7.678 -10.248 1.00 89.38 353 ARG A CA 1
ATOM 2702 C C . ARG A 1 353 ? 15.528 -7.058 -10.519 1.00 89.38 353 ARG A C 1
ATOM 2704 O O . ARG A 1 353 ? 16.041 -7.189 -11.630 1.00 89.38 353 ARG A O 1
ATOM 2711 N N . PHE A 1 354 ? 16.131 -6.422 -9.517 1.00 88.94 354 PHE A N 1
ATOM 2712 C CA . PHE A 1 354 ? 17.487 -5.859 -9.623 1.00 88.94 354 PHE A CA 1
ATOM 2713 C C . PHE A 1 354 ? 18.544 -6.722 -8.944 1.00 88.94 354 PHE A C 1
ATOM 2715 O O . PHE A 1 354 ? 19.670 -6.806 -9.419 1.00 88.94 354 PHE A O 1
ATOM 2722 N N . LEU A 1 355 ? 18.203 -7.343 -7.818 1.00 85.56 355 LEU A N 1
ATOM 2723 C CA . LEU A 1 355 ? 19.126 -8.137 -7.011 1.00 85.56 355 LEU A CA 1
ATOM 2724 C C . LEU A 1 355 ? 18.910 -9.634 -7.209 1.00 85.56 355 LEU A C 1
ATOM 2726 O O . LEU A 1 355 ? 19.826 -10.406 -6.934 1.00 85.56 355 LEU A O 1
ATOM 2730 N N . ALA A 1 356 ? 17.695 -10.029 -7.616 1.00 82.50 356 ALA A N 1
ATOM 2731 C CA . ALA A 1 356 ? 17.235 -11.421 -7.633 1.00 82.50 356 ALA A CA 1
ATOM 2732 C C . ALA A 1 356 ? 17.527 -12.147 -6.307 1.00 82.50 356 ALA A C 1
ATOM 2734 O O . ALA A 1 356 ? 17.862 -13.331 -6.280 1.00 82.50 356 ALA A O 1
ATOM 2735 N N . SER A 1 357 ? 17.423 -11.415 -5.194 1.00 81.06 357 SER A N 1
ATOM 2736 C CA . SER A 1 357 ? 17.561 -11.986 -3.862 1.00 81.06 357 SER A CA 1
ATOM 2737 C C . SER A 1 357 ? 16.202 -12.463 -3.337 1.00 81.06 357 SER A C 1
ATOM 2739 O O . SER A 1 357 ? 15.174 -11.853 -3.652 1.00 81.06 357 SER A O 1
ATOM 2741 N N . PRO A 1 358 ? 16.177 -13.488 -2.464 1.00 75.25 358 PRO A N 1
ATOM 2742 C CA . PRO A 1 358 ? 14.949 -13.919 -1.792 1.00 75.25 358 PRO A CA 1
ATOM 2743 C C . PRO A 1 358 ? 14.250 -12.801 -1.001 1.00 75.25 358 PRO A C 1
ATOM 2745 O O . PRO A 1 358 ? 13.044 -12.856 -0.769 1.00 75.25 358 PRO A O 1
ATOM 2748 N N . ASP A 1 359 ? 14.998 -11.787 -0.562 1.00 77.44 359 ASP A N 1
ATOM 2749 C CA . ASP A 1 359 ? 14.466 -10.658 0.202 1.00 77.44 359 ASP A CA 1
ATOM 2750 C C . ASP A 1 359 ? 13.797 -9.607 -0.681 1.00 77.44 359 ASP A C 1
ATOM 2752 O O . ASP A 1 359 ? 12.761 -9.070 -0.291 1.00 77.44 359 ASP A O 1
ATOM 2756 N N . GLU A 1 360 ? 14.342 -9.345 -1.876 1.00 81.62 360 GLU A N 1
ATOM 2757 C CA . GLU A 1 360 ? 13.678 -8.499 -2.870 1.00 81.62 360 GLU A CA 1
ATOM 2758 C C . GLU A 1 360 ? 12.368 -9.159 -3.306 1.00 81.62 360 GLU A C 1
ATOM 2760 O O . GLU A 1 360 ? 11.316 -8.529 -3.246 1.00 81.62 360 GLU A O 1
ATOM 2765 N N . GLU A 1 361 ? 12.416 -10.441 -3.673 1.00 77.56 361 GLU A N 1
ATOM 2766 C CA . GLU A 1 361 ? 11.243 -11.188 -4.134 1.00 77.56 361 GLU A CA 1
ATOM 2767 C C . GLU A 1 361 ? 10.134 -11.217 -3.084 1.00 77.56 361 GLU A C 1
ATOM 2769 O O . GLU A 1 361 ? 8.981 -10.899 -3.368 1.00 77.56 361 GLU A O 1
ATOM 2774 N N . TRP A 1 362 ? 10.497 -11.499 -1.837 1.00 76.62 362 TRP A N 1
ATOM 2775 C CA . TRP A 1 362 ? 9.555 -11.483 -0.729 1.00 76.62 362 TRP A CA 1
ATOM 2776 C C . TRP A 1 362 ? 8.961 -10.093 -0.465 1.00 76.62 362 TRP A C 1
ATOM 2778 O O . TRP A 1 362 ? 7.748 -9.973 -0.280 1.00 76.62 362 TRP A O 1
ATOM 2788 N N . TYR A 1 363 ? 9.788 -9.038 -0.472 1.00 78.12 363 TYR A N 1
ATOM 2789 C CA . TYR A 1 363 ? 9.307 -7.667 -0.281 1.00 78.12 363 TYR A CA 1
ATOM 2790 C C . TYR A 1 363 ? 8.272 -7.303 -1.345 1.00 78.12 363 TYR A C 1
ATOM 2792 O O . TYR A 1 363 ? 7.235 -6.716 -1.019 1.00 78.12 363 TYR A O 1
ATOM 2800 N N . ARG A 1 364 ? 8.519 -7.686 -2.603 1.00 82.12 364 ARG A N 1
ATOM 2801 C CA . ARG A 1 364 ? 7.575 -7.451 -3.695 1.00 82.12 364 ARG A CA 1
ATOM 2802 C C . ARG A 1 364 ? 6.310 -8.288 -3.537 1.00 82.12 364 ARG A C 1
ATOM 2804 O O . ARG A 1 364 ? 5.223 -7.721 -3.593 1.00 82.12 364 ARG A O 1
ATOM 2811 N N . ALA A 1 365 ? 6.438 -9.584 -3.253 1.00 76.88 365 ALA A N 1
ATOM 2812 C CA . ALA A 1 365 ? 5.311 -10.507 -3.132 1.00 76.88 365 ALA A CA 1
ATOM 2813 C C . ALA A 1 365 ? 4.280 -10.047 -2.089 1.00 76.88 365 ALA A C 1
ATOM 2815 O O . ALA A 1 365 ? 3.085 -10.033 -2.372 1.00 76.88 365 ALA A O 1
ATOM 2816 N N . ILE A 1 366 ? 4.722 -9.581 -0.912 1.00 78.06 366 ILE A N 1
ATOM 2817 C CA . ILE A 1 366 ? 3.806 -9.044 0.111 1.00 78.06 366 ILE A CA 1
ATOM 2818 C C . ILE A 1 366 ? 2.992 -7.868 -0.427 1.00 78.06 366 ILE A C 1
ATOM 2820 O O . ILE A 1 366 ? 1.793 -7.776 -0.166 1.00 78.06 366 ILE A O 1
ATOM 2824 N N . HIS A 1 367 ? 3.630 -6.962 -1.168 1.00 85.50 367 HIS A N 1
ATOM 2825 C CA . HIS A 1 367 ? 2.944 -5.798 -1.710 1.00 85.50 367 HIS A CA 1
ATOM 2826 C C . HIS A 1 367 ? 2.035 -6.176 -2.881 1.00 85.50 367 HIS A C 1
ATOM 2828 O O . HIS A 1 367 ? 0.925 -5.656 -2.939 1.00 85.50 367 HIS A O 1
ATOM 2834 N N . VAL A 1 368 ? 2.439 -7.096 -3.759 1.00 83.88 368 VAL A N 1
ATOM 2835 C CA . VAL A 1 368 ? 1.588 -7.595 -4.852 1.00 83.88 368 VAL A CA 1
ATOM 2836 C C . VAL A 1 368 ? 0.326 -8.253 -4.288 1.00 83.88 368 VAL A C 1
ATOM 2838 O O . VAL A 1 368 ? -0.776 -7.853 -4.651 1.00 83.88 368 VAL A O 1
ATOM 2841 N N . VAL A 1 369 ? 0.464 -9.169 -3.323 1.00 81.06 369 VAL A N 1
ATOM 2842 C CA . VAL A 1 369 ? -0.676 -9.835 -2.666 1.00 81.06 369 VAL A CA 1
ATOM 2843 C C . VAL A 1 369 ? -1.576 -8.822 -1.959 1.00 81.06 369 VAL A C 1
ATOM 2845 O O . VAL A 1 369 ? -2.791 -8.849 -2.135 1.00 81.06 369 VAL A O 1
ATOM 2848 N N . MET A 1 370 ? -1.000 -7.875 -1.212 1.00 84.44 370 MET A N 1
ATOM 2849 C CA . MET A 1 370 ? -1.775 -6.826 -0.541 1.00 84.44 370 MET A CA 1
ATOM 2850 C C . MET A 1 370 ? -2.616 -6.007 -1.530 1.00 84.44 370 MET A C 1
ATOM 2852 O O . MET A 1 370 ? -3.766 -5.696 -1.234 1.00 84.44 370 MET A O 1
ATOM 2856 N N . HIS A 1 371 ? -2.066 -5.646 -2.690 1.00 90.00 371 HIS A N 1
ATOM 2857 C CA . HIS A 1 371 ? -2.783 -4.837 -3.680 1.00 90.00 371 HIS A CA 1
ATOM 2858 C C . HIS A 1 371 ? -3.756 -5.659 -4.528 1.00 90.00 371 HIS A C 1
ATOM 2860 O O . HIS A 1 371 ? -4.789 -5.121 -4.924 1.00 90.00 371 HIS A O 1
ATOM 2866 N N . HIS A 1 372 ? -3.487 -6.950 -4.734 1.00 84.62 372 HIS A N 1
ATOM 2867 C CA . HIS A 1 372 ? -4.443 -7.883 -5.325 1.00 84.62 372 HIS A CA 1
ATOM 2868 C C . HIS A 1 372 ? -5.709 -7.998 -4.467 1.00 84.62 372 HIS A C 1
ATOM 2870 O O . HIS A 1 372 ? -6.831 -7.814 -4.938 1.00 84.62 372 HIS A O 1
ATOM 2876 N N . GLU A 1 373 ? -5.515 -8.217 -3.167 1.00 81.94 373 GLU A N 1
ATOM 2877 C CA . GLU A 1 373 ? -6.596 -8.366 -2.191 1.00 81.94 373 GLU A CA 1
ATOM 2878 C C . GLU A 1 373 ? -7.285 -7.030 -1.860 1.00 81.94 373 GLU A C 1
ATOM 2880 O O . GLU A 1 373 ? -8.333 -7.015 -1.216 1.00 81.94 373 GLU A O 1
ATOM 2885 N N . ALA A 1 374 ? -6.736 -5.886 -2.290 1.00 86.50 374 ALA A N 1
ATOM 2886 C CA . ALA A 1 374 ? -7.298 -4.564 -2.006 1.00 86.50 374 ALA A CA 1
ATOM 2887 C C . ALA A 1 374 ? -8.656 -4.303 -2.685 1.00 86.50 374 ALA A C 1
ATOM 2889 O O . ALA A 1 374 ? -9.315 -3.318 -2.346 1.00 86.50 374 ALA A O 1
ATOM 2890 N N . ARG A 1 375 ? -9.118 -5.180 -3.589 1.00 84.44 375 ARG A N 1
ATOM 2891 C CA . ARG A 1 375 ? -10.462 -5.097 -4.194 1.00 84.44 375 ARG A CA 1
ATOM 2892 C C . ARG A 1 375 ? -11.572 -5.003 -3.141 1.00 84.44 375 ARG A C 1
ATOM 2894 O O . ARG A 1 375 ? -12.503 -4.212 -3.288 1.00 84.44 375 ARG A O 1
ATOM 2901 N N . ASP A 1 376 ? -11.435 -5.745 -2.042 1.00 85.06 376 ASP A N 1
ATOM 2902 C CA . ASP A 1 376 ? -12.438 -5.792 -0.975 1.00 85.06 376 ASP A CA 1
ATOM 2903 C C . ASP A 1 376 ? -12.487 -4.459 -0.214 1.00 85.06 376 ASP A C 1
ATOM 2905 O O . ASP A 1 376 ? -13.560 -3.985 0.162 1.00 85.06 376 ASP A O 1
ATOM 2909 N N . VAL A 1 377 ? -11.328 -3.812 -0.048 1.00 90.69 377 VAL A N 1
ATOM 2910 C CA . VAL A 1 377 ? -11.207 -2.477 0.556 1.00 90.69 377 VAL A CA 1
ATOM 2911 C C . VAL A 1 377 ? -11.830 -1.422 -0.336 1.00 90.69 377 VAL A C 1
ATOM 2913 O O . VAL A 1 377 ? -12.619 -0.613 0.145 1.00 90.69 377 VAL A O 1
ATOM 2916 N N . VAL A 1 378 ? -11.490 -1.423 -1.627 1.00 91.19 378 VAL A N 1
ATOM 2917 C CA . VAL A 1 378 ? -12.044 -0.467 -2.594 1.00 91.19 378 VAL A CA 1
ATOM 2918 C C . VAL A 1 378 ? -13.565 -0.599 -2.637 1.00 91.19 378 VAL A C 1
ATOM 2920 O O . VAL A 1 378 ? -14.274 0.403 -2.521 1.00 91.19 378 VAL A O 1
ATOM 2923 N N . SER A 1 379 ? -14.077 -1.830 -2.707 1.00 89.12 379 SER A N 1
ATOM 2924 C CA . SER A 1 379 ? -15.514 -2.105 -2.664 1.00 89.12 379 SER A CA 1
ATOM 2925 C C . SER A 1 379 ? -16.154 -1.603 -1.367 1.00 89.12 379 SER A C 1
ATOM 2927 O O . SER A 1 379 ? -17.154 -0.885 -1.423 1.00 89.12 379 SER A O 1
ATOM 2929 N N . ALA A 1 380 ? -15.559 -1.891 -0.204 1.00 92.44 380 ALA A N 1
ATOM 2930 C CA . ALA A 1 380 ? -16.052 -1.405 1.085 1.00 92.44 380 ALA A CA 1
ATOM 2931 C C . ALA A 1 380 ? -16.088 0.132 1.154 1.00 92.44 380 ALA A C 1
ATOM 2933 O O . ALA A 1 380 ? -17.084 0.700 1.596 1.00 92.44 380 ALA A O 1
ATOM 2934 N N . ILE A 1 381 ? -15.051 0.817 0.663 1.00 94.69 381 ILE A N 1
ATOM 2935 C CA . ILE A 1 381 ? -14.999 2.285 0.613 1.00 94.69 381 ILE A CA 1
ATOM 2936 C C . ILE A 1 381 ? -16.121 2.837 -0.272 1.00 94.69 381 ILE A C 1
ATOM 2938 O O . ILE A 1 381 ? -16.819 3.766 0.132 1.00 94.69 381 ILE A O 1
ATOM 2942 N N . ARG A 1 382 ? -16.333 2.266 -1.463 1.00 90.19 382 ARG A N 1
ATOM 2943 C CA . ARG A 1 382 ? -17.371 2.730 -2.396 1.00 90.19 382 ARG A CA 1
ATOM 2944 C C . ARG A 1 382 ? -18.778 2.497 -1.865 1.00 90.19 382 ARG A C 1
ATOM 2946 O O . ARG A 1 382 ? -19.590 3.418 -1.891 1.00 90.19 382 ARG A O 1
ATOM 2953 N N . VAL A 1 383 ? -19.058 1.294 -1.365 1.00 90.19 383 VAL A N 1
ATOM 2954 C CA . VAL A 1 383 ? -20.355 0.963 -0.755 1.00 90.19 383 VAL A CA 1
ATOM 2955 C C . VAL A 1 383 ? -20.608 1.863 0.449 1.00 90.19 383 VAL A C 1
ATOM 2957 O O . VAL A 1 383 ? -21.694 2.424 0.564 1.00 90.19 383 VAL A O 1
ATOM 2960 N N . GLY A 1 384 ? -19.594 2.081 1.288 1.00 93.12 384 GLY A N 1
ATOM 2961 C CA . GLY A 1 384 ? -19.683 2.999 2.415 1.00 93.12 384 GLY A CA 1
ATOM 2962 C C . GLY A 1 384 ? -19.962 4.430 1.969 1.00 93.12 384 GLY A C 1
ATOM 2963 O O . GLY A 1 384 ? -20.792 5.102 2.568 1.00 93.12 384 GLY A O 1
ATOM 2964 N N . HIS A 1 385 ? -19.326 4.892 0.891 1.00 90.81 385 HIS A N 1
ATOM 2965 C CA . HIS A 1 385 ? -19.558 6.223 0.335 1.00 90.81 385 HIS A CA 1
ATOM 2966 C C . HIS A 1 385 ? -20.994 6.404 -0.169 1.00 90.81 385 HIS A C 1
ATOM 2968 O O . HIS A 1 385 ? -21.636 7.392 0.177 1.00 90.81 385 HIS A O 1
ATOM 2974 N N . VAL A 1 386 ? -21.526 5.432 -0.914 1.00 90.69 386 VAL A N 1
ATOM 2975 C CA . VAL A 1 386 ? -22.932 5.441 -1.352 1.00 90.69 386 VAL A CA 1
ATOM 2976 C C . VAL A 1 386 ? -23.873 5.401 -0.146 1.00 90.69 386 VAL A C 1
ATOM 2978 O O . VAL A 1 386 ? -24.760 6.240 -0.036 1.00 90.69 386 VAL A O 1
ATOM 2981 N N . ALA A 1 387 ? -23.626 4.513 0.820 1.00 92.12 387 ALA A N 1
ATOM 2982 C CA . ALA A 1 387 ? -24.435 4.416 2.033 1.00 92.12 387 ALA A CA 1
ATOM 2983 C C . ALA A 1 387 ? -24.440 5.723 2.847 1.00 92.12 387 ALA A C 1
ATOM 2985 O O . ALA A 1 387 ? -25.471 6.098 3.400 1.00 92.12 387 ALA A O 1
ATOM 2986 N N . MET A 1 388 ? -23.319 6.453 2.886 1.00 91.62 388 MET A N 1
ATOM 2987 C CA . MET A 1 388 ? -23.251 7.770 3.524 1.00 91.62 388 MET A CA 1
ATOM 2988 C C . MET A 1 388 ? -24.103 8.824 2.805 1.00 91.62 388 MET A C 1
ATOM 2990 O O . MET A 1 388 ? -24.686 9.679 3.474 1.00 91.62 388 MET A O 1
ATOM 2994 N N . LEU A 1 389 ? -24.171 8.786 1.470 1.00 88.75 389 LEU A N 1
ATOM 2995 C CA . LEU A 1 389 ? -25.025 9.682 0.680 1.00 88.75 389 LEU A CA 1
ATOM 2996 C C . LEU A 1 389 ? -26.510 9.361 0.891 1.00 88.75 389 LEU A C 1
ATOM 2998 O O . LEU A 1 389 ? -27.310 10.277 1.080 1.00 88.75 389 LEU A O 1
ATOM 3002 N N . ASP A 1 390 ? -26.844 8.074 0.964 1.00 89.62 390 ASP A N 1
ATOM 3003 C CA . ASP A 1 390 ? -28.206 7.574 1.182 1.00 89.62 390 ASP A CA 1
ATOM 3004 C C . ASP A 1 390 ? -28.659 7.644 2.653 1.00 89.62 390 ASP A C 1
ATOM 3006 O O . ASP A 1 390 ? -29.791 7.286 2.975 1.00 89.62 390 ASP A O 1
ATOM 3010 N N . GLN A 1 391 ? -27.791 8.101 3.564 1.00 88.50 391 GLN A N 1
ATOM 3011 C CA . GLN A 1 391 ? -28.025 8.112 5.018 1.00 88.50 391 GLN A CA 1
ATOM 3012 C C . GLN A 1 391 ? -28.379 6.728 5.595 1.00 88.50 391 GLN A C 1
ATOM 3014 O O . GLN A 1 391 ? -29.168 6.601 6.534 1.00 88.50 391 GLN A O 1
ATOM 3019 N N . ASN A 1 392 ? -27.784 5.679 5.028 1.00 89.75 392 ASN A N 1
ATOM 3020 C CA . ASN A 1 392 ? -27.983 4.294 5.426 1.00 89.75 392 ASN A CA 1
ATOM 3021 C C . ASN A 1 392 ? -26.941 3.873 6.475 1.00 89.75 392 ASN A C 1
ATOM 3023 O O . ASN A 1 392 ? -25.861 3.386 6.135 1.00 89.75 392 ASN A O 1
ATOM 3027 N N . ASP A 1 393 ? -27.290 4.023 7.754 1.00 89.94 393 ASP A N 1
ATOM 3028 C CA . ASP A 1 393 ? -26.404 3.700 8.881 1.00 89.94 393 ASP A CA 1
ATOM 3029 C C . ASP A 1 393 ? -25.906 2.244 8.843 1.00 89.94 393 ASP A C 1
ATOM 3031 O O . ASP A 1 393 ? -24.711 2.007 9.003 1.00 89.94 393 ASP A O 1
ATOM 3035 N N . ALA A 1 394 ? -26.783 1.278 8.547 1.00 88.75 394 ALA A N 1
ATOM 3036 C CA . ALA A 1 394 ? -26.414 -0.138 8.464 1.00 88.75 394 ALA A CA 1
ATOM 3037 C C . ALA A 1 394 ? -25.409 -0.407 7.329 1.00 88.75 394 ALA A C 1
ATOM 3039 O O . ALA A 1 394 ? -24.443 -1.152 7.504 1.00 88.75 394 ALA A O 1
ATOM 3040 N N . GLY A 1 395 ? -25.594 0.244 6.176 1.00 91.56 395 GLY A N 1
ATOM 3041 C CA . GLY A 1 395 ? -24.662 0.164 5.049 1.00 91.56 395 GLY A CA 1
ATOM 3042 C C . GLY A 1 395 ? -23.282 0.746 5.374 1.00 91.56 395 GLY A C 1
ATOM 3043 O O . GLY A 1 395 ? -22.260 0.171 4.986 1.00 91.56 395 GLY A O 1
ATOM 3044 N N . VAL A 1 396 ? -23.234 1.852 6.124 1.00 94.06 396 VAL A N 1
ATOM 3045 C CA . VAL A 1 396 ? -21.973 2.452 6.591 1.00 94.06 396 VAL A CA 1
ATOM 3046 C C . VAL A 1 396 ? -21.282 1.542 7.607 1.00 94.06 396 VAL A C 1
ATOM 3048 O O . VAL A 1 396 ? -20.090 1.270 7.454 1.00 94.06 396 VAL A O 1
ATOM 3051 N N . THR A 1 397 ? -22.018 1.019 8.591 1.00 93.50 397 THR A N 1
ATOM 3052 C CA . THR A 1 397 ? -21.513 0.063 9.589 1.00 93.50 397 THR A CA 1
ATOM 3053 C C . THR A 1 397 ? -20.897 -1.164 8.918 1.00 93.50 397 THR A C 1
ATOM 3055 O O . THR A 1 397 ? -19.711 -1.428 9.114 1.00 93.50 397 THR A O 1
ATOM 3058 N N . GLY A 1 398 ? -21.634 -1.843 8.032 1.00 92.38 398 GLY A N 1
ATOM 3059 C CA . GLY A 1 398 ? -21.123 -3.031 7.338 1.00 92.38 398 GLY A CA 1
ATOM 3060 C C . GLY A 1 398 ? -19.902 -2.743 6.453 1.00 92.38 398 GLY A C 1
ATOM 3061 O O . GLY A 1 398 ? -19.022 -3.589 6.290 1.00 92.38 398 GLY A O 1
ATOM 3062 N N . SER A 1 399 ? -19.793 -1.528 5.908 1.00 95.81 399 SER A N 1
ATOM 3063 C CA . SER A 1 399 ? -18.612 -1.100 5.144 1.00 95.81 399 SER A CA 1
ATOM 3064 C C . SER A 1 399 ? -17.383 -0.895 6.038 1.00 95.81 399 SER A C 1
ATOM 3066 O O . SER A 1 399 ? -16.280 -1.317 5.685 1.00 95.81 399 SER A O 1
ATOM 3068 N N . LEU A 1 400 ? -17.562 -0.292 7.217 1.00 96.75 400 LEU A N 1
ATOM 3069 C CA . LEU A 1 400 ? -16.501 -0.106 8.213 1.00 96.75 400 LEU A CA 1
ATOM 3070 C C . LEU A 1 400 ? -16.017 -1.440 8.796 1.00 96.75 400 LEU A C 1
ATOM 3072 O O . LEU A 1 400 ? -14.816 -1.619 9.005 1.00 96.75 400 LEU A O 1
ATOM 3076 N N . GLU A 1 401 ? -16.921 -2.393 9.015 1.00 92.81 401 GLU A N 1
ATOM 3077 C CA . GLU A 1 401 ? -16.582 -3.744 9.476 1.00 92.81 401 GLU A CA 1
ATOM 3078 C C . GLU A 1 401 ? -15.756 -4.509 8.438 1.00 92.81 401 GLU A C 1
ATOM 3080 O O . GLU A 1 401 ? -14.704 -5.055 8.776 1.00 92.81 401 GLU A O 1
ATOM 3085 N N . LYS A 1 402 ? -16.156 -4.473 7.158 1.00 91.69 402 LYS A N 1
ATOM 3086 C CA . LYS A 1 402 ? -15.379 -5.070 6.057 1.00 91.69 402 LYS A CA 1
ATOM 3087 C C . LYS A 1 402 ? -13.980 -4.468 5.950 1.00 91.69 402 LYS A C 1
ATOM 3089 O O . LYS A 1 402 ? -13.000 -5.207 5.860 1.00 91.69 402 LYS A O 1
ATOM 3094 N N . LEU A 1 403 ? -13.877 -3.139 6.025 1.00 95.69 403 LEU A N 1
ATOM 3095 C CA . LEU A 1 403 ? -12.591 -2.443 6.045 1.00 95.69 403 LEU A CA 1
ATOM 3096 C C . LEU A 1 403 ? -11.724 -2.889 7.235 1.00 95.69 403 LEU A C 1
ATOM 3098 O O . LEU A 1 403 ? -10.542 -3.184 7.065 1.00 95.69 403 LEU A O 1
ATOM 3102 N N . SER A 1 404 ? -12.311 -2.966 8.432 1.00 92.69 404 SER A N 1
ATOM 3103 C CA . SER A 1 404 ? -11.620 -3.397 9.655 1.00 92.69 404 SER A CA 1
ATOM 3104 C C . SER A 1 404 ? -11.098 -4.825 9.538 1.00 92.69 404 SER A C 1
ATOM 3106 O O . SER A 1 404 ? -9.951 -5.103 9.888 1.00 92.69 404 SER A O 1
ATOM 3108 N N . MET A 1 405 ? -11.933 -5.730 9.027 1.00 86.50 405 MET A N 1
ATOM 3109 C CA . MET A 1 405 ? -11.595 -7.135 8.836 1.00 86.50 405 MET A CA 1
ATOM 3110 C C . MET A 1 405 ? -10.430 -7.294 7.857 1.00 86.50 405 MET A C 1
ATOM 3112 O O . MET A 1 405 ? -9.478 -8.012 8.155 1.00 86.50 405 MET A O 1
ATOM 3116 N N . TRP A 1 406 ? -10.456 -6.571 6.734 1.00 92.19 406 TRP A N 1
ATOM 3117 C CA . TRP A 1 406 ? -9.366 -6.595 5.763 1.00 92.19 406 TRP A CA 1
ATOM 3118 C C . TRP A 1 406 ? -8.050 -6.061 6.346 1.00 92.19 406 TRP A C 1
ATOM 3120 O O . TRP A 1 406 ? -7.005 -6.695 6.205 1.00 92.19 406 TRP A O 1
ATOM 3130 N N . LEU A 1 407 ? -8.098 -4.929 7.058 1.00 89.56 407 LEU A N 1
ATOM 3131 C CA . LEU A 1 407 ? -6.921 -4.337 7.703 1.00 89.56 407 LEU A CA 1
ATOM 3132 C C . LEU A 1 407 ? -6.286 -5.301 8.715 1.00 89.56 407 LEU A C 1
ATOM 3134 O O . LEU A 1 407 ? -5.063 -5.446 8.741 1.00 89.56 407 LEU A O 1
ATOM 3138 N N . ASN A 1 408 ? -7.106 -5.990 9.513 1.00 82.00 408 ASN A N 1
ATOM 3139 C CA . ASN A 1 408 ? -6.627 -6.996 10.458 1.00 82.00 408 ASN A CA 1
ATOM 3140 C C . ASN A 1 408 ? -6.050 -8.225 9.740 1.00 82.00 408 ASN A C 1
ATOM 3142 O O . ASN A 1 408 ? -4.940 -8.629 10.075 1.00 82.00 408 ASN A O 1
ATOM 3146 N N . LYS A 1 409 ? -6.721 -8.744 8.699 1.00 79.56 409 LYS A N 1
ATOM 3147 C CA . LYS A 1 409 ? -6.210 -9.850 7.864 1.00 79.56 409 LYS A CA 1
ATOM 3148 C C . LYS A 1 409 ? -4.824 -9.523 7.307 1.00 79.56 409 LYS A C 1
ATOM 3150 O O . LYS A 1 409 ? -3.932 -10.366 7.344 1.00 79.56 409 LYS A O 1
ATOM 3155 N N . PHE A 1 410 ? -4.621 -8.294 6.828 1.00 81.25 410 PHE A N 1
ATOM 3156 C CA . PHE A 1 410 ? -3.308 -7.852 6.370 1.00 81.25 410 PHE A CA 1
ATOM 3157 C C . PHE A 1 410 ? -2.282 -7.795 7.507 1.00 81.25 410 PHE A C 1
ATOM 3159 O O . PHE A 1 410 ? -1.154 -8.240 7.317 1.00 81.25 410 PHE A O 1
ATOM 3166 N N . CYS A 1 411 ? -2.638 -7.259 8.680 1.00 78.19 411 CYS A N 1
ATOM 3167 C CA . CYS A 1 411 ? -1.731 -7.256 9.830 1.00 78.19 411 CYS A CA 1
ATOM 3168 C C . CYS A 1 411 ? -1.308 -8.674 10.226 1.00 78.19 411 CYS A C 1
ATOM 3170 O O . CYS A 1 411 ? -0.124 -8.894 10.452 1.00 78.19 411 CYS A O 1
ATOM 3172 N N . ASP A 1 412 ? -2.241 -9.622 10.254 1.00 73.19 412 ASP A N 1
ATOM 3173 C CA . ASP A 1 412 ? -1.958 -11.010 10.618 1.00 73.19 412 ASP A CA 1
ATOM 3174 C C . ASP A 1 412 ? -1.090 -11.695 9.549 1.00 73.19 412 ASP A C 1
ATOM 3176 O O . ASP A 1 412 ? -0.116 -12.379 9.873 1.00 73.19 412 ASP A O 1
ATOM 3180 N N . TYR A 1 413 ? -1.378 -11.446 8.264 1.00 70.81 413 TYR A N 1
ATOM 3181 C CA . TYR A 1 413 ? -0.537 -11.892 7.151 1.00 70.81 413 TYR A CA 1
ATOM 3182 C C . TYR A 1 413 ? 0.884 -11.327 7.264 1.00 70.81 413 TYR A C 1
ATOM 3184 O O . TYR A 1 413 ? 1.859 -12.071 7.155 1.00 70.81 413 TYR A O 1
ATOM 3192 N N . PHE A 1 414 ? 1.007 -10.023 7.516 1.00 70.25 414 PHE A N 1
ATOM 3193 C CA . PHE A 1 414 ? 2.284 -9.344 7.695 1.00 70.25 414 PHE A CA 1
ATOM 3194 C C . PHE A 1 414 ? 3.057 -9.938 8.874 1.00 70.25 414 PHE A C 1
ATOM 3196 O O . PHE A 1 414 ? 4.204 -10.336 8.700 1.00 70.25 414 PHE A O 1
ATOM 3203 N N . ASP A 1 415 ? 2.437 -10.052 10.048 1.00 66.62 415 ASP A N 1
ATOM 3204 C CA . ASP A 1 415 ? 3.086 -10.567 11.254 1.00 66.62 415 ASP A CA 1
ATOM 3205 C C . ASP A 1 415 ? 3.572 -12.016 11.027 1.00 66.62 415 ASP A C 1
ATOM 3207 O O . ASP A 1 415 ? 4.740 -12.320 11.281 1.00 66.62 415 ASP A O 1
ATOM 3211 N N . GLY A 1 416 ? 2.749 -12.880 10.417 1.00 59.00 416 GLY A N 1
ATOM 3212 C CA . GLY A 1 416 ? 3.134 -14.254 10.075 1.00 59.00 416 GLY A CA 1
ATOM 3213 C C . GLY A 1 416 ? 4.326 -14.353 9.110 1.00 59.00 416 GLY A C 1
ATOM 3214 O O . GLY A 1 416 ? 5.207 -15.194 9.298 1.00 59.00 416 GLY A O 1
ATOM 3215 N N . HIS A 1 417 ? 4.404 -13.472 8.108 1.00 62.59 417 HIS A N 1
ATOM 3216 C CA . HIS A 1 417 ? 5.491 -13.484 7.118 1.00 62.59 417 HIS A CA 1
ATOM 3217 C C . HIS A 1 417 ? 6.769 -12.793 7.612 1.00 62.59 417 HIS A C 1
ATOM 3219 O O . HIS A 1 417 ? 7.868 -13.182 7.216 1.00 62.59 417 HIS A O 1
ATOM 3225 N N . PHE A 1 418 ? 6.652 -11.775 8.467 1.00 61.28 418 PHE A N 1
ATOM 3226 C CA . PHE A 1 418 ? 7.793 -11.028 9.006 1.00 61.28 418 PHE A CA 1
ATOM 3227 C C . PHE A 1 418 ? 8.462 -11.730 10.186 1.00 61.28 418 PHE A C 1
ATOM 3229 O O . PHE A 1 418 ? 9.672 -11.578 10.381 1.00 61.28 418 PHE A O 1
ATOM 3236 N N . GLU A 1 419 ? 7.714 -12.475 10.998 1.00 52.25 419 GLU A N 1
ATOM 3237 C CA . GLU A 1 419 ? 8.280 -13.185 12.147 1.00 52.25 419 GLU A CA 1
ATOM 3238 C C . GLU A 1 419 ? 9.124 -14.401 11.763 1.00 52.25 419 GLU A C 1
ATOM 3240 O O . GLU A 1 419 ? 10.007 -14.787 12.530 1.00 52.25 419 GLU A O 1
ATOM 3245 N N . ALA A 1 420 ? 8.911 -14.950 10.567 1.00 47.16 420 ALA A N 1
ATOM 3246 C CA . ALA A 1 420 ? 9.651 -16.093 10.047 1.00 47.16 420 ALA A CA 1
ATOM 3247 C C . ALA A 1 420 ? 11.076 -15.758 9.540 1.00 47.16 420 ALA A C 1
ATOM 3249 O O . ALA A 1 420 ? 11.814 -16.676 9.187 1.00 47.16 420 ALA A O 1
ATOM 3250 N N . LYS A 1 421 ? 11.485 -14.475 9.492 1.00 49.81 421 LYS A N 1
ATOM 3251 C CA . LYS A 1 421 ? 12.763 -14.018 8.894 1.00 49.81 421 LYS A CA 1
ATOM 3252 C C . LYS A 1 421 ? 13.668 -13.226 9.857 1.00 49.81 421 LYS A C 1
ATOM 3254 O O . LYS A 1 421 ? 13.173 -12.431 10.661 1.00 49.81 421 LYS A O 1
ATOM 3259 N N . ASP A 1 422 ? 14.997 -13.372 9.724 1.00 51.00 422 ASP A N 1
ATOM 3260 C CA . ASP A 1 422 ? 16.011 -12.541 10.417 1.00 51.00 422 ASP A CA 1
ATOM 3261 C C . ASP A 1 422 ? 16.050 -11.120 9.822 1.00 51.00 422 ASP A C 1
ATOM 3263 O O . ASP A 1 422 ? 16.312 -10.949 8.632 1.00 51.00 422 ASP A O 1
ATOM 3267 N N . SER A 1 423 ? 15.854 -10.109 10.682 1.00 55.59 423 SER A N 1
ATOM 3268 C CA . SER A 1 423 ? 15.752 -8.677 10.355 1.00 55.59 423 SER A CA 1
ATOM 3269 C C . SER A 1 423 ? 16.989 -8.039 9.710 1.00 55.59 423 SER A C 1
ATOM 3271 O O . SER A 1 423 ? 16.936 -6.884 9.284 1.00 55.59 423 SER A O 1
ATOM 3273 N N . ARG A 1 424 ? 18.142 -8.720 9.707 1.00 56.75 424 ARG A N 1
ATOM 3274 C CA . ARG A 1 424 ? 19.387 -8.166 9.143 1.00 56.75 424 ARG A CA 1
ATOM 3275 C C . ARG A 1 424 ? 19.428 -8.218 7.617 1.00 56.75 424 ARG A C 1
ATOM 3277 O O . ARG A 1 424 ? 20.111 -7.399 7.008 1.00 56.75 424 ARG A O 1
ATOM 3284 N N . THR A 1 425 ? 18.682 -9.129 7.005 1.00 70.31 425 THR A N 1
ATOM 3285 C CA . THR A 1 425 ? 18.702 -9.353 5.552 1.00 70.31 425 THR A CA 1
ATOM 3286 C C . THR A 1 425 ? 17.986 -8.243 4.779 1.00 70.31 425 THR A C 1
ATOM 3288 O O . THR A 1 425 ? 18.461 -7.792 3.736 1.00 70.31 425 THR A O 1
ATOM 3291 N N . GLU A 1 426 ? 16.917 -7.690 5.347 1.00 78.12 426 GLU A N 1
ATOM 3292 C CA . GLU A 1 426 ? 16.098 -6.649 4.731 1.00 78.12 426 GLU A CA 1
ATOM 3293 C C . GLU A 1 426 ? 16.827 -5.307 4.618 1.00 78.12 426 GLU A C 1
ATOM 3295 O O . GLU A 1 426 ? 16.772 -4.657 3.574 1.00 78.12 426 GLU A O 1
ATOM 3300 N N . SER A 1 427 ? 17.548 -4.899 5.666 1.00 79.69 427 SER A N 1
ATOM 3301 C CA . SER A 1 427 ? 18.356 -3.669 5.634 1.00 79.69 427 SER A CA 1
ATOM 3302 C C . SER A 1 427 ? 19.489 -3.737 4.598 1.00 79.69 427 SER A C 1
ATOM 3304 O O . SER A 1 427 ? 19.805 -2.744 3.941 1.00 79.69 427 SER A O 1
ATOM 3306 N N . VAL A 1 428 ? 20.078 -4.921 4.397 1.00 82.50 428 VAL A N 1
ATOM 3307 C CA . VAL A 1 428 ? 21.083 -5.148 3.348 1.00 82.50 428 VAL A CA 1
ATOM 3308 C C . VAL A 1 428 ? 20.433 -5.095 1.970 1.00 82.50 428 VAL A C 1
ATOM 3310 O O . VAL A 1 428 ? 20.975 -4.461 1.067 1.00 82.50 428 VAL A O 1
ATOM 3313 N N . MET A 1 429 ? 19.262 -5.715 1.812 1.00 86.19 429 MET A N 1
ATOM 3314 C CA . MET A 1 429 ? 18.499 -5.682 0.568 1.00 86.19 429 MET A CA 1
ATOM 3315 C C . MET A 1 429 ? 18.155 -4.245 0.165 1.00 86.19 429 MET A C 1
ATOM 3317 O O . MET A 1 429 ? 18.492 -3.846 -0.948 1.00 86.19 429 MET A O 1
ATOM 3321 N N . ILE A 1 430 ? 17.586 -3.434 1.066 1.00 85.12 430 ILE A N 1
ATOM 3322 C CA . ILE A 1 430 ? 17.201 -2.060 0.711 1.00 85.12 430 ILE A CA 1
ATOM 3323 C C . ILE A 1 430 ? 18.421 -1.197 0.384 1.00 85.12 430 ILE A C 1
ATOM 3325 O O . ILE A 1 430 ? 18.375 -0.411 -0.553 1.00 85.12 430 ILE A O 1
ATOM 3329 N N . ARG A 1 431 ? 19.548 -1.398 1.083 1.00 83.81 431 ARG A N 1
ATOM 3330 C CA . ARG A 1 431 ? 20.813 -0.710 0.789 1.00 83.81 431 ARG A CA 1
ATOM 3331 C C . ARG A 1 431 ? 21.372 -1.062 -0.581 1.00 83.81 431 ARG A C 1
ATOM 3333 O O . ARG A 1 431 ? 22.005 -0.222 -1.204 1.00 83.81 431 ARG A O 1
ATOM 3340 N N . ARG A 1 432 ? 21.145 -2.287 -1.048 1.00 85.88 432 ARG A N 1
ATOM 3341 C CA . ARG A 1 432 ? 21.522 -2.708 -2.401 1.00 85.88 432 ARG A CA 1
ATOM 3342 C C . ARG A 1 432 ? 20.519 -2.248 -3.458 1.00 85.88 432 ARG A C 1
ATOM 3344 O O . ARG A 1 432 ? 20.920 -2.075 -4.600 1.00 85.88 432 ARG A O 1
ATOM 3351 N N . LEU A 1 433 ? 19.246 -2.055 -3.100 1.00 85.62 433 LEU A N 1
ATOM 3352 C CA . LEU A 1 433 ? 18.231 -1.505 -4.005 1.00 85.62 433 LEU A CA 1
ATOM 3353 C C . LEU A 1 433 ? 18.311 0.016 -4.166 1.00 85.62 433 LEU A C 1
ATOM 3355 O O . LEU A 1 433 ? 17.888 0.536 -5.193 1.00 85.62 433 LEU A O 1
ATOM 3359 N N . GLU A 1 434 ? 18.824 0.717 -3.160 1.00 83.69 434 GLU A N 1
ATOM 3360 C CA . GLU A 1 434 ? 18.852 2.179 -3.076 1.00 83.69 434 GLU A CA 1
ATOM 3361 C C . GLU A 1 434 ? 19.368 2.878 -4.351 1.00 83.69 434 GLU A C 1
ATOM 3363 O O . GLU A 1 434 ? 18.647 3.746 -4.852 1.00 83.69 434 GLU A O 1
ATOM 3368 N N . PRO A 1 435 ? 20.479 2.449 -4.988 1.00 83.44 435 PRO A N 1
ATOM 3369 C CA . PRO A 1 435 ? 20.947 3.064 -6.234 1.00 83.44 435 PRO A CA 1
ATOM 3370 C C . PRO A 1 435 ? 19.918 3.045 -7.377 1.00 83.44 435 PRO A C 1
ATOM 3372 O O . PRO A 1 435 ? 19.913 3.929 -8.228 1.00 83.44 435 PRO A O 1
ATOM 3375 N N . PHE A 1 436 ? 19.012 2.065 -7.401 1.00 86.44 436 PHE A N 1
ATOM 3376 C CA . PHE A 1 436 ? 17.981 1.937 -8.437 1.00 86.44 436 PHE A CA 1
ATOM 3377 C C . PHE A 1 436 ? 16.705 2.731 -8.115 1.00 86.44 436 PHE A C 1
ATOM 3379 O O . PHE A 1 436 ? 15.928 3.035 -9.018 1.00 86.44 436 PHE A O 1
ATOM 3386 N N . LEU A 1 437 ? 16.468 3.065 -6.841 1.00 80.88 437 LEU A N 1
A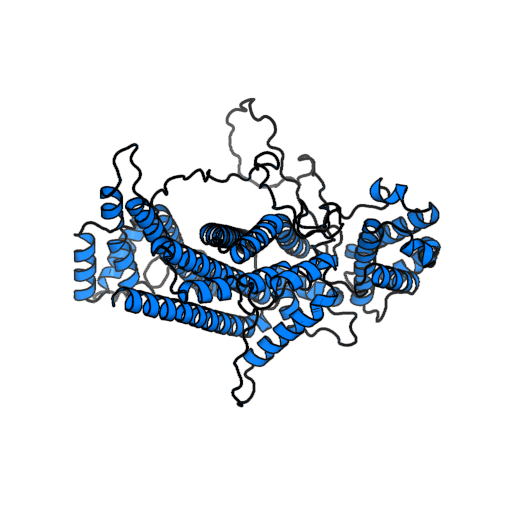TOM 3387 C CA . LEU A 1 437 ? 15.263 3.771 -6.378 1.00 80.88 437 LEU A CA 1
ATOM 3388 C C . LEU A 1 437 ? 15.477 5.293 -6.274 1.00 80.88 437 LEU A C 1
ATOM 3390 O O . LEU A 1 437 ? 14.571 6.084 -6.565 1.00 80.88 437 LEU A O 1
ATOM 3394 N N . SER A 1 438 ? 16.679 5.709 -5.866 1.00 67.19 438 SER A N 1
ATOM 3395 C CA . SER A 1 438 ? 16.983 7.103 -5.516 1.00 67.19 438 SER A CA 1
ATOM 3396 C C . SER A 1 438 ? 17.282 8.004 -6.720 1.00 67.19 438 SER A C 1
ATOM 3398 O O . SER A 1 438 ? 17.237 9.226 -6.585 1.00 67.19 438 SER A O 1
ATOM 3400 N N . HIS A 1 439 ? 17.595 7.435 -7.889 1.00 59.94 439 HIS A N 1
ATOM 3401 C CA . HIS A 1 439 ? 18.149 8.184 -9.021 1.00 59.94 439 HIS A CA 1
ATOM 3402 C C . HIS A 1 439 ? 17.053 8.621 -10.010 1.00 59.94 439 HIS A C 1
ATOM 3404 O O . HIS A 1 439 ? 16.224 7.815 -10.435 1.00 59.94 439 HIS A O 1
ATOM 3410 N N . GLY A 1 440 ? 17.058 9.901 -10.411 1.00 49.16 440 GLY A N 1
ATOM 3411 C CA . GLY A 1 440 ? 16.207 10.408 -11.504 1.00 49.16 440 GLY A CA 1
ATOM 3412 C C . GLY A 1 440 ? 15.295 11.598 -11.186 1.00 49.16 440 GLY A C 1
ATOM 3413 O O . GLY A 1 440 ? 14.413 11.906 -11.985 1.00 49.16 440 GLY A O 1
ATOM 3414 N N . SER A 1 441 ? 15.491 12.288 -10.062 1.00 42.84 441 SER A N 1
ATOM 3415 C CA . SER A 1 441 ? 14.888 13.602 -9.805 1.00 42.84 441 SER A CA 1
ATOM 3416 C C . SER A 1 441 ? 15.972 14.688 -9.850 1.00 42.84 441 SER A C 1
ATOM 3418 O O . SER A 1 441 ? 17.159 14.395 -9.754 1.00 42.84 441 SER A O 1
ATOM 3420 N N . MET A 1 442 ? 15.573 15.955 -9.995 1.00 37.47 442 MET A N 1
ATOM 3421 C CA . MET A 1 442 ? 16.458 17.124 -9.828 1.00 37.47 442 MET A CA 1
ATOM 3422 C C . MET A 1 442 ? 17.093 17.190 -8.413 1.00 37.47 442 MET A C 1
ATOM 3424 O O . MET A 1 442 ? 17.983 18.001 -8.172 1.00 37.47 442 MET A O 1
ATOM 3428 N N . TYR A 1 443 ? 16.654 16.305 -7.512 1.00 48.72 443 TYR A N 1
ATOM 3429 C CA . TYR A 1 443 ? 17.128 16.062 -6.155 1.00 48.72 443 TYR A CA 1
ATOM 3430 C C . TYR A 1 443 ? 17.294 14.543 -5.941 1.00 48.72 443 TYR A C 1
ATOM 3432 O O . TYR A 1 443 ? 16.329 13.790 -6.108 1.00 48.72 443 TYR A O 1
ATOM 3440 N N . ASP A 1 444 ? 18.496 14.080 -5.600 1.00 56.62 444 ASP A N 1
ATOM 3441 C CA . ASP A 1 444 ? 18.721 12.703 -5.141 1.00 56.62 444 ASP A CA 1
ATOM 3442 C C . ASP A 1 444 ? 17.891 12.461 -3.870 1.00 56.62 444 ASP A C 1
ATOM 3444 O O . ASP A 1 444 ? 17.933 13.283 -2.951 1.00 56.62 444 ASP A O 1
ATOM 3448 N N . PHE A 1 445 ? 17.119 11.367 -3.810 1.00 63.16 445 PHE A N 1
ATOM 3449 C CA . PHE A 1 445 ? 16.348 11.050 -2.602 1.00 63.16 445 PHE A CA 1
ATOM 3450 C C . PHE A 1 445 ? 17.311 10.789 -1.450 1.00 63.16 445 PHE A C 1
ATOM 3452 O O . PHE A 1 445 ? 18.152 9.891 -1.504 1.00 63.16 445 PHE A O 1
ATOM 3459 N N . SER A 1 446 ? 17.151 11.533 -0.365 1.00 79.75 446 SER A N 1
ATOM 3460 C CA . SER A 1 446 ? 17.789 11.183 0.891 1.00 79.75 446 SER A CA 1
ATOM 3461 C C . SER A 1 446 ? 17.269 9.829 1.391 1.00 79.75 446 SER A C 1
ATOM 3463 O O . SER A 1 446 ? 16.153 9.384 1.098 1.00 79.75 446 SER A O 1
ATOM 3465 N N . TRP A 1 447 ? 18.070 9.163 2.221 1.00 83.56 447 TRP A N 1
ATOM 3466 C CA . TRP A 1 447 ? 17.660 7.936 2.908 1.00 83.56 447 TRP A CA 1
ATOM 3467 C C . TRP A 1 447 ? 16.371 8.120 3.731 1.00 83.56 447 TRP A C 1
ATOM 3469 O O . TRP A 1 447 ? 15.590 7.182 3.880 1.00 83.56 447 TRP A O 1
ATOM 3479 N N . GLU A 1 448 ? 16.131 9.329 4.240 1.00 86.12 448 GLU A N 1
ATOM 3480 C CA . GLU A 1 448 ? 14.924 9.678 4.991 1.00 86.12 448 GLU A CA 1
ATOM 3481 C C . GLU A 1 448 ? 13.692 9.810 4.079 1.00 86.12 448 GLU A C 1
ATOM 3483 O O . GLU A 1 448 ? 12.621 9.301 4.411 1.00 86.12 448 GLU A O 1
ATOM 3488 N N . GLU A 1 449 ? 13.842 10.405 2.891 1.00 86.75 449 GLU A N 1
ATOM 3489 C CA . GLU A 1 449 ? 12.784 10.454 1.870 1.00 86.75 449 GLU A CA 1
ATOM 3490 C C . GLU A 1 449 ? 12.444 9.053 1.348 1.00 86.75 449 GLU A C 1
ATOM 3492 O O . GLU A 1 449 ? 11.270 8.723 1.185 1.00 86.75 449 GLU A O 1
ATOM 3497 N N . THR A 1 450 ? 13.441 8.181 1.173 1.00 86.75 450 THR A N 1
ATOM 3498 C CA . THR A 1 450 ? 13.208 6.773 0.806 1.00 86.75 450 THR A CA 1
ATOM 3499 C C . THR A 1 450 ? 12.455 6.029 1.913 1.00 86.75 450 THR A C 1
ATOM 3501 O O . THR A 1 450 ? 11.525 5.269 1.636 1.00 86.75 450 THR A O 1
ATOM 3504 N N . ALA A 1 451 ? 12.788 6.282 3.182 1.00 89.81 451 ALA A N 1
ATOM 3505 C CA . ALA A 1 451 ? 12.039 5.742 4.314 1.00 89.81 451 ALA A CA 1
ATOM 3506 C C . ALA A 1 451 ? 10.588 6.255 4.343 1.00 89.81 451 ALA A C 1
ATOM 3508 O O . ALA A 1 451 ? 9.673 5.471 4.600 1.00 89.81 451 ALA A O 1
ATOM 3509 N N . CYS A 1 452 ? 10.349 7.531 4.015 1.00 91.00 452 CYS A N 1
ATOM 3510 C CA . CYS A 1 452 ? 9.000 8.086 3.863 1.00 91.00 452 CYS A CA 1
ATOM 3511 C C . CYS A 1 452 ? 8.240 7.446 2.696 1.00 91.00 452 CYS A C 1
ATOM 3513 O O . CYS A 1 452 ? 7.068 7.100 2.848 1.00 91.00 452 CYS A O 1
ATOM 3515 N N . TRP A 1 453 ? 8.895 7.230 1.556 1.00 90.12 453 TRP A N 1
ATOM 3516 C CA . TRP A 1 453 ? 8.310 6.546 0.402 1.00 90.12 453 TRP A CA 1
ATOM 3517 C C . TRP A 1 453 ? 7.896 5.113 0.759 1.00 90.12 453 TRP A C 1
ATOM 3519 O O . TRP A 1 453 ? 6.753 4.711 0.513 1.00 90.12 453 TRP A O 1
ATOM 3529 N N . VAL A 1 454 ? 8.779 4.374 1.446 1.00 89.19 454 VAL A N 1
ATOM 3530 C CA . VAL A 1 454 ? 8.468 3.040 1.971 1.00 89.19 454 VAL A CA 1
ATOM 3531 C C . VAL A 1 454 ? 7.346 3.115 2.991 1.00 89.19 454 VAL A C 1
ATOM 3533 O O . VAL A 1 454 ? 6.453 2.289 2.930 1.00 89.19 454 VAL A O 1
ATOM 3536 N N . TYR A 1 455 ? 7.312 4.087 3.898 1.00 91.38 455 TYR A N 1
ATOM 3537 C CA . TYR A 1 455 ? 6.202 4.245 4.838 1.00 91.38 455 TYR A CA 1
ATOM 3538 C C . TYR A 1 455 ? 4.857 4.426 4.112 1.00 91.38 455 TYR A C 1
ATOM 3540 O O . TYR A 1 455 ? 3.880 3.750 4.452 1.00 91.38 455 TYR A O 1
ATOM 3548 N N . CYS A 1 456 ? 4.836 5.260 3.067 1.00 90.19 456 CYS A N 1
ATOM 3549 C CA . CYS A 1 456 ? 3.636 5.680 2.341 1.00 90.19 456 CYS A CA 1
ATOM 3550 C C . CYS A 1 456 ? 3.122 4.696 1.275 1.00 90.19 456 CYS A C 1
ATOM 3552 O O . CYS A 1 456 ? 2.007 4.899 0.809 1.00 90.19 456 CYS A O 1
ATOM 3554 N N . ASN A 1 457 ? 3.874 3.643 0.914 1.00 89.12 457 ASN A N 1
ATOM 3555 C CA . ASN A 1 457 ? 3.634 2.816 -0.290 1.00 89.12 457 ASN A CA 1
ATOM 3556 C C . ASN A 1 457 ? 3.781 3.600 -1.611 1.00 89.12 457 ASN A C 1
ATOM 3558 O O . ASN A 1 457 ? 3.068 3.308 -2.568 1.00 89.12 457 ASN A O 1
ATOM 3562 N N . GLY A 1 458 ? 4.684 4.584 -1.678 1.00 89.88 458 GLY A N 1
ATOM 3563 C CA . GLY A 1 458 ? 4.891 5.397 -2.884 1.00 89.88 458 GLY A CA 1
ATOM 3564 C C . GLY A 1 458 ? 3.578 5.875 -3.519 1.00 89.88 458 GLY A C 1
ATOM 3565 O O . GLY A 1 458 ? 2.706 6.388 -2.823 1.00 89.88 458 GLY A O 1
ATOM 3566 N N . SER A 1 459 ? 3.413 5.656 -4.825 1.00 92.94 459 SER A N 1
ATOM 3567 C CA . SER A 1 459 ? 2.191 5.956 -5.593 1.00 92.94 459 SER A CA 1
ATOM 3568 C C . SER A 1 459 ? 1.038 4.956 -5.453 1.00 92.94 459 SER A C 1
ATOM 3570 O O . SER A 1 459 ? 0.139 4.922 -6.290 1.00 92.94 459 SER A O 1
ATOM 3572 N N . SER A 1 460 ? 0.988 4.133 -4.409 1.00 95.06 460 SER A N 1
ATOM 3573 C CA . SER A 1 460 ? -0.230 3.366 -4.141 1.00 95.06 460 SER A CA 1
ATOM 3574 C C . SER A 1 460 ? -1.357 4.264 -3.626 1.00 95.06 460 SER A C 1
ATOM 3576 O O . SER A 1 460 ? -1.184 5.036 -2.683 1.00 95.06 460 SER A O 1
ATOM 3578 N N . VAL A 1 461 ? -2.559 4.089 -4.178 1.00 95.56 461 VAL A N 1
ATOM 3579 C CA . VAL A 1 461 ? -3.779 4.752 -3.689 1.00 95.56 461 VAL A CA 1
ATOM 3580 C C . VAL A 1 461 ? -4.340 4.121 -2.409 1.00 95.56 461 VAL A C 1
ATOM 3582 O O . VAL A 1 461 ? -5.138 4.744 -1.715 1.00 95.56 461 VAL A O 1
ATOM 3585 N N . LEU A 1 462 ? -3.908 2.908 -2.054 1.00 95.12 462 LEU A N 1
ATOM 3586 C CA . LEU A 1 462 ? -4.502 2.102 -0.986 1.00 95.12 462 LEU A CA 1
ATOM 3587 C C . LEU A 1 462 ? -4.545 2.827 0.367 1.00 95.12 462 LEU A C 1
ATOM 3589 O O . LEU A 1 462 ? -5.614 3.006 0.947 1.00 95.12 462 LEU A O 1
ATOM 3593 N N . ALA A 1 463 ? -3.385 3.247 0.878 1.00 94.25 463 ALA A N 1
ATOM 3594 C CA . ALA A 1 463 ? -3.315 3.917 2.174 1.00 94.25 463 ALA A CA 1
ATOM 3595 C C . ALA A 1 463 ? -4.007 5.296 2.144 1.00 94.25 463 ALA A C 1
ATOM 3597 O O . ALA A 1 463 ? -4.866 5.522 3.004 1.00 94.25 463 ALA A O 1
ATOM 3598 N N . PRO A 1 464 ? -3.746 6.176 1.151 1.00 95.19 464 PRO A N 1
ATOM 3599 C CA . PRO A 1 464 ? -4.481 7.432 1.007 1.00 95.19 464 PRO A CA 1
ATOM 3600 C C . PRO A 1 464 ? -6.004 7.256 0.990 1.00 95.19 464 PRO A C 1
ATOM 3602 O O . PRO A 1 464 ? -6.703 7.992 1.684 1.00 95.19 464 PRO A O 1
ATOM 3605 N N . ALA A 1 465 ? -6.526 6.250 0.282 1.00 95.88 465 ALA A N 1
ATOM 3606 C CA . ALA A 1 465 ? -7.963 6.009 0.185 1.00 95.88 465 ALA A CA 1
ATOM 3607 C C . ALA A 1 465 ? -8.592 5.593 1.521 1.00 95.88 465 ALA A C 1
ATOM 3609 O O . ALA A 1 465 ? -9.646 6.108 1.892 1.00 95.88 465 ALA A O 1
ATOM 3610 N N . ILE A 1 466 ? -7.934 4.710 2.279 1.00 96.25 466 ILE A N 1
ATOM 3611 C CA . ILE A 1 466 ? -8.397 4.301 3.615 1.00 96.25 466 ILE A CA 1
ATOM 3612 C C . ILE A 1 466 ? -8.428 5.508 4.561 1.00 96.25 466 ILE A C 1
ATOM 3614 O O . ILE A 1 466 ? -9.406 5.719 5.283 1.00 96.25 466 ILE A O 1
ATOM 3618 N N . HIS A 1 467 ? -7.374 6.326 4.533 1.00 95.38 467 HIS A N 1
ATOM 3619 C CA . HIS A 1 467 ? -7.277 7.549 5.326 1.00 95.38 467 HIS A CA 1
ATOM 3620 C C . HIS A 1 467 ? -8.354 8.579 4.950 1.00 95.38 467 HIS A C 1
ATOM 3622 O O . HIS A 1 467 ? -9.007 9.132 5.842 1.00 95.38 467 HIS A O 1
ATOM 3628 N N . ALA A 1 468 ? -8.580 8.797 3.651 1.00 95.25 468 ALA A N 1
ATOM 3629 C CA . ALA A 1 468 ? -9.605 9.698 3.131 1.00 95.25 468 ALA A CA 1
ATOM 3630 C C . ALA A 1 468 ? -11.015 9.241 3.535 1.00 95.25 468 ALA A C 1
ATOM 3632 O O . ALA A 1 468 ? -11.768 10.017 4.127 1.00 95.25 468 ALA A O 1
ATOM 3633 N N . PHE A 1 469 ? -11.337 7.960 3.320 1.00 96.75 469 PHE A N 1
ATOM 3634 C CA . PHE A 1 469 ? -12.628 7.377 3.686 1.00 96.75 469 PHE A CA 1
ATOM 3635 C C . PHE A 1 469 ? -12.914 7.504 5.185 1.00 96.75 469 PHE A C 1
ATOM 3637 O O . PHE A 1 469 ? -13.985 7.968 5.579 1.00 96.75 469 PHE A O 1
ATOM 3644 N N . LEU A 1 470 ? -11.940 7.165 6.036 1.00 95.69 470 LEU A N 1
ATOM 3645 C CA . LEU A 1 470 ? -12.082 7.289 7.486 1.00 95.69 470 LEU A CA 1
ATOM 3646 C C . LEU A 1 470 ? -12.029 8.740 7.976 1.00 95.69 470 LEU A C 1
ATOM 3648 O O . LEU A 1 470 ? -12.369 8.991 9.126 1.00 95.69 470 LEU A O 1
ATOM 3652 N N . GLY A 1 471 ? -11.638 9.708 7.145 1.00 93.62 471 GLY A N 1
ATOM 3653 C CA . GLY A 1 471 ? -11.508 11.111 7.541 1.00 93.62 471 GLY A CA 1
ATOM 3654 C C . GLY A 1 471 ? -10.376 11.352 8.543 1.00 93.62 471 GLY A C 1
ATOM 3655 O O . GLY A 1 471 ? -10.490 12.225 9.408 1.00 93.62 471 GLY A O 1
ATOM 3656 N N . ILE A 1 472 ? -9.298 10.567 8.450 1.00 91.50 472 ILE A N 1
ATOM 3657 C CA . ILE A 1 472 ? -8.121 10.636 9.320 1.00 91.50 472 ILE A CA 1
ATOM 3658 C C . ILE A 1 472 ? -6.901 11.002 8.483 1.00 91.50 472 ILE A C 1
ATOM 3660 O O . ILE A 1 472 ? -6.519 10.269 7.575 1.00 91.50 472 ILE A O 1
ATOM 3664 N N . LYS A 1 473 ? -6.222 12.096 8.834 1.00 86.88 473 LYS A N 1
ATOM 3665 C CA . LYS A 1 473 ? -4.977 12.489 8.162 1.00 86.88 473 LYS A CA 1
ATOM 3666 C C . LYS A 1 473 ? -3.883 11.446 8.411 1.00 86.88 473 LYS A C 1
ATOM 3668 O O . LYS A 1 473 ? -3.642 11.080 9.557 1.00 86.88 473 LYS A O 1
ATOM 3673 N N . GLN A 1 474 ? -3.194 11.023 7.351 1.00 83.38 474 GLN A N 1
ATOM 3674 C CA . GLN A 1 474 ? -2.090 10.055 7.429 1.00 83.38 474 GLN A CA 1
ATOM 3675 C C . GLN A 1 474 ? -0.875 10.583 8.206 1.00 83.38 474 GLN A C 1
ATOM 3677 O O . GLN A 1 474 ? -0.186 9.819 8.871 1.00 83.38 474 GLN A O 1
ATOM 3682 N N . SER A 1 475 ? -0.663 11.900 8.194 1.00 80.44 475 SER A N 1
ATOM 3683 C CA . SER A 1 475 ? 0.335 12.590 9.012 1.00 80.44 475 SER A CA 1
ATOM 3684 C C . SER A 1 475 ? -0.311 13.820 9.670 1.00 80.44 475 SER A C 1
ATOM 3686 O O . SER A 1 475 ? -0.331 14.907 9.072 1.00 80.44 475 SER A O 1
ATOM 3688 N N . PRO A 1 476 ? -0.937 13.664 10.855 1.00 64.38 476 PRO A N 1
ATOM 3689 C CA . PRO A 1 476 ? -1.556 14.773 11.567 1.00 64.38 476 PRO A CA 1
ATOM 3690 C C . PRO A 1 476 ? -0.455 15.707 12.082 1.00 64.38 476 PRO A C 1
ATOM 3692 O O . PRO A 1 476 ? 0.287 15.356 12.990 1.00 64.38 476 PRO A O 1
ATOM 3695 N N . GLY A 1 477 ? -0.317 16.892 11.484 1.00 61.09 477 GLY A N 1
ATOM 3696 C CA . GLY A 1 477 ? 0.559 17.930 12.031 1.00 61.09 477 GLY A CA 1
ATOM 3697 C C . GLY A 1 477 ? 0.023 18.455 13.365 1.00 61.09 477 GLY A C 1
ATOM 3698 O O . GLY A 1 477 ? -1.195 18.499 13.569 1.00 61.09 477 GLY A O 1
ATOM 3699 N N . SER A 1 478 ? 0.922 18.879 14.250 1.00 51.84 478 SER A N 1
ATOM 3700 C CA . SER A 1 478 ? 0.585 19.845 15.294 1.00 51.84 478 SER A CA 1
ATOM 3701 C C . SER A 1 478 ? 0.048 21.101 14.601 1.00 51.84 478 SER A C 1
ATOM 3703 O O . SER A 1 478 ? 0.646 21.628 13.663 1.00 51.84 478 SER A O 1
ATOM 3705 N N . GLY A 1 479 ? -1.152 21.534 14.984 1.00 45.97 479 GLY A N 1
ATOM 3706 C CA . GLY A 1 479 ? -1.605 22.871 14.618 1.00 45.97 479 GLY A CA 1
ATOM 3707 C C . GLY A 1 479 ? -0.675 23.890 15.270 1.00 45.97 479 GLY A C 1
ATOM 3708 O O . GLY A 1 479 ? -0.317 23.704 16.428 1.00 45.97 479 GLY A O 1
ATOM 3709 N N . GLU A 1 480 ? -0.282 24.902 14.497 1.00 41.31 480 GLU A N 1
ATOM 3710 C CA . GLU A 1 480 ? 0.340 26.170 14.900 1.00 41.31 480 GLU A CA 1
ATOM 3711 C C . GLU A 1 480 ? 0.673 26.305 16.400 1.00 41.31 480 GLU A C 1
ATOM 3713 O O . GLU A 1 480 ? -0.116 26.813 17.196 1.00 41.31 480 GLU A O 1
ATOM 3718 N N . SER A 1 481 ? 1.881 25.902 16.791 1.00 40.75 481 SER A N 1
ATOM 3719 C CA . SER A 1 481 ? 2.519 26.390 18.014 1.00 40.75 481 SER A CA 1
ATOM 3720 C C . SER A 1 481 ? 3.964 26.743 17.686 1.00 40.75 481 SER A C 1
ATOM 3722 O O . SER A 1 481 ? 4.759 25.867 17.363 1.00 40.75 481 SER A O 1
ATOM 3724 N N . GLY A 1 482 ? 4.275 28.040 17.704 1.00 43.03 482 GLY A N 1
ATOM 3725 C CA . GLY A 1 482 ? 5.544 28.624 17.261 1.00 43.03 482 GLY A CA 1
ATOM 3726 C C . GLY A 1 482 ? 6.745 28.374 18.179 1.00 43.03 482 GLY A C 1
ATOM 3727 O O . GLY A 1 482 ? 7.391 29.333 18.591 1.00 43.03 482 GLY A O 1
ATOM 3728 N N . SER A 1 483 ? 7.069 27.117 18.482 1.00 49.03 483 SER A N 1
ATOM 3729 C CA . SER A 1 483 ? 8.398 26.731 18.978 1.00 49.03 483 SER A CA 1
ATOM 3730 C C . SER A 1 483 ? 9.192 26.023 17.879 1.00 49.03 483 SER A C 1
ATOM 3732 O O . SER A 1 483 ? 8.608 25.560 16.902 1.00 49.03 483 SER A O 1
ATOM 3734 N N . GLU A 1 484 ? 10.518 25.947 18.026 1.00 49.72 484 GLU A N 1
ATOM 3735 C CA . GLU A 1 484 ? 11.403 25.208 17.115 1.00 49.72 484 GLU A CA 1
ATOM 3736 C C . GLU A 1 484 ? 10.806 23.848 16.728 1.00 49.72 484 GLU A C 1
ATOM 3738 O O . GLU A 1 484 ? 10.396 23.077 17.598 1.00 49.72 484 GLU A O 1
ATOM 3743 N N . SER A 1 485 ? 10.750 23.570 15.420 1.00 58.41 485 SER A N 1
ATOM 3744 C CA . SER A 1 485 ? 10.131 22.351 14.900 1.00 58.41 485 SER A CA 1
ATOM 3745 C C . SER A 1 485 ? 10.810 21.127 15.508 1.00 58.41 485 SER A C 1
ATOM 3747 O O . SER A 1 485 ? 12.010 20.920 15.277 1.00 58.41 485 SER A O 1
ATOM 3749 N N . THR A 1 486 ? 10.067 20.302 16.238 1.00 73.31 486 THR A N 1
ATOM 3750 C CA . THR A 1 486 ? 10.610 19.032 16.736 1.00 73.31 486 THR A CA 1
ATOM 3751 C C . THR A 1 486 ? 11.002 18.134 15.554 1.00 73.31 486 THR A C 1
ATOM 3753 O O . THR A 1 486 ? 10.466 18.259 14.450 1.00 73.31 486 THR A O 1
ATOM 3756 N N . GLU A 1 487 ? 11.939 17.204 15.754 1.00 74.25 487 GLU A N 1
ATOM 3757 C CA . GLU A 1 487 ? 12.342 16.237 14.715 1.00 74.25 487 GLU A CA 1
ATOM 3758 C C . GLU A 1 487 ? 11.133 15.452 14.161 1.00 74.25 487 GLU A C 1
ATOM 3760 O O . GLU A 1 487 ? 11.028 15.222 12.957 1.00 74.25 487 GLU A O 1
ATOM 3765 N N . GLY A 1 488 ? 10.150 15.150 15.019 1.00 74.81 488 GLY A N 1
ATOM 3766 C CA . GLY A 1 488 ? 8.883 14.529 14.625 1.00 74.81 488 GLY A CA 1
ATOM 3767 C C . GLY A 1 488 ? 8.006 15.410 13.727 1.00 74.81 488 GLY A C 1
ATOM 3768 O O . GLY A 1 488 ? 7.399 14.904 12.785 1.00 74.81 488 GLY A O 1
ATOM 3769 N N . GLU A 1 489 ? 7.965 16.727 13.947 1.00 79.31 489 GLU A N 1
ATOM 3770 C CA . GLU A 1 489 ? 7.216 17.656 13.087 1.00 79.31 489 GLU A CA 1
ATOM 3771 C C . GLU A 1 489 ? 7.836 17.784 11.696 1.00 79.31 489 GLU A C 1
ATOM 3773 O O . GLU A 1 489 ? 7.100 17.825 10.705 1.00 79.31 489 GLU A O 1
ATOM 3778 N N . ARG A 1 490 ? 9.172 17.792 11.612 1.00 83.81 490 ARG A N 1
ATOM 3779 C CA . ARG A 1 490 ? 9.893 17.763 10.330 1.00 83.81 490 ARG A CA 1
ATOM 3780 C C . ARG A 1 490 ? 9.589 16.484 9.561 1.00 83.81 490 ARG A C 1
ATOM 3782 O O . ARG A 1 490 ? 9.193 16.566 8.400 1.00 83.81 490 ARG A O 1
ATOM 3789 N N . LEU A 1 491 ? 9.667 15.322 10.214 1.00 86.06 491 LEU A N 1
ATOM 3790 C CA . LEU A 1 491 ? 9.310 14.053 9.578 1.00 86.06 491 LEU A CA 1
ATOM 3791 C C . LEU A 1 491 ? 7.834 14.036 9.149 1.00 86.06 491 LEU A C 1
ATOM 3793 O O . LEU A 1 491 ? 7.505 13.607 8.046 1.00 86.06 491 LEU A O 1
ATOM 3797 N N . ALA A 1 492 ? 6.927 14.550 9.981 1.00 86.25 492 ALA A N 1
ATOM 3798 C CA . ALA A 1 492 ? 5.510 14.635 9.644 1.00 86.25 492 ALA A CA 1
ATOM 3799 C C . ALA A 1 492 ? 5.265 15.515 8.403 1.00 86.25 492 ALA A C 1
ATOM 3801 O O . ALA A 1 492 ? 4.426 15.167 7.565 1.00 86.25 492 ALA A O 1
ATOM 3802 N N . GLN A 1 493 ? 5.984 16.638 8.272 1.00 87.56 493 GLN A N 1
ATOM 3803 C CA . GLN A 1 493 ? 5.982 17.483 7.070 1.00 87.56 493 GLN A CA 1
ATOM 3804 C C . GLN A 1 493 ? 6.544 16.735 5.859 1.00 87.56 493 GLN A C 1
ATOM 3806 O O . GLN A 1 493 ? 5.928 16.773 4.796 1.00 87.56 493 GLN A O 1
ATOM 3811 N N . LEU A 1 494 ? 7.646 16.004 6.029 1.00 88.19 494 LEU A N 1
ATOM 3812 C CA . LEU A 1 494 ? 8.261 15.220 4.963 1.00 88.19 494 LEU A CA 1
ATOM 3813 C C . LEU A 1 494 ? 7.334 14.116 4.446 1.00 88.19 494 LEU A C 1
ATOM 3815 O O . LEU A 1 494 ? 7.197 13.952 3.238 1.00 88.19 494 LEU A O 1
ATOM 3819 N N . VAL A 1 495 ? 6.625 13.415 5.335 1.00 90.25 495 VAL A N 1
ATOM 3820 C CA . VAL A 1 495 ? 5.603 12.426 4.957 1.00 90.25 495 VAL A CA 1
ATOM 3821 C C . VAL A 1 495 ? 4.480 13.079 4.147 1.00 90.25 495 VAL A C 1
ATOM 3823 O O . VAL A 1 495 ? 4.059 12.518 3.140 1.00 90.25 495 VAL A O 1
ATOM 3826 N N . ARG A 1 496 ? 4.004 14.273 4.536 1.00 89.88 496 ARG A N 1
ATOM 3827 C CA . ARG A 1 496 ? 2.972 14.998 3.767 1.00 89.88 496 ARG A CA 1
ATOM 3828 C C . ARG A 1 496 ? 3.469 15.389 2.381 1.00 89.88 496 ARG A C 1
ATOM 3830 O O . ARG A 1 496 ? 2.799 15.089 1.401 1.00 89.88 496 ARG A O 1
ATOM 3837 N N . ARG A 1 497 ? 4.664 15.975 2.309 1.00 89.00 497 ARG A N 1
ATOM 3838 C CA . ARG A 1 497 ? 5.317 16.322 1.044 1.00 89.00 497 ARG A CA 1
ATOM 3839 C C . ARG A 1 497 ? 5.489 15.090 0.156 1.00 89.00 497 ARG A C 1
ATOM 3841 O O . ARG A 1 497 ? 5.130 15.132 -1.010 1.00 89.00 497 ARG A O 1
ATOM 3848 N N . THR A 1 498 ? 5.949 13.975 0.724 1.00 89.00 498 THR A N 1
ATOM 3849 C CA . THR A 1 498 ? 6.101 12.705 0.001 1.00 89.00 498 THR A CA 1
ATOM 3850 C C . THR A 1 498 ? 4.761 12.247 -0.572 1.00 89.00 498 THR A C 1
ATOM 3852 O O . THR A 1 498 ? 4.691 11.923 -1.750 1.00 89.00 498 THR A O 1
ATOM 3855 N N . LEU A 1 499 ? 3.685 12.263 0.225 1.00 89.56 499 LEU A N 1
ATOM 3856 C CA . LEU A 1 499 ? 2.339 11.894 -0.230 1.00 89.56 499 LEU A CA 1
ATOM 3857 C C . LEU A 1 499 ? 1.822 12.794 -1.360 1.00 89.56 499 LEU A C 1
ATOM 3859 O O . LEU A 1 499 ? 1.090 12.313 -2.218 1.00 89.56 499 LEU A O 1
ATOM 3863 N N . GLU A 1 500 ? 2.173 14.079 -1.371 1.00 88.75 500 GLU A N 1
ATOM 3864 C CA . GLU A 1 500 ? 1.819 15.008 -2.450 1.00 88.75 500 GLU A CA 1
ATOM 3865 C C . GLU A 1 500 ? 2.653 14.751 -3.713 1.00 88.75 500 GLU A C 1
ATOM 3867 O O . GLU A 1 500 ? 2.104 14.663 -4.810 1.00 88.75 500 GLU A O 1
ATOM 3872 N N . GLU A 1 501 ? 3.963 14.558 -3.563 1.00 88.06 501 GLU A N 1
ATOM 3873 C CA . GLU A 1 501 ? 4.890 14.321 -4.673 1.00 88.06 501 GLU A CA 1
ATOM 3874 C C . GLU A 1 501 ? 4.627 12.988 -5.381 1.00 88.06 501 GLU A C 1
ATOM 3876 O O . GLU A 1 501 ? 4.695 12.923 -6.608 1.00 88.06 501 GLU A O 1
ATOM 3881 N N . VAL A 1 502 ? 4.276 11.927 -4.648 1.00 89.81 502 VAL A N 1
ATOM 3882 C CA . VAL A 1 502 ? 4.019 10.604 -5.245 1.00 89.81 502 VAL A CA 1
ATOM 3883 C C . VAL A 1 502 ? 2.684 10.528 -5.996 1.00 89.81 502 VAL A C 1
ATOM 3885 O O . VAL A 1 502 ? 2.500 9.626 -6.814 1.00 89.81 502 VAL A O 1
ATOM 3888 N N . ARG A 1 503 ? 1.758 11.484 -5.797 1.00 92.12 503 ARG A N 1
ATOM 3889 C CA . ARG A 1 503 ? 0.452 11.492 -6.490 1.00 92.12 503 ARG A CA 1
ATOM 3890 C C . ARG A 1 503 ? 0.596 11.524 -8.004 1.00 92.12 503 ARG A C 1
ATOM 3892 O O . ARG A 1 503 ? -0.164 10.853 -8.687 1.00 92.12 503 ARG A O 1
ATOM 3899 N N . VAL A 1 504 ? 1.563 12.261 -8.554 1.00 92.12 504 VAL A N 1
ATOM 3900 C CA . VAL A 1 504 ? 1.732 12.360 -10.019 1.00 92.12 504 VAL A CA 1
ATOM 3901 C C . VAL A 1 504 ? 2.132 11.023 -10.666 1.00 92.12 504 VAL A C 1
ATOM 3903 O O . VAL A 1 504 ? 1.923 10.832 -11.862 1.00 92.12 504 VAL A O 1
ATOM 3906 N N . TYR A 1 505 ? 2.663 10.089 -9.874 1.00 93.25 505 TYR A N 1
ATOM 3907 C CA . TYR A 1 505 ? 3.042 8.743 -10.304 1.00 93.25 505 TYR A CA 1
ATOM 3908 C C . TYR A 1 505 ? 1.900 7.726 -10.150 1.00 93.25 505 TYR A C 1
ATOM 3910 O O . TYR A 1 505 ? 2.048 6.580 -10.558 1.00 93.25 505 TYR A O 1
ATOM 3918 N N . MET A 1 506 ? 0.754 8.119 -9.585 1.00 94.81 506 MET A N 1
ATOM 3919 C CA . MET A 1 506 ? -0.433 7.266 -9.532 1.00 94.81 506 MET A CA 1
ATOM 3920 C C . MET A 1 506 ? -1.070 7.146 -10.927 1.00 94.81 506 MET A C 1
ATOM 3922 O O . MET A 1 506 ? -1.162 8.149 -11.654 1.00 94.81 506 MET A O 1
ATOM 3926 N N . PRO A 1 507 ? -1.611 5.968 -11.289 1.00 94.88 507 PRO A N 1
ATOM 3927 C CA . PRO A 1 507 ? -2.503 5.840 -12.430 1.00 94.88 507 PRO A CA 1
ATOM 3928 C C . PRO A 1 507 ? -3.653 6.846 -12.365 1.00 94.88 507 PRO A C 1
ATOM 3930 O O . PRO A 1 507 ? -4.111 7.232 -11.287 1.00 94.88 507 PRO A O 1
ATOM 3933 N N . ARG A 1 508 ? -4.119 7.303 -13.528 1.00 91.75 508 ARG A N 1
ATOM 3934 C CA . ARG A 1 508 ? -5.134 8.361 -13.612 1.00 91.75 508 ARG A CA 1
ATOM 3935 C C . ARG A 1 508 ? -6.435 7.975 -12.899 1.00 91.75 508 ARG A C 1
ATOM 3937 O O . ARG A 1 508 ? -6.896 8.734 -12.057 1.00 91.75 508 ARG A O 1
ATOM 3944 N N . SER A 1 509 ? -6.959 6.787 -13.172 1.00 92.56 509 SER A N 1
ATOM 3945 C CA . SER A 1 509 ? -8.150 6.224 -12.521 1.00 92.56 509 SER A CA 1
ATOM 3946 C C . SER A 1 509 ? -8.002 6.126 -10.996 1.00 92.56 509 SER A C 1
ATOM 3948 O O . SER A 1 509 ? -8.939 6.415 -10.257 1.00 92.56 509 SER A O 1
ATOM 3950 N N . HIS A 1 510 ? -6.813 5.769 -10.499 1.00 95.19 510 HIS A N 1
ATOM 3951 C CA . HIS A 1 510 ? -6.522 5.721 -9.065 1.00 95.19 510 HIS A CA 1
ATOM 3952 C C . HIS A 1 510 ? -6.555 7.126 -8.442 1.00 95.19 510 HIS A C 1
ATOM 3954 O O . HIS A 1 510 ? -7.107 7.299 -7.354 1.00 95.19 510 HIS A O 1
ATOM 3960 N N . ARG A 1 511 ? -6.015 8.144 -9.131 1.00 94.12 511 ARG A N 1
ATOM 3961 C CA . ARG A 1 511 ? -6.114 9.548 -8.692 1.00 94.12 511 ARG A CA 1
ATOM 3962 C C . ARG A 1 511 ? -7.550 10.042 -8.676 1.00 94.12 511 ARG A C 1
ATOM 3964 O O . ARG A 1 511 ? -7.976 10.585 -7.667 1.00 94.12 511 ARG A O 1
ATOM 3971 N N . GLU A 1 512 ? -8.292 9.817 -9.755 1.00 92.88 512 GLU A N 1
ATOM 3972 C CA . GLU A 1 512 ? -9.696 10.227 -9.871 1.00 92.88 512 GLU A CA 1
ATOM 3973 C C . GLU A 1 512 ? -10.554 9.555 -8.783 1.00 92.88 512 GLU A C 1
ATOM 3975 O O . GLU A 1 512 ? -11.385 10.208 -8.146 1.00 92.88 512 GLU A O 1
ATOM 3980 N N . PHE A 1 513 ? -10.293 8.276 -8.486 1.00 93.00 513 PHE A N 1
ATOM 3981 C CA . PHE A 1 513 ? -10.901 7.580 -7.354 1.00 93.00 513 PHE A CA 1
ATOM 3982 C C . PHE A 1 513 ? -10.574 8.262 -6.020 1.00 93.00 513 PHE A C 1
ATOM 3984 O O . PHE A 1 513 ? -11.496 8.566 -5.261 1.00 93.00 513 PHE A O 1
ATOM 3991 N N . LEU A 1 514 ? -9.299 8.552 -5.741 1.00 94.19 514 LEU A N 1
ATOM 3992 C CA . LEU A 1 514 ? -8.888 9.231 -4.509 1.00 94.19 514 LEU A CA 1
ATOM 3993 C C . LEU A 1 514 ? -9.531 10.620 -4.376 1.00 94.19 514 LEU A C 1
ATOM 3995 O O . LEU A 1 514 ? -10.114 10.939 -3.342 1.00 94.19 514 LEU A O 1
ATOM 3999 N N . GLU A 1 515 ? -9.499 11.421 -5.439 1.00 92.94 515 GLU A N 1
ATOM 4000 C CA . GLU A 1 515 ? -10.118 12.748 -5.493 1.00 92.94 515 GLU A CA 1
ATOM 4001 C C . GLU A 1 515 ? -11.632 12.684 -5.242 1.00 92.94 515 GLU A C 1
ATOM 4003 O O . GLU A 1 515 ? -12.197 13.577 -4.607 1.00 92.94 515 GLU A O 1
ATOM 4008 N N . SER A 1 516 ? -12.304 11.616 -5.689 1.00 90.00 516 SER A N 1
ATOM 4009 C CA . SER A 1 516 ? -13.741 11.429 -5.465 1.00 90.00 516 SER A CA 1
ATOM 4010 C C . SER A 1 516 ? -14.104 11.241 -3.986 1.00 90.00 516 SER A C 1
ATOM 4012 O O . SER A 1 516 ? -15.140 11.750 -3.547 1.00 90.00 516 SER A O 1
ATOM 4014 N N . ILE A 1 517 ? -13.239 10.580 -3.208 1.00 90.56 517 ILE A N 1
ATOM 4015 C CA . ILE A 1 517 ? -13.455 10.279 -1.783 1.00 90.56 517 ILE A CA 1
ATOM 4016 C C . ILE A 1 517 ? -12.806 11.300 -0.838 1.00 90.56 517 ILE A C 1
ATOM 4018 O O . ILE A 1 517 ? -13.170 11.356 0.334 1.00 90.56 517 ILE A O 1
ATOM 4022 N N . GLU A 1 518 ? -11.895 12.144 -1.330 1.00 90.62 518 GLU A N 1
ATOM 4023 C CA . GLU A 1 518 ? -11.308 13.266 -0.578 1.00 90.62 518 GLU A CA 1
ATOM 4024 C C . GLU A 1 518 ? -12.218 14.509 -0.522 1.00 90.62 518 GLU A C 1
ATOM 4026 O O . GLU A 1 518 ? -11.915 15.470 0.193 1.00 90.62 518 GLU A O 1
ATOM 4031 N N . LYS A 1 519 ? -13.352 14.507 -1.239 1.00 86.31 519 LYS A N 1
ATOM 4032 C CA . LYS A 1 519 ? -14.288 15.641 -1.261 1.00 86.31 519 LYS A CA 1
ATOM 4033 C C . LYS A 1 519 ? -14.749 16.024 0.157 1.00 86.31 519 LYS A C 1
ATOM 4035 O O . LYS A 1 519 ? -15.093 15.158 0.964 1.00 86.31 519 LYS A O 1
ATOM 4040 N N . PRO A 1 520 ? -14.832 17.322 0.494 1.00 77.75 520 PRO A N 1
ATOM 4041 C CA . PRO A 1 520 ? -15.317 17.738 1.803 1.00 77.75 520 PRO A CA 1
ATOM 4042 C C . PRO A 1 520 ? -16.726 17.206 2.092 1.00 77.75 520 PRO A C 1
ATOM 4044 O O . PRO A 1 520 ? -17.630 17.326 1.272 1.00 77.75 520 PRO A O 1
ATOM 4047 N N . GLY A 1 521 ? -16.934 16.658 3.289 1.00 74.81 521 GLY A N 1
ATOM 4048 C CA . GLY A 1 521 ? -18.253 16.244 3.768 1.00 74.81 521 GLY A CA 1
ATOM 4049 C C . GLY A 1 521 ? -18.588 14.769 3.551 1.00 74.81 521 GLY A C 1
ATOM 4050 O O . GLY A 1 521 ? -19.618 14.334 4.071 1.00 74.81 521 GLY A O 1
ATOM 4051 N N . VAL A 1 522 ? -17.736 14.004 2.864 1.00 83.75 522 VAL A N 1
ATOM 4052 C CA . VAL A 1 522 ? -18.023 12.617 2.455 1.00 83.75 522 VAL A CA 1
ATOM 4053 C C . VAL A 1 522 ? -17.259 11.545 3.241 1.00 83.75 522 VAL A C 1
ATOM 4055 O O . VAL A 1 522 ? -17.319 10.373 2.892 1.00 83.75 522 VAL A O 1
ATOM 4058 N N . SER A 1 523 ? -16.529 11.924 4.294 1.00 94.25 523 SER A N 1
ATOM 4059 C CA . SER A 1 523 ? -15.803 10.957 5.131 1.00 94.25 523 SER A CA 1
ATOM 4060 C C . SER A 1 523 ? -16.710 10.290 6.168 1.00 94.25 523 SER A C 1
ATOM 4062 O O . SER A 1 523 ? -17.607 10.934 6.725 1.00 94.25 523 SER A O 1
ATOM 4064 N N . ALA A 1 524 ? -16.398 9.040 6.524 1.00 94.12 524 ALA A N 1
ATOM 4065 C CA . ALA A 1 524 ? -17.066 8.292 7.590 1.00 94.12 524 ALA A CA 1
ATOM 4066 C C . ALA A 1 524 ? -17.030 9.056 8.917 1.00 94.12 524 ALA A C 1
ATOM 4068 O O . ALA A 1 524 ? -18.022 9.109 9.640 1.00 94.12 524 ALA A O 1
ATOM 4069 N N . ARG A 1 525 ? -15.925 9.760 9.196 1.00 92.38 525 ARG A N 1
ATOM 4070 C CA . ARG A 1 525 ? -15.840 10.666 10.341 1.00 92.38 525 ARG A CA 1
ATOM 4071 C C . ARG A 1 525 ? -16.932 11.727 10.292 1.00 92.38 525 ARG A C 1
ATOM 4073 O O . ARG A 1 525 ? -17.708 11.847 11.231 1.00 92.38 525 ARG A O 1
ATOM 4080 N N . GLN A 1 526 ? -16.994 12.525 9.229 1.00 90.69 526 GLN A N 1
ATOM 4081 C CA . GLN A 1 526 ? -17.986 13.601 9.123 1.00 90.69 526 GLN A CA 1
ATOM 4082 C C . GLN A 1 526 ? -19.417 13.060 9.154 1.00 90.69 526 GLN A C 1
ATOM 4084 O O . GLN A 1 526 ? -20.281 13.694 9.757 1.00 90.69 526 GLN A O 1
ATOM 4089 N N . TYR A 1 527 ? -19.649 11.884 8.569 1.00 91.94 527 TYR A N 1
ATOM 4090 C CA . TYR A 1 527 ? -20.921 11.180 8.660 1.00 91.94 527 TYR A CA 1
ATOM 4091 C C . TYR A 1 527 ? -21.290 10.863 10.116 1.00 91.94 527 TYR A C 1
ATOM 4093 O O . TYR A 1 527 ? -22.326 11.332 10.587 1.00 91.94 527 TYR A O 1
ATOM 4101 N N . CYS A 1 528 ? -20.406 10.193 10.864 1.00 89.81 528 CYS A N 1
ATOM 4102 C CA . CYS A 1 528 ? -20.581 9.917 12.291 1.00 89.81 528 CYS A CA 1
ATOM 4103 C C . CYS A 1 528 ? -20.836 11.203 13.095 1.00 89.81 528 CYS A C 1
ATOM 4105 O O . CYS A 1 528 ? -21.776 11.269 13.879 1.00 89.81 528 CYS A O 1
ATOM 4107 N N . PHE A 1 529 ? -20.059 12.267 12.859 1.00 87.00 529 PHE A N 1
ATOM 4108 C CA . PHE A 1 529 ? -20.249 13.565 13.522 1.00 87.00 529 PHE A CA 1
ATOM 4109 C C . PHE A 1 529 ? -21.640 14.161 13.264 1.00 87.00 529 PHE A C 1
ATOM 4111 O O . PHE A 1 529 ? -22.269 14.661 14.195 1.00 87.00 529 PHE A O 1
ATOM 4118 N N . ARG A 1 530 ? -22.131 14.116 12.019 1.00 86.06 530 ARG A N 1
ATOM 4119 C CA . ARG A 1 530 ? -23.479 14.597 11.685 1.00 86.06 530 ARG A CA 1
ATOM 4120 C C . ARG A 1 530 ? -24.552 13.719 12.312 1.00 86.06 530 ARG A C 1
ATOM 4122 O O . ARG A 1 530 ? -25.511 14.251 12.863 1.00 86.06 530 ARG A O 1
ATOM 4129 N N . ARG A 1 531 ? -24.380 12.396 12.277 1.00 84.88 531 ARG A N 1
ATOM 4130 C CA . ARG A 1 531 ? -25.354 11.444 12.820 1.00 84.88 531 ARG A CA 1
ATOM 4131 C C . ARG A 1 531 ? -25.461 11.547 14.343 1.00 84.88 531 ARG A C 1
ATOM 4133 O O . ARG A 1 531 ? -26.567 11.667 14.855 1.00 84.88 531 ARG A O 1
ATOM 4140 N N . PHE A 1 532 ? -24.332 11.680 15.044 1.00 80.44 532 PHE A N 1
ATOM 4141 C CA . PHE A 1 532 ? -24.262 11.994 16.481 1.00 80.44 532 PHE A CA 1
ATOM 4142 C C . PHE A 1 532 ? -24.537 13.472 16.820 1.00 80.44 532 PHE A C 1
ATOM 4144 O O . PHE A 1 532 ? -24.348 13.894 17.958 1.00 80.44 532 PHE A O 1
ATOM 4151 N N . GLY A 1 533 ? -24.927 14.300 15.858 1.00 71.00 533 GLY A N 1
ATOM 4152 C CA . GLY A 1 533 ? -25.401 15.664 16.105 1.00 71.00 533 GLY A CA 1
ATOM 4153 C C . GLY A 1 533 ? -26.864 15.865 15.713 1.00 71.00 533 GLY A C 1
ATOM 4154 O O . GLY A 1 533 ? -27.424 16.928 15.984 1.00 71.00 533 GLY A O 1
ATOM 4155 N N . ALA A 1 534 ? -27.481 14.882 15.055 1.00 69.00 534 ALA A N 1
ATOM 4156 C CA . ALA A 1 534 ? -28.818 15.004 14.504 1.00 69.00 534 ALA A CA 1
ATOM 4157 C C . ALA A 1 534 ? -29.884 14.897 15.605 1.00 69.00 534 ALA A C 1
ATOM 4159 O O . ALA A 1 534 ? -29.808 14.044 16.482 1.00 69.00 534 ALA A O 1
ATOM 4160 N N . LYS A 1 535 ? -30.922 15.739 15.515 1.00 60.00 535 LYS A N 1
ATOM 4161 C CA . LYS A 1 535 ? -32.137 15.664 16.353 1.00 60.00 535 LYS A CA 1
ATOM 4162 C C . LYS A 1 535 ? -33.138 14.594 15.879 1.00 60.00 535 LYS A C 1
ATOM 4164 O O . LYS A 1 535 ? -34.244 14.521 16.400 1.00 60.00 535 LYS A O 1
ATOM 4169 N N . LEU A 1 536 ? -32.794 13.842 14.833 1.00 58.78 536 LEU A N 1
ATOM 4170 C CA . LEU A 1 536 ? -33.661 12.834 14.221 1.00 58.78 536 LEU A CA 1
ATOM 4171 C C . LEU A 1 536 ? -33.725 11.564 15.078 1.00 58.78 536 LEU A C 1
ATOM 4173 O O . LEU A 1 536 ? -32.757 11.223 15.753 1.00 58.78 536 LEU A O 1
ATOM 4177 N N . LEU A 1 537 ? -34.859 10.860 14.989 1.00 62.88 537 LEU A N 1
ATOM 4178 C CA . LEU A 1 537 ? -35.135 9.559 15.610 1.00 62.88 537 LEU A CA 1
ATOM 4179 C C . LEU A 1 537 ? -34.239 8.462 15.005 1.00 62.88 537 LEU A C 1
ATOM 4181 O O . LEU A 1 537 ? -34.683 7.653 14.197 1.00 62.88 537 LEU A O 1
ATOM 4185 N N . VAL A 1 538 ? -32.956 8.458 15.357 1.00 70.06 538 VAL A N 1
ATOM 4186 C CA . VAL A 1 538 ? -32.056 7.327 15.108 1.00 70.06 538 VAL A CA 1
ATOM 4187 C C . VAL A 1 538 ? -32.099 6.432 16.337 1.00 70.06 538 VAL A C 1
ATOM 4189 O O . VAL A 1 538 ? -31.965 6.923 17.458 1.00 70.06 538 VAL A O 1
ATOM 4192 N N . SER A 1 539 ? -32.284 5.125 16.150 1.00 77.00 539 SER A N 1
ATOM 4193 C CA . SER A 1 539 ? -32.243 4.176 17.265 1.00 77.00 539 SER A CA 1
ATOM 4194 C C . SER A 1 539 ? -30.891 4.246 17.979 1.00 77.00 539 SER A C 1
ATOM 4196 O O . SER A 1 539 ? -29.846 4.348 17.329 1.00 77.00 539 SER A O 1
ATOM 4198 N N . VAL A 1 540 ? -30.902 4.121 19.308 1.00 76.50 540 VAL A N 1
ATOM 4199 C CA . VAL A 1 540 ? -29.680 4.072 20.130 1.00 76.50 540 VAL A CA 1
ATOM 4200 C C . VAL A 1 540 ? -28.745 2.943 19.678 1.00 76.50 540 VAL A C 1
ATOM 4202 O O . VAL A 1 540 ? -27.529 3.120 19.707 1.00 76.50 540 VAL A O 1
ATOM 4205 N N . GLU A 1 541 ? -29.311 1.828 19.216 1.00 78.44 541 GLU A N 1
ATOM 4206 C CA . GLU A 1 541 ? -28.599 0.665 18.674 1.00 78.44 541 GLU A CA 1
ATOM 4207 C C . GLU A 1 541 ? -27.819 1.017 17.406 1.00 78.44 541 GLU A C 1
ATOM 4209 O O . GLU A 1 541 ? -26.596 0.937 17.418 1.00 78.44 541 GLU A O 1
ATOM 4214 N N . ALA A 1 542 ? -28.475 1.550 16.368 1.00 79.50 542 ALA A N 1
ATOM 4215 C CA . ALA A 1 542 ? -27.785 1.974 15.144 1.00 79.50 542 ALA A CA 1
ATOM 4216 C C . ALA A 1 542 ? -26.661 2.999 15.399 1.00 79.50 542 ALA A C 1
ATOM 4218 O O . ALA A 1 542 ? -25.603 2.935 14.773 1.00 79.50 542 ALA A O 1
ATOM 4219 N N . LEU A 1 543 ? -26.851 3.933 16.343 1.00 81.00 543 LEU A N 1
ATOM 4220 C CA . LEU A 1 543 ? -25.790 4.868 16.738 1.00 81.00 543 LEU A CA 1
ATOM 4221 C C . LEU A 1 543 ? -24.634 4.162 17.459 1.00 81.00 543 LEU A C 1
ATOM 4223 O O . LEU A 1 543 ? -23.476 4.535 17.264 1.00 81.00 543 LEU A O 1
ATOM 4227 N N . HIS A 1 544 ? -24.936 3.173 18.302 1.00 83.19 544 HIS A N 1
ATOM 4228 C CA . HIS A 1 544 ? -23.927 2.370 18.982 1.00 83.19 544 HIS A CA 1
ATOM 4229 C C . HIS A 1 544 ? -23.114 1.539 17.988 1.00 83.19 544 HIS A C 1
ATOM 4231 O O . HIS A 1 544 ? -21.887 1.600 18.032 1.00 83.19 544 HIS A O 1
ATOM 4237 N N . ASP A 1 545 ? -23.775 0.833 17.073 1.00 86.31 545 ASP A N 1
ATOM 4238 C CA . ASP A 1 545 ? -23.123 -0.018 16.077 1.00 86.31 545 ASP A CA 1
ATOM 4239 C C . ASP A 1 545 ? -22.237 0.802 15.138 1.00 86.31 545 ASP A C 1
ATOM 4241 O O . ASP A 1 545 ? -21.083 0.443 14.904 1.00 86.31 545 ASP A O 1
ATOM 4245 N N . LEU A 1 546 ? -22.716 1.967 14.688 1.00 89.00 546 LEU A N 1
ATOM 4246 C CA . LEU A 1 546 ? -21.928 2.886 13.869 1.00 89.00 546 LEU A CA 1
ATOM 4247 C C . LEU A 1 546 ? -20.687 3.411 14.613 1.00 89.00 546 LEU A C 1
ATOM 4249 O O . LEU A 1 546 ? -19.588 3.444 14.056 1.00 89.00 546 LEU A O 1
ATOM 4253 N N . GLU A 1 547 ? -20.839 3.822 15.878 1.00 86.06 547 GLU A N 1
ATOM 4254 C CA . GLU A 1 547 ? -19.720 4.282 16.716 1.00 86.06 547 GLU A CA 1
ATOM 4255 C C . GLU A 1 547 ? -18.674 3.181 16.888 1.00 86.06 547 GLU A C 1
ATOM 4257 O O . GLU A 1 547 ? -17.468 3.416 16.775 1.00 86.06 547 GLU A O 1
ATOM 4262 N N . VAL A 1 548 ? -19.149 1.981 17.189 1.00 84.94 548 VAL A N 1
ATOM 4263 C CA . VAL A 1 548 ? -18.339 0.795 17.398 1.00 84.94 548 VAL A CA 1
ATOM 4264 C C . VAL A 1 548 ? -17.574 0.432 16.132 1.00 84.94 548 VAL A C 1
ATOM 4266 O O . VAL A 1 548 ? -16.349 0.340 16.190 1.00 84.94 548 VAL A O 1
ATOM 4269 N N . ALA A 1 549 ? -18.254 0.292 14.994 1.00 89.62 549 ALA A N 1
ATOM 4270 C CA . ALA A 1 549 ? -17.630 -0.088 13.732 1.00 89.62 549 ALA A CA 1
ATOM 4271 C C . ALA A 1 549 ? -16.602 0.955 13.283 1.00 89.62 549 ALA A C 1
ATOM 4273 O O . ALA A 1 549 ? -15.497 0.609 12.863 1.00 89.62 549 ALA A O 1
ATOM 4274 N N . TYR A 1 550 ? -16.911 2.245 13.452 1.00 93.19 550 TYR A N 1
ATOM 4275 C CA . TYR A 1 550 ? -15.956 3.309 13.162 1.00 93.19 550 TYR A CA 1
ATOM 4276 C C . TYR A 1 550 ? -14.729 3.233 14.080 1.00 93.19 550 TYR A C 1
ATOM 4278 O O . TYR A 1 550 ? -13.593 3.301 13.610 1.00 93.19 550 TYR A O 1
ATOM 4286 N N . ASN A 1 551 ? -14.924 3.046 15.388 1.00 88.06 551 ASN A N 1
ATOM 4287 C CA . ASN A 1 551 ? -13.818 2.904 16.333 1.00 88.06 551 ASN A CA 1
ATOM 4288 C C . ASN A 1 551 ? -12.976 1.650 16.063 1.00 88.06 551 ASN A C 1
ATOM 4290 O O . ASN A 1 551 ? -11.750 1.718 16.178 1.00 88.06 551 ASN A O 1
ATOM 4294 N N . ASP A 1 552 ? -13.591 0.529 15.698 1.00 86.75 552 ASP A N 1
ATOM 4295 C CA . ASP A 1 552 ? -12.898 -0.704 15.322 1.00 86.75 552 ASP A CA 1
ATOM 4296 C C . ASP A 1 552 ? -12.064 -0.491 14.046 1.00 86.75 552 ASP A C 1
ATOM 4298 O O . ASP A 1 552 ? -10.872 -0.817 14.053 1.00 86.75 552 ASP A O 1
ATOM 4302 N N . ALA A 1 553 ? -12.594 0.216 13.042 1.00 93.94 553 ALA A N 1
ATOM 4303 C CA . ALA A 1 553 ? -11.837 0.617 11.852 1.00 93.94 553 ALA A CA 1
ATOM 4304 C C . ALA A 1 553 ? -10.652 1.529 12.195 1.00 93.94 553 ALA A C 1
ATOM 4306 O O . ALA A 1 553 ? -9.546 1.347 11.684 1.00 93.94 553 ALA A O 1
ATOM 4307 N N . LEU A 1 554 ? -10.835 2.465 13.133 1.00 91.06 554 LEU A N 1
ATOM 4308 C CA . LEU A 1 554 ? -9.745 3.296 13.642 1.00 91.06 554 LEU A CA 1
ATOM 4309 C C . LEU A 1 554 ? -8.657 2.471 14.346 1.00 91.06 554 LEU A C 1
ATOM 4311 O O . LEU A 1 554 ? -7.486 2.834 14.277 1.00 91.06 554 LEU A O 1
ATOM 4315 N N . ASN A 1 555 ? -9.011 1.399 15.061 1.00 85.75 555 ASN A N 1
ATOM 4316 C CA . ASN A 1 555 ? -8.028 0.514 15.696 1.00 85.75 555 ASN A CA 1
ATOM 4317 C C . ASN A 1 555 ? -7.267 -0.314 14.666 1.00 85.75 555 ASN A C 1
ATOM 4319 O O . ASN A 1 555 ? -6.042 -0.414 14.757 1.00 85.75 555 ASN A O 1
ATOM 4323 N N . ALA A 1 556 ? -7.982 -0.862 13.686 1.00 88.88 556 ALA A N 1
ATOM 4324 C CA . ALA A 1 556 ? -7.385 -1.613 12.594 1.00 88.88 556 ALA A CA 1
ATOM 4325 C C . ALA A 1 556 ? -6.423 -0.725 11.782 1.00 88.88 556 ALA A C 1
ATOM 4327 O O . ALA A 1 556 ? -5.297 -1.133 11.504 1.00 88.88 556 ALA A O 1
ATOM 4328 N N . LEU A 1 557 ? -6.791 0.538 11.520 1.00 94.31 557 LEU A N 1
ATOM 4329 C CA . LEU A 1 557 ? -5.904 1.512 10.877 1.00 94.31 557 LEU A CA 1
ATOM 4330 C C . LEU A 1 557 ? -4.652 1.800 11.718 1.00 94.31 557 LEU A C 1
ATOM 4332 O O . LEU A 1 557 ? -3.546 1.819 11.184 1.00 94.31 557 LEU A O 1
ATOM 4336 N N . THR A 1 558 ? -4.785 1.999 13.035 1.00 87.69 558 THR A N 1
ATOM 4337 C CA . THR A 1 558 ? -3.618 2.186 13.916 1.00 87.69 558 THR A CA 1
ATOM 4338 C C . THR A 1 558 ? -2.675 0.983 13.858 1.00 87.69 558 THR A C 1
ATOM 4340 O O . THR A 1 558 ? -1.464 1.171 13.731 1.00 87.69 558 THR A O 1
ATOM 4343 N N . ARG A 1 559 ? -3.210 -0.247 13.881 1.00 85.00 559 ARG A N 1
ATOM 4344 C CA . ARG A 1 559 ? -2.411 -1.474 13.733 1.00 85.00 559 ARG A CA 1
ATOM 4345 C C . ARG A 1 559 ? -1.714 -1.527 12.379 1.00 85.00 559 ARG A C 1
ATOM 4347 O O . ARG A 1 559 ? -0.517 -1.803 12.345 1.00 85.00 559 ARG A O 1
ATOM 4354 N N . PHE A 1 560 ? -2.420 -1.207 11.298 1.00 89.69 560 PHE A N 1
ATOM 4355 C CA . PHE A 1 560 ? -1.859 -1.142 9.951 1.00 89.69 560 PHE A CA 1
ATOM 4356 C C . PHE A 1 560 ? -0.688 -0.156 9.875 1.00 89.69 560 PHE A C 1
ATOM 4358 O O . PHE A 1 560 ? 0.411 -0.540 9.479 1.00 89.69 560 PHE A O 1
ATOM 4365 N N . VAL A 1 561 ? -0.875 1.080 10.353 1.00 91.00 561 VAL A N 1
ATOM 4366 C CA . VAL A 1 561 ? 0.179 2.108 10.400 1.00 91.00 561 VAL A CA 1
ATOM 4367 C C . VAL A 1 561 ? 1.370 1.659 11.256 1.00 91.00 561 VAL A C 1
ATOM 4369 O O . VAL A 1 561 ? 2.516 1.904 10.883 1.00 91.00 561 VAL A O 1
ATOM 4372 N N . SER A 1 562 ? 1.131 0.947 12.360 1.00 85.94 562 SER A N 1
ATOM 4373 C CA . SER A 1 562 ? 2.196 0.349 13.177 1.00 85.94 562 SER A CA 1
ATOM 4374 C C . SER A 1 562 ? 3.061 -0.630 12.366 1.00 85.94 562 SER A C 1
ATOM 4376 O O . SER A 1 562 ? 4.289 -0.555 12.413 1.00 85.94 562 SER A O 1
ATOM 4378 N N . ARG A 1 563 ? 2.449 -1.487 11.529 1.00 85.50 563 ARG A N 1
ATOM 4379 C CA . ARG A 1 563 ? 3.187 -2.421 10.651 1.00 85.50 563 ARG A CA 1
ATOM 4380 C C . ARG A 1 563 ? 3.985 -1.676 9.583 1.00 85.50 563 ARG A C 1
ATOM 4382 O O . ARG A 1 563 ? 5.101 -2.082 9.270 1.00 85.50 563 ARG A O 1
ATOM 4389 N N . ARG A 1 564 ? 3.481 -0.539 9.087 1.00 89.00 564 ARG A N 1
ATOM 4390 C CA . ARG A 1 564 ? 4.250 0.356 8.200 1.00 89.00 564 ARG A CA 1
ATOM 4391 C C . ARG A 1 564 ? 5.496 0.908 8.892 1.00 89.00 564 ARG A C 1
ATOM 4393 O O . ARG A 1 564 ? 6.566 0.917 8.294 1.00 89.00 564 ARG A O 1
ATOM 4400 N N . VAL A 1 565 ? 5.393 1.313 10.158 1.00 86.88 565 VAL A N 1
ATOM 4401 C CA . VAL A 1 565 ? 6.561 1.751 10.941 1.00 86.88 565 VAL A CA 1
ATOM 4402 C C . VAL A 1 565 ? 7.532 0.604 11.203 1.00 86.88 565 VAL A C 1
ATOM 4404 O O . VAL A 1 565 ? 8.738 0.796 11.073 1.00 86.88 565 VAL A O 1
ATOM 4407 N N . HIS A 1 566 ? 7.044 -0.603 11.493 1.00 83.81 566 HIS A N 1
ATOM 4408 C CA . HIS A 1 566 ? 7.906 -1.783 11.623 1.00 83.81 566 HIS A CA 1
ATOM 4409 C C . HIS A 1 566 ? 8.640 -2.123 10.321 1.00 83.81 566 HIS A C 1
ATOM 4411 O O . HIS A 1 566 ? 9.815 -2.489 10.363 1.00 83.81 566 HIS A O 1
ATOM 4417 N N . LEU A 1 567 ? 7.981 -1.961 9.170 1.00 85.25 567 LEU A N 1
ATOM 4418 C CA . LEU A 1 567 ? 8.599 -2.120 7.856 1.00 85.25 567 LEU A CA 1
ATOM 4419 C C . LEU A 1 567 ? 9.778 -1.154 7.687 1.00 85.25 567 LEU A C 1
ATOM 4421 O O . LEU A 1 567 ? 10.887 -1.576 7.359 1.00 85.25 567 LEU A O 1
ATOM 4425 N N . VAL A 1 568 ? 9.554 0.128 7.990 1.00 88.25 568 VAL A N 1
ATOM 4426 C CA . VAL A 1 568 ? 10.603 1.154 7.963 1.00 88.25 568 VAL A CA 1
ATOM 4427 C C . VAL A 1 568 ? 11.718 0.825 8.948 1.00 88.25 568 VAL A C 1
ATOM 4429 O O . VAL A 1 568 ? 12.878 0.913 8.580 1.00 88.25 568 VAL A O 1
ATOM 4432 N N . ALA A 1 569 ? 11.405 0.393 10.168 1.00 84.12 569 ALA A N 1
ATOM 4433 C CA . ALA A 1 569 ? 12.416 0.061 11.169 1.00 84.12 569 ALA A CA 1
ATOM 4434 C C . ALA A 1 569 ? 13.316 -1.117 10.751 1.00 84.12 569 ALA A C 1
ATOM 4436 O O . ALA A 1 569 ? 14.494 -1.132 11.101 1.00 84.12 569 ALA A O 1
ATOM 4437 N N . ARG A 1 570 ? 12.792 -2.094 9.994 1.00 81.12 570 ARG A N 1
ATOM 4438 C CA . ARG A 1 570 ? 13.590 -3.223 9.479 1.00 81.12 570 ARG A CA 1
ATOM 4439 C C . ARG A 1 570 ? 14.465 -2.830 8.296 1.00 81.12 570 ARG A C 1
ATOM 4441 O O . ARG A 1 570 ? 15.633 -3.202 8.264 1.00 81.12 570 ARG A O 1
ATOM 4448 N N . PHE A 1 571 ? 13.926 -2.073 7.343 1.00 83.56 571 PHE A N 1
ATOM 4449 C CA . PHE A 1 571 ? 14.701 -1.612 6.188 1.00 83.56 571 PHE A CA 1
ATOM 4450 C C . PHE A 1 571 ? 15.696 -0.511 6.563 1.00 83.56 571 PHE A C 1
ATOM 4452 O O . PHE A 1 571 ? 16.836 -0.506 6.108 1.00 83.56 571 PHE A O 1
ATOM 4459 N N . PHE A 1 572 ? 15.292 0.380 7.461 1.00 85.44 572 PHE A N 1
ATOM 4460 C CA . PHE A 1 572 ? 16.024 1.575 7.848 1.00 85.44 572 PHE A CA 1
ATOM 4461 C C . PHE A 1 572 ? 16.164 1.691 9.375 1.00 85.44 572 PHE A C 1
ATOM 4463 O O . PHE A 1 572 ? 15.582 2.596 9.984 1.00 85.44 572 PHE A O 1
ATOM 4470 N N . PRO A 1 573 ? 16.977 0.835 10.028 1.00 80.94 573 PRO A N 1
ATOM 4471 C CA . PRO A 1 573 ? 17.115 0.833 11.489 1.00 80.94 573 PRO A CA 1
ATOM 4472 C C . PRO A 1 573 ? 17.482 2.197 12.091 1.00 80.94 573 PRO A C 1
ATOM 4474 O O . PRO A 1 573 ? 17.035 2.531 13.185 1.00 80.94 573 PRO A O 1
ATOM 4477 N N . ARG A 1 574 ? 18.233 3.024 11.348 1.00 83.56 574 ARG A N 1
ATOM 4478 C CA . ARG A 1 574 ? 18.582 4.405 11.722 1.00 83.56 574 ARG A CA 1
ATOM 4479 C C . ARG A 1 574 ? 17.360 5.295 11.985 1.00 83.56 574 ARG A C 1
ATOM 4481 O O . ARG A 1 574 ? 17.446 6.169 12.838 1.00 83.56 574 ARG A O 1
ATOM 4488 N N . PHE A 1 575 ? 16.256 5.108 11.262 1.00 85.44 575 PHE A N 1
ATOM 4489 C CA . PHE A 1 575 ? 15.059 5.951 11.383 1.00 85.44 575 PHE A CA 1
ATOM 4490 C C . PHE A 1 575 ? 13.982 5.336 12.288 1.00 85.44 575 PHE A C 1
ATOM 4492 O O . PHE A 1 575 ? 12.922 5.932 12.474 1.00 85.44 575 PHE A O 1
ATOM 4499 N N . ALA A 1 576 ? 14.238 4.163 12.880 1.00 81.62 576 ALA A N 1
ATOM 4500 C CA . ALA A 1 576 ? 13.258 3.439 13.687 1.00 81.62 576 ALA A CA 1
ATOM 4501 C C . ALA A 1 576 ? 12.712 4.274 14.860 1.00 81.62 576 ALA A C 1
ATOM 4503 O O . ALA A 1 576 ? 11.510 4.256 15.121 1.00 81.62 576 ALA A O 1
ATOM 4504 N N . SER A 1 577 ? 13.573 5.035 15.545 1.00 77.38 577 SER A N 1
ATOM 4505 C CA . SER A 1 577 ? 13.172 5.897 16.665 1.00 77.38 577 SER A CA 1
ATOM 4506 C C . SER A 1 577 ? 12.245 7.032 16.223 1.00 77.38 577 SER A C 1
ATOM 4508 O O . SER A 1 577 ? 11.209 7.250 16.849 1.00 77.38 577 SER A O 1
ATOM 4510 N N . ILE A 1 578 ? 12.579 7.718 15.127 1.00 83.06 578 ILE A N 1
ATOM 4511 C CA . ILE A 1 578 ? 11.845 8.895 14.642 1.00 83.06 578 ILE A CA 1
ATOM 4512 C C . ILE A 1 578 ? 10.473 8.480 14.090 1.00 83.06 578 ILE A C 1
ATOM 4514 O O . ILE A 1 578 ? 9.457 9.085 14.433 1.00 83.06 578 ILE A O 1
ATOM 4518 N N . PHE A 1 579 ? 10.395 7.385 13.325 1.00 85.62 579 PHE A N 1
ATOM 4519 C CA . PHE A 1 579 ? 9.105 6.835 12.888 1.00 85.62 579 PHE A CA 1
ATOM 4520 C C . PHE A 1 579 ? 8.293 6.245 14.053 1.00 85.62 579 PHE A C 1
ATOM 4522 O O . PHE A 1 579 ? 7.063 6.307 14.038 1.00 85.62 579 PHE A O 1
ATOM 4529 N N . GLY A 1 580 ? 8.953 5.720 15.091 1.00 79.44 580 GLY A N 1
ATOM 4530 C CA . GLY A 1 580 ? 8.300 5.327 16.341 1.00 79.44 580 GLY A CA 1
ATOM 4531 C C . GLY A 1 580 ? 7.648 6.514 17.061 1.00 79.44 580 GLY A C 1
ATOM 4532 O O . GLY A 1 580 ? 6.512 6.404 17.527 1.00 79.44 580 GLY A O 1
ATOM 4533 N N . ALA A 1 581 ? 8.320 7.668 17.095 1.00 80.44 581 ALA A N 1
ATOM 4534 C CA . ALA A 1 581 ? 7.759 8.909 17.625 1.00 80.44 581 ALA A CA 1
ATOM 4535 C C . ALA A 1 581 ? 6.566 9.399 16.785 1.00 80.44 581 ALA A C 1
ATOM 4537 O O . ALA A 1 581 ? 5.500 9.660 17.343 1.00 80.44 581 ALA A O 1
ATOM 4538 N N . LEU A 1 582 ? 6.696 9.404 15.451 1.00 84.12 582 LEU A N 1
ATOM 4539 C CA . LEU A 1 582 ? 5.600 9.730 14.529 1.00 84.12 582 LEU A CA 1
ATOM 4540 C C . LEU A 1 582 ? 4.368 8.842 14.769 1.00 84.12 582 LEU A C 1
ATOM 4542 O O . LEU A 1 582 ? 3.238 9.330 14.800 1.00 84.12 582 LEU A O 1
ATOM 4546 N N . HIS A 1 583 ? 4.569 7.538 14.978 1.00 84.62 583 HIS A N 1
ATOM 4547 C CA . HIS A 1 583 ? 3.478 6.618 15.294 1.00 84.62 583 HIS A CA 1
ATOM 4548 C C . HIS A 1 583 ? 2.825 6.920 16.644 1.00 84.62 583 HIS A C 1
ATOM 4550 O O . HIS A 1 583 ? 1.600 6.901 16.743 1.00 84.62 583 HIS A O 1
ATOM 4556 N N . SER A 1 584 ? 3.618 7.240 17.669 1.00 77.88 584 SER A N 1
ATOM 4557 C CA . SER A 1 584 ? 3.102 7.654 18.978 1.00 77.88 584 SER A CA 1
ATOM 4558 C C . SER A 1 584 ? 2.214 8.897 18.863 1.00 77.88 584 SER A C 1
ATOM 4560 O O . SER A 1 584 ? 1.126 8.946 19.439 1.00 77.88 584 SER A O 1
ATOM 4562 N N . ASP A 1 585 ? 2.618 9.880 18.059 1.00 81.56 585 ASP A N 1
ATOM 4563 C CA . ASP A 1 585 ? 1.820 11.085 17.823 1.00 81.56 585 ASP A CA 1
ATOM 4564 C C . ASP A 1 585 ? 0.562 10.799 16.999 1.00 81.56 585 ASP A C 1
ATOM 4566 O O . ASP A 1 585 ? -0.519 11.307 17.321 1.00 81.56 585 ASP A O 1
ATOM 4570 N N . PHE A 1 586 ? 0.654 9.905 16.012 1.00 83.56 586 PHE A N 1
ATOM 4571 C CA . PHE A 1 586 ? -0.514 9.379 15.313 1.00 83.56 586 PHE A CA 1
ATOM 4572 C C . PHE A 1 586 ? -1.494 8.707 16.289 1.00 83.56 586 PHE A C 1
ATOM 4574 O O . PHE A 1 586 ? -2.684 9.018 16.271 1.00 83.56 586 PHE A O 1
ATOM 4581 N N . GLU A 1 587 ? -1.032 7.853 17.208 1.00 80.75 587 GLU A N 1
ATOM 4582 C CA . GLU A 1 587 ? -1.892 7.243 18.229 1.00 80.75 587 GLU A CA 1
ATOM 4583 C C . GLU A 1 587 ? -2.547 8.278 19.148 1.00 80.75 587 GLU A C 1
ATOM 4585 O O . GLU A 1 587 ? -3.742 8.171 19.441 1.00 80.75 587 GLU A O 1
ATOM 4590 N N . LYS A 1 588 ? -1.794 9.285 19.610 1.00 79.75 588 LYS A N 1
ATOM 4591 C CA . LYS A 1 588 ? -2.341 10.381 20.426 1.00 79.75 588 LYS A CA 1
ATOM 4592 C C . LYS A 1 588 ? -3.448 11.110 19.671 1.00 79.75 588 LYS A C 1
ATOM 4594 O O . LYS A 1 588 ? -4.521 11.335 20.235 1.00 79.75 588 LYS A O 1
ATOM 4599 N N . HIS A 1 589 ? -3.222 11.418 18.392 1.00 83.44 589 HIS A N 1
ATOM 4600 C CA . HIS A 1 589 ? -4.232 12.015 17.527 1.00 83.44 589 HIS A CA 1
ATOM 4601 C C . HIS A 1 589 ? -5.473 11.121 17.436 1.00 83.44 589 HIS A C 1
ATOM 4603 O O . HIS A 1 589 ? -6.582 11.582 17.693 1.00 83.44 589 HIS A O 1
ATOM 4609 N N . MET A 1 590 ? -5.300 9.825 17.173 1.00 82.75 590 MET A N 1
ATOM 4610 C CA . MET A 1 590 ? -6.398 8.857 17.094 1.00 82.75 590 MET A CA 1
ATOM 4611 C C . MET A 1 590 ? -7.205 8.777 18.395 1.00 82.75 590 MET A C 1
ATOM 4613 O O . MET A 1 590 ? -8.436 8.772 18.359 1.00 82.75 590 MET A O 1
ATOM 4617 N N . ARG A 1 591 ? -6.546 8.784 19.561 1.00 78.50 591 ARG A N 1
ATOM 4618 C CA . ARG A 1 591 ? -7.221 8.831 20.871 1.00 78.50 591 ARG A CA 1
ATOM 4619 C C . ARG A 1 591 ? -8.039 10.113 21.034 1.00 78.50 591 ARG A C 1
ATOM 4621 O O . ARG A 1 591 ? -9.190 10.045 21.466 1.00 78.50 591 ARG A O 1
ATOM 4628 N N . ALA A 1 592 ? -7.489 11.264 20.646 1.00 81.38 592 ALA A N 1
ATOM 4629 C CA . ALA A 1 592 ? -8.208 12.536 20.684 1.00 81.38 592 ALA A CA 1
ATOM 4630 C C . ALA A 1 592 ? -9.451 12.522 19.774 1.00 81.38 592 ALA A C 1
ATOM 4632 O O . ALA A 1 592 ? -10.520 12.964 20.198 1.00 81.38 592 ALA A O 1
ATOM 4633 N N . GLN A 1 593 ? -9.342 11.953 18.569 1.00 79.88 593 GLN A N 1
ATOM 4634 C CA . GLN A 1 593 ? -10.468 11.804 17.639 1.00 79.88 593 GLN A CA 1
ATOM 4635 C C . GLN A 1 593 ? -11.609 10.964 18.234 1.00 79.88 593 GLN A C 1
ATOM 4637 O O . GLN A 1 593 ? -12.773 11.356 18.158 1.00 79.88 593 GLN A O 1
ATOM 4642 N N . ARG A 1 594 ? -11.285 9.847 18.896 1.00 81.50 594 ARG A N 1
ATOM 4643 C CA . ARG A 1 594 ? -12.278 8.987 19.569 1.00 81.50 594 ARG A CA 1
ATOM 4644 C C . ARG A 1 594 ? -12.982 9.709 20.715 1.00 81.50 594 ARG A C 1
ATOM 4646 O O . ARG A 1 594 ? -14.203 9.650 20.834 1.00 81.50 594 ARG A O 1
ATOM 4653 N N . LEU A 1 595 ? -12.223 10.444 21.531 1.00 78.00 595 LEU A N 1
ATOM 4654 C CA . LEU A 1 595 ? -12.779 11.228 22.638 1.00 78.00 595 LEU A CA 1
ATOM 4655 C C . LEU A 1 595 ? -13.754 12.308 22.156 1.00 78.00 595 LEU A C 1
ATOM 4657 O O . LEU A 1 595 ? -14.721 12.607 22.855 1.00 78.00 595 LEU A O 1
ATOM 4661 N N . GLN A 1 596 ? -13.522 12.901 20.982 1.00 79.81 596 GLN A N 1
ATOM 4662 C CA . GLN A 1 596 ? -14.449 13.878 20.407 1.00 79.81 596 GLN A CA 1
ATOM 4663 C C . GLN A 1 596 ? -15.800 13.246 20.052 1.00 79.81 596 GLN A C 1
ATOM 4665 O O . GLN A 1 596 ? -16.833 13.810 20.414 1.00 79.81 596 GLN A O 1
ATOM 4670 N N . LEU A 1 597 ? -15.801 12.065 19.425 1.00 74.94 597 LEU A N 1
ATOM 4671 C CA . LEU A 1 597 ? -17.033 11.335 19.105 1.00 74.94 597 LEU A CA 1
ATOM 4672 C C . LEU A 1 597 ? -17.805 10.940 20.370 1.00 74.94 597 LEU A C 1
ATOM 4674 O O . LEU A 1 597 ? -19.001 11.213 20.476 1.00 74.94 597 LEU A O 1
ATOM 4678 N N . LEU A 1 598 ? -17.105 10.414 21.380 1.00 77.25 598 LEU A N 1
ATOM 4679 C CA . LEU A 1 598 ? -17.713 10.027 22.655 1.00 77.25 598 LEU A CA 1
ATOM 4680 C C . LEU A 1 598 ? -18.350 11.222 23.384 1.00 77.25 598 LEU A C 1
ATOM 4682 O O . LEU A 1 598 ? -19.469 11.126 23.891 1.00 77.25 598 LEU A O 1
ATOM 4686 N N . LYS A 1 599 ? -17.676 12.381 23.399 1.00 77.38 599 LYS A N 1
ATOM 4687 C CA . LYS A 1 599 ? -18.225 13.620 23.978 1.00 77.38 599 LYS A CA 1
ATOM 4688 C C . LYS A 1 599 ? -19.506 14.072 23.275 1.00 77.38 599 LYS A C 1
ATOM 4690 O O . LYS A 1 599 ? -20.394 14.603 23.938 1.00 77.38 599 LYS A O 1
ATOM 4695 N N . MET A 1 600 ? -19.608 13.892 21.959 1.00 71.06 600 MET A N 1
ATOM 4696 C CA . MET A 1 600 ? -20.812 14.253 21.204 1.00 71.06 600 MET A CA 1
ATOM 4697 C C . MET A 1 600 ? -21.976 13.322 21.508 1.00 71.06 600 MET A C 1
ATOM 4699 O O . MET A 1 600 ? -23.060 13.804 21.831 1.00 71.06 600 MET A O 1
ATOM 4703 N N . ARG A 1 601 ? -21.735 12.009 21.536 1.00 70.12 601 ARG A N 1
ATOM 4704 C CA . ARG A 1 601 ? -22.750 11.032 21.942 1.00 70.12 601 ARG A CA 1
ATOM 4705 C C . ARG A 1 601 ? -23.314 11.339 23.331 1.00 70.12 601 ARG A C 1
ATOM 4707 O O . ARG A 1 601 ? -24.526 11.415 23.502 1.00 70.12 601 ARG A O 1
ATOM 4714 N N . GLN A 1 602 ? -22.444 11.617 24.306 1.00 72.81 602 GLN A N 1
ATOM 4715 C CA . GLN A 1 602 ? -22.860 11.986 25.667 1.00 72.81 602 GLN A CA 1
ATOM 4716 C C . GLN A 1 602 ? -23.699 13.270 25.738 1.00 72.81 602 GLN A C 1
ATOM 4718 O O . GLN A 1 602 ? -24.416 13.472 26.719 1.00 72.81 602 GLN A O 1
ATOM 4723 N N . ARG A 1 603 ? -23.574 14.180 24.763 1.00 70.50 603 ARG A N 1
ATOM 4724 C CA . ARG A 1 603 ? -24.436 15.367 24.679 1.00 70.50 603 ARG A CA 1
ATOM 4725 C C . ARG A 1 603 ? -25.833 14.991 24.192 1.00 70.50 603 ARG A C 1
ATOM 4727 O O . ARG A 1 603 ? -26.786 15.486 24.778 1.00 70.50 603 ARG A O 1
ATOM 4734 N N . ILE A 1 604 ? -25.961 14.097 23.206 1.00 66.00 604 ILE A N 1
ATOM 4735 C CA . ILE A 1 604 ? -27.279 13.625 22.749 1.00 66.00 604 ILE A CA 1
ATOM 4736 C C . ILE A 1 604 ? -28.002 12.855 23.844 1.00 66.00 604 ILE A C 1
ATOM 4738 O O . ILE A 1 604 ? -29.162 13.154 24.095 1.00 66.00 604 ILE A O 1
ATOM 4742 N N . SER A 1 605 ? -27.346 11.895 24.507 1.00 63.84 605 SER A N 1
ATOM 4743 C CA . SER A 1 605 ? -28.008 11.100 25.555 1.00 63.84 605 SER A CA 1
ATOM 4744 C C . SER A 1 605 ? -28.622 12.007 26.625 1.00 63.84 605 SER A C 1
ATOM 4746 O O . SER A 1 605 ? -29.795 11.875 26.944 1.00 63.84 605 SER A O 1
ATOM 4748 N N . ARG A 1 606 ? -27.884 13.043 27.048 1.00 66.00 606 ARG A N 1
ATOM 4749 C CA . ARG A 1 606 ? -28.379 14.073 27.976 1.00 66.00 606 ARG A CA 1
ATOM 4750 C C . ARG A 1 606 ? -29.495 14.961 27.413 1.00 66.00 606 ARG A C 1
ATOM 4752 O O . ARG A 1 606 ? -30.227 15.557 28.193 1.00 66.00 606 ARG A O 1
ATOM 4759 N N . CYS A 1 607 ? -29.587 15.115 26.094 1.00 60.44 607 CYS A N 1
ATOM 4760 C CA . CYS A 1 607 ? -30.681 15.824 25.429 1.00 60.44 607 CYS A CA 1
ATOM 4761 C C . CYS A 1 607 ? -31.919 14.948 25.202 1.00 60.44 607 CYS A C 1
ATOM 4763 O O . CYS A 1 607 ? -32.982 15.521 25.044 1.00 60.44 607 CYS A O 1
ATOM 4765 N N . MET A 1 608 ? -31.793 13.616 25.157 1.00 58.59 608 MET A N 1
ATOM 4766 C CA . MET A 1 608 ? -32.939 12.695 25.085 1.00 58.59 608 MET A CA 1
ATOM 4767 C C . MET A 1 608 ? -33.500 12.340 26.469 1.00 58.59 608 MET A C 1
ATOM 4769 O O . MET A 1 608 ? -34.659 11.965 26.578 1.00 58.59 608 MET A O 1
ATOM 4773 N N . GLU A 1 609 ? -32.685 12.451 27.522 1.00 56.19 609 GLU A N 1
ATOM 4774 C CA . GLU A 1 609 ? -33.112 12.314 28.926 1.00 56.19 609 GLU A CA 1
ATOM 4775 C C . GLU A 1 609 ? -33.882 13.541 29.458 1.00 56.19 609 GLU A C 1
ATOM 4777 O O . GLU A 1 609 ? -34.474 13.466 30.534 1.00 56.19 609 GLU A O 1
ATOM 4782 N N . ARG A 1 610 ? -33.842 14.671 28.741 1.00 47.59 610 ARG A N 1
ATOM 4783 C CA . ARG A 1 610 ? -34.565 15.917 29.043 1.00 47.59 610 ARG A CA 1
ATOM 4784 C C . ARG A 1 610 ? -35.744 16.070 28.103 1.00 47.59 610 ARG A C 1
ATOM 4786 O O . ARG A 1 610 ? -36.771 16.600 28.577 1.00 47.59 610 ARG A O 1
#

Secondary structure (DSSP, 8-state):
-PPP-----TTTSS-SHHHHHHHHHT-----HHHHHHHHHHHHTS-HHHHHHHHHHHTS--HHHHHHHTPPPTT---HHHHHHHHHHHHHHHHHHHHHHHHHHHHIIIIIHHHT-TTPBPTTS-BTHHHHHHHHHHHHT------SS--------TTS---------SS--TTSTT-TTBTTBTS-SS----TTSHHHHTTS-HHHHHHHHHHHHHHHTHHHHSSSS-THHHHHHHTTTTTGGGGSHHHHHTS-HHHHHHHHHHHHHHHHHHHHTT-SS--HHHHHHHHHHHHHHTS-SS--HIIIIISS-B-----GGGPPP--S---PPP----S------PPPPPB-S--SS--HHHHHHHHHHHHHHHTTHHHHHHHHHHHHHHHTT-HHHHHHHHHHHHHHHHHHHHHHHHHHHTS-THHHHHHHHHHHHHHS-SSSSPPPHHHHHHHHHHTTT-SHHHHHHHHHT--SS-PPPS--S---HHHHHHHHHHHHHHHGGGGS-HHHHHHHHHHSSTT-SHHHHHHHHTT--S---HHHHHHHHHHHHHHHHHHHHHHHHHHHHHHHH-GGGHHHHHHHHHHHHHHHHHHHHHHHHHHHHHHHHH--

pLDDT: mean 76.59, std 19.74, range [25.41, 97.75]

Foldseek 3Di:
DPDDPLPADDPPLADLVVLQVCLQLVQDQPDPQLVVLNVLSLVNYDPVSNVNSVVSNPDQHLLNVLVVVDDDVPDDDPPSLVSLVVSVVSLVVSLVVLVVVLVCCCPVPCVVVVCQADAHSSRHGSVSSVSSNVSSVVSRDDRDPPVPPPDPPDDPPPDPPPPDDPDPDDDLPDQQACLHLQHRAGNDALDQLPDPLNPVQADPLQSQLSNLLLVLLVCQQVQLQELGCSLVSLVVCLVSNVQLLDLCRLLSGDPLVLLSLLLSLQQSQLSCQLSPDQGRDCSSRNSLCSSCVNQQFDSHDWLNSLARRFKDQDPPDPPPDDDPPDDDDDDDDDDDPDDDDPPPDGQIWGDGDNNPDPLSGLVRSLRSVLNSVCSQLLVLLVQLLVCLVVVNLVSVLVSLLSLLVSLVVSLVVLCVSVVVDDLQVQQVVLVSCQSSHQHDDPDGDDPLLVLLSLLQSQQDLRLLSLCLQLVHDPQDADPDDPDDQDLLNVSSVSNVVRVVVSNSNHRPNSNVSSVVSNDPCRHLLNSLVCVLQDPDPDDPVSNVSSLVSSLSSLVSSLSSSVSSLVSSCSNPVVCSVSSVVSSVVSVVVSVVSNVVSVVSNVVVVVVVVD

InterPro domains:
  IPR000898 Indoleamine 2,3-dioxygenase [PF01231] (5-129)
  IPR000898 Indoleamine 2,3-dioxygenase [PF01231] (279-571)
  IPR000898 Indoleamine 2,3-dioxygenase [PTHR28657] (253-571)
  IPR037217 Tryptophan/Indoleamine 2,3-dioxygenase-like [SSF140959] (6-138)
  IPR037217 Tryptophan/Indoleamine 2,3-dioxygenase-like [SSF140959] (258-571)

Sequence (610 aa):
GPPQRLLAGPSGAMSSLLPCIDAALGILMTSDKLREAMTSFKKSMPKAHREFIDGLLGMPNIRQRIMLSRPVAGEQSEHHDALVRAFNRVISRVLDFRWQHWQYVKNFIMKPGNLSHATGSGGTTFDYLQQHITDTEKARLTERQEGYSRIQTPGAADWPPLKLPPVAHHPAQEFWSVDSTHGLLAREPLVSPGQAAWAASVSPAALAALEAVWGLAQCLPSLCAAEGPFFERCEKAAGRMAALQEERVIINMSEGAREHLMTTLCHIAAGCLGCGHKRPPPCIEKPLRVVARSVGRPPRLDFTELVLANWDATCINAAERPHRTNGEADQGQGANSGDLAALEQPQLHSVWRFLASPDEEWYRAIHVVMHHEARDVVSAIRVGHVAMLDQNDAGVTGSLEKLSMWLNKFCDYFDGHFEAKDSRTESVMIRRLEPFLSHGSMYDFSWEETACWVYCNGSSVLAPAIHAFLGIKQSPGSGESGSESTEGERLAQLVRRTLEEVRVYMPRSHREFLESIEKPGVSARQYCFRRFGAKLLVSVEALHDLEVAYNDALNALTRFVSRRVHLVARFFPRFASIFGALHSDFEKHMRAQRLQLLKMRQRISRCMER